Protein AF-A0A2V8CUG2-F1 (afdb_monomer)

Secondary structure (DSSP, 8-state):
---HHHHHHHHHHHHHHHHHHHHHHHTT----B--GGGG-TTS-HHHHHHHH-HHHHHHHHHTTTSSS---SS-B-GGG-BBTEEEEEEE-TTSPEEEEEESSHHHHT-SS-BT-HHHHHHHHHTHHHHSS---TTTS--HHHHHHHHHHHHHPPTT--EEEEESSHHHHHHHHHHHHHHHHHHHSTT----EEEEETT----SSHHHHHT---GGGGTT-------EEPP-B--TT-HHHHHHHHHHHHHHHHHHHHHTT-TT----HHHHHHHHHHHHHHHTSTT--HHHHHHHHHHTS-HHHHHHHTTEEEEEE-SEESTTTSEEB-HHHHHHHHHHHHHTT--EEEE-TTT-SSTTSSSSGGGGG--SS--SEEEE-GGGSSEEEEE-HHHHGGGGSTTSS--SSSS-HHHHHHHHHHHTT--HHHHHHHHHHHHHHHHHHHHHSTTTEEEEEEETTEEEEEESSTHHHHHHHHHHHHTTEE-EEETTTEEEE---TT--HHHHHHHHHHHHHHHHHHHH---------------S-----GGGEEEEE--HHHHHHHHHHHHHHHHHHHTTS---TTTTTTTPPPTT---HHHHHHHHHSTT-EEEEEEETTT--EEEEEEEEEGGG---TTGGG-TTTTSS-EEEEEEEEE-TT-TTHHHHHHHHHHHHHHHHHHTT--EEEEEEETTHHHHS-HHHHTPEEEEEE-SGGG-S--EEEEEEESS----

pLDDT: mean 88.93, std 14.09, range [24.2, 98.88]

Solvent-accessible surface area (backbone atoms only — not comparable to full-atom values): 39355 Å² total; per-residue (Å²): 130,84,51,70,67,60,51,52,52,52,51,51,54,50,51,54,49,37,50,52,47,44,52,36,46,77,70,61,74,61,71,62,36,61,64,76,68,44,65,50,77,90,51,56,69,65,61,44,29,48,72,75,29,47,59,19,35,52,56,49,58,77,47,59,88,54,92,70,91,71,73,85,62,39,68,31,70,88,73,20,34,45,52,33,46,13,32,71,32,54,48,99,88,65,52,58,28,17,30,33,42,26,30,19,79,82,48,29,40,55,55,46,40,58,40,63,68,53,55,48,48,51,62,80,36,42,86,54,54,80,48,86,55,40,36,66,81,53,70,43,76,66,56,53,49,47,53,55,52,48,58,75,69,39,53,66,62,11,66,44,75,49,52,24,64,35,39,34,54,13,38,40,51,52,52,49,45,34,24,48,50,16,30,74,73,40,95,80,55,47,35,57,38,48,38,22,28,52,45,30,75,46,44,81,46,63,65,17,31,32,46,21,45,51,62,82,82,54,67,88,59,93,57,61,96,39,54,62,42,62,56,35,55,55,40,90,96,36,60,71,59,25,53,54,35,37,51,54,25,53,49,51,50,49,51,42,36,46,24,40,82,44,94,84,48,79,80,58,69,68,58,53,50,53,53,55,50,53,51,49,58,51,71,73,45,85,90,63,63,58,65,62,50,33,51,58,58,34,70,73,52,52,72,67,35,57,58,22,15,46,34,38,19,28,42,46,44,49,60,53,25,55,64,41,36,56,40,41,55,45,41,70,51,52,28,48,50,52,51,52,30,54,38,54,72,26,45,41,33,37,47,23,33,68,42,36,72,30,40,40,39,32,62,45,41,61,64,80,32,66,50,85,59,65,51,39,29,40,25,31,9,42,53,48,52,22,5,30,27,27,25,14,72,80,58,45,60,63,65,76,42,86,77,79,70,82,54,74,32,41,25,52,52,57,30,49,51,51,31,61,55,48,63,82,66,72,51,43,67,49,15,36,54,41,13,48,55,51,48,55,51,50,49,49,50,29,69,73,42,56,85,49,28,41,74,68,44,63,41,25,25,47,29,31,33,27,37,72,47,49,77,48,41,60,56,39,36,50,41,16,40,37,64,15,32,42,57,36,78,13,54,71,28,24,39,38,44,20,56,30,43,75,51,54,70,62,59,50,53,48,50,51,49,41,45,49,52,16,49,43,49,72,75,53,81,66,86,84,93,77,84,90,78,93,76,89,78,86,88,73,96,50,62,74,59,71,89,44,49,40,82,43,68,36,46,61,72,49,32,69,74,40,44,70,56,54,48,47,29,47,44,61,42,50,68,72,53,79,66,54,78,71,44,73,72,70,78,58,75,62,87,75,60,76,56,68,69,56,54,52,54,40,41,66,39,88,76,36,51,31,40,32,36,28,33,66,85,80,70,42,63,49,29,38,38,33,25,27,47,45,84,82,59,85,58,87,62,52,94,68,44,94,60,72,86,68,84,33,36,35,24,47,63,41,67,39,43,36,78,80,39,76,46,41,60,58,53,51,31,50,50,53,52,60,48,47,57,50,40,46,74,71,64,29,52,28,38,32,33,60,43,62,46,67,45,50,78,62,38,47,77,76,59,43,69,37,47,73,77,46,74,49,74,45,61,82,72,59,81,50,48,32,29,28,34,40,37,64,70,62,74,80,88,126

Foldseek 3Di:
DDDPVNVVVVVVVLLVLLVVLQVCQQVLNDAAFDPPQLLPPVDDNLVSCCVRVVVLQVVVVVVVVDPDDDDSFAFDLSLFWWQWTFTPDADPVRHTGTFGELCCVVLLHQTIRSDSLLSVLCVVCVVQAVDFALCLVVPDPLNVVLLVVCQVLFFAQFNDKFWFFFQLLLVVVVLLLLLVVLLVPAPVSGSAAEEAAAQAQRDLPQASVLRHRPDVSCPPDPHDPHHHAYDQFDDPVCVVSSVVSLCRRVLVVVCCLQCLPPPPGDDDPVVSVVLVVLLVVVVVDPPDDLVVSLVVLLVPDDPSSLNSNSSHSAYEYECFRQQQFRTHRALSSLQSVLSVCSSSVHFYEYECQNPAQQQQLDNGSNVVSVHPHTGAKYWYHSNLSITMITGGPSSCVCVPPPPSDGDSRSHTSSSSSSNVSVVVVDDSVLLQVVLVLLLVLLVVLCVVPVQFWDDWDHGRQWIKIFGPDLVVQVQLQSQLVSSSYHWDDHRRTMITRGRRSNRDSSSSVSSSVSSSVSVCCVVPVDDDDDDDDDDDDDDDQDQQPVVQKDKDKCALVVCVVCVVLQVVQLCQFPVPQDQDPVCVVVPDDPQQRDDSVVQSQQNPDDAKTKIWIARNSVRGTFKMWIWGFLQSDDDPCSVLPPCPPVSQEIEGRHIGGRPSRPVRLVVQQVNVVVRLVSSVVSRHFKYKYWAFPCCLVRHDPQQVPWDFSDKDPCVSVSNTIITTTMGTSDDPDD

Nearest PDB structures (foldseek):
  1ohv-assembly1_A  TM=8.619E-01  e=2.703E-29  Sus scrofa
  4jey-assembly1_A  TM=8.694E-01  e=5.169E-22  Salmonella enterica subsp. enterica serovar Typhimurium str. LT2
  2pb2-assembly1_B  TM=8.653E-01  e=8.046E-22  Salmonella enterica subsp. enterica serovar Typhimurium str. LT2
  2pb2-assembly1_A  TM=8.503E-01  e=3.321E-22  Salmonella enterica subsp. enterica serovar Typhimurium str. LT2
  4jf1-assembly1_A  TM=8.587E-01  e=6.610E-22  Salmonella enterica subsp. enterica serovar Typhimurium str. LT2

Radius of gyration: 31.47 Å; Cα contacts (8 Å, |Δi|>4): 1362; chains: 1; bounding box: 71×101×75 Å

Mean predicted aligned error: 14.25 Å

Structure (mmCIF, N/CA/C/O backbone):
data_AF-A0A2V8CUG2-F1
#
_entry.id   AF-A0A2V8CUG2-F1
#
loop_
_atom_site.group_PDB
_atom_site.id
_atom_site.type_symbol
_atom_site.label_atom_id
_atom_site.label_alt_id
_atom_site.label_comp_id
_atom_site.label_asym_id
_atom_site.label_entity_id
_atom_site.label_seq_id
_atom_site.pdbx_PDB_ins_code
_atom_site.Cartn_x
_atom_site.Cartn_y
_atom_site.Cartn_z
_atom_site.occupancy
_atom_site.B_iso_or_equiv
_atom_site.auth_seq_id
_atom_site.auth_comp_id
_atom_site.auth_asym_id
_atom_site.auth_atom_id
_atom_site.pdbx_PDB_model_num
ATOM 1 N N . MET A 1 1 ? 3.047 -19.332 41.036 1.00 55.66 1 MET A N 1
ATOM 2 C CA . MET A 1 1 ? 3.045 -19.704 39.603 1.00 55.66 1 MET A CA 1
ATOM 3 C C . MET A 1 1 ? 1.712 -20.369 39.317 1.00 55.66 1 MET A C 1
ATOM 5 O O . MET A 1 1 ? 1.302 -21.178 40.138 1.00 55.66 1 MET A O 1
ATOM 9 N N . ALA A 1 2 ? 1.019 -20.010 38.234 1.00 70.06 2 ALA A N 1
ATOM 10 C CA . ALA A 1 2 ? -0.176 -20.752 37.823 1.00 70.06 2 ALA A CA 1
ATOM 11 C C . ALA A 1 2 ? 0.220 -22.203 37.496 1.00 70.06 2 ALA A C 1
ATOM 13 O O . ALA A 1 2 ? 1.285 -22.416 36.913 1.00 70.06 2 ALA A O 1
ATOM 14 N N . THR A 1 3 ? -0.590 -23.189 37.886 1.00 90.25 3 THR A N 1
ATOM 15 C CA . THR A 1 3 ? -0.362 -24.579 37.465 1.00 90.25 3 THR A CA 1
ATOM 16 C C . THR A 1 3 ? -0.646 -24.707 35.965 1.00 90.25 3 THR A C 1
ATOM 18 O O . THR A 1 3 ? -1.358 -23.877 35.390 1.00 90.25 3 THR A O 1
ATOM 21 N N . ILE A 1 4 ? -0.099 -25.740 35.314 1.00 88.19 4 ILE A N 1
ATOM 22 C CA . ILE A 1 4 ? -0.404 -26.030 33.900 1.00 88.19 4 ILE A CA 1
ATOM 23 C C . ILE A 1 4 ? -1.920 -26.181 33.708 1.00 88.19 4 ILE A C 1
ATOM 25 O O . ILE A 1 4 ? -2.465 -25.637 32.756 1.00 88.19 4 ILE A O 1
ATOM 29 N N . GLU A 1 5 ? -2.614 -26.816 34.652 1.00 90.31 5 GLU A N 1
ATOM 30 C CA . GLU A 1 5 ? -4.075 -26.964 34.633 1.00 90.31 5 GLU A CA 1
ATOM 31 C C . GLU A 1 5 ? -4.803 -25.611 34.624 1.00 90.31 5 GLU A C 1
ATOM 33 O O . GLU A 1 5 ? -5.689 -25.395 33.801 1.00 90.31 5 GLU A O 1
ATOM 38 N N . THR A 1 6 ? -4.388 -24.651 35.462 1.00 91.31 6 THR A N 1
ATOM 39 C CA . THR A 1 6 ? -4.968 -23.296 35.452 1.00 91.31 6 THR A CA 1
ATOM 40 C C . THR A 1 6 ? -4.690 -22.555 34.139 1.00 91.31 6 THR A C 1
ATOM 42 O O . THR A 1 6 ? -5.486 -21.721 33.712 1.00 91.31 6 THR A O 1
ATOM 45 N N . VAL A 1 7 ? -3.556 -22.812 33.479 1.00 90.00 7 VAL A N 1
ATOM 46 C CA . VAL A 1 7 ? -3.269 -22.238 32.152 1.00 90.00 7 VAL A CA 1
ATOM 47 C C . VAL A 1 7 ? -4.169 -22.865 31.090 1.00 90.00 7 VAL A C 1
ATOM 49 O O . VAL A 1 7 ? -4.770 -22.129 30.315 1.00 90.00 7 VAL A O 1
ATOM 52 N N . VAL A 1 8 ? -4.313 -24.192 31.090 1.00 91.06 8 VAL A N 1
ATOM 53 C CA . VAL A 1 8 ? -5.178 -24.916 30.148 1.00 91.06 8 VAL A CA 1
ATOM 54 C C . VAL A 1 8 ? -6.632 -24.458 30.274 1.00 91.06 8 VAL A C 1
ATOM 56 O O . VAL A 1 8 ? -7.252 -24.175 29.254 1.00 91.06 8 VAL A O 1
ATOM 59 N N . SER A 1 9 ? -7.147 -24.294 31.499 1.00 91.69 9 SER A N 1
ATOM 60 C CA . SER A 1 9 ? -8.505 -23.771 31.729 1.00 91.69 9 SER A CA 1
ATOM 61 C C . SER A 1 9 ? -8.698 -22.383 31.111 1.00 91.69 9 SER A C 1
ATOM 63 O O . SER A 1 9 ? -9.656 -22.161 30.380 1.00 91.69 9 SER A O 1
ATOM 65 N N . ARG A 1 10 ? -7.747 -21.461 31.322 1.00 91.12 10 ARG A N 1
ATOM 66 C CA . ARG A 1 10 ? -7.816 -20.104 30.746 1.00 91.12 10 ARG A CA 1
ATOM 67 C C . ARG A 1 10 ? -7.736 -20.099 29.220 1.00 91.12 10 ARG A C 1
ATOM 69 O O . ARG A 1 10 ? -8.386 -19.283 28.572 1.00 91.12 10 ARG A O 1
ATOM 76 N N . VAL A 1 11 ? -6.939 -20.995 28.634 1.00 91.19 11 VAL A N 1
ATOM 77 C CA . VAL A 1 11 ? -6.883 -21.163 27.173 1.00 91.19 11 VAL A CA 1
ATOM 78 C C . VAL A 1 11 ? -8.218 -21.686 26.643 1.00 91.19 11 VAL A C 1
ATOM 80 O O . VAL A 1 11 ? -8.700 -21.163 25.645 1.00 91.19 11 VAL A O 1
ATOM 83 N N . ALA A 1 12 ? -8.848 -22.652 27.318 1.00 92.06 12 ALA A N 1
ATOM 84 C CA . ALA A 1 12 ? -10.168 -23.155 26.938 1.00 92.06 12 ALA A CA 1
ATOM 85 C C . ALA A 1 12 ? -11.237 -22.047 26.973 1.00 92.06 12 ALA A C 1
ATOM 87 O O . ALA A 1 12 ? -11.937 -21.848 25.984 1.00 92.06 12 ALA A O 1
ATOM 88 N N . GLU A 1 13 ? -11.283 -21.254 28.047 1.00 93.50 13 GLU A N 1
ATOM 89 C CA . GLU A 1 13 ? -12.176 -20.087 28.155 1.00 93.50 13 GLU A CA 1
ATOM 90 C C . GLU A 1 13 ? -11.934 -19.069 27.026 1.00 93.50 13 GLU A C 1
ATOM 92 O O . GLU A 1 13 ? -12.876 -18.534 26.439 1.00 93.50 13 GLU A O 1
ATOM 97 N N . SER A 1 14 ? -10.666 -18.832 26.671 1.00 91.50 14 SER A N 1
ATOM 98 C CA . SER A 1 14 ? -10.300 -17.926 25.573 1.00 91.50 14 SER A CA 1
ATOM 99 C C . SER A 1 14 ? -10.769 -18.454 24.211 1.00 91.50 14 SER A C 1
ATOM 101 O O . SER A 1 14 ? -11.212 -17.680 23.366 1.00 91.50 14 SER A O 1
ATOM 103 N N . LEU A 1 15 ? -10.719 -19.770 23.989 1.00 93.31 15 LEU A N 1
ATOM 104 C CA . LEU A 1 15 ? -11.207 -20.398 22.757 1.00 93.31 15 LEU A CA 1
ATOM 105 C C . LEU A 1 15 ? -12.728 -20.326 22.624 1.00 93.31 15 LEU A C 1
ATOM 107 O O . LEU A 1 15 ? -13.242 -20.062 21.533 1.00 93.31 15 LEU A O 1
ATOM 111 N N . GLU A 1 16 ? -13.450 -20.530 23.724 1.00 94.94 16 GLU A N 1
ATOM 112 C CA . GLU A 1 16 ? -14.900 -20.335 23.765 1.00 94.94 16 GLU A CA 1
ATOM 113 C C . GLU A 1 16 ? -15.263 -18.874 23.485 1.00 94.94 16 GLU A C 1
ATOM 115 O O . GLU A 1 16 ? -16.193 -18.598 22.725 1.00 94.94 16 GLU A O 1
ATOM 120 N N . HIS A 1 17 ? -14.498 -17.932 24.043 1.00 94.94 17 HIS A N 1
ATOM 121 C CA . HIS A 1 17 ? -14.674 -16.508 23.789 1.00 94.94 17 HIS A CA 1
ATOM 122 C C . HIS A 1 17 ? -14.471 -16.150 22.310 1.00 94.94 17 HIS A C 1
ATOM 124 O O . HIS A 1 17 ? -15.355 -15.529 21.717 1.00 94.94 17 HIS A O 1
ATOM 130 N N . VAL A 1 18 ? -13.371 -16.603 21.699 1.00 94.88 18 VAL A N 1
ATOM 131 C CA . VAL A 1 18 ? -13.090 -16.417 20.266 1.00 94.88 18 VAL A CA 1
ATOM 132 C C . VAL A 1 18 ? -14.217 -16.990 19.406 1.00 94.88 18 VAL A C 1
ATOM 134 O O . VAL A 1 18 ? -14.735 -16.305 18.528 1.00 94.88 18 VAL A O 1
ATOM 137 N N . SER A 1 19 ? -14.657 -18.215 19.701 1.00 95.69 19 SER A N 1
ATOM 138 C CA . SER A 1 19 ? -15.736 -18.874 18.954 1.00 95.69 19 SER A CA 1
ATOM 139 C C . SER A 1 19 ? -17.058 -18.110 19.067 1.00 95.69 19 SER A C 1
ATOM 141 O O . SER A 1 19 ? -17.793 -17.980 18.090 1.00 95.69 19 SER A O 1
ATOM 143 N N . ARG A 1 20 ? -17.360 -17.562 20.251 1.00 96.62 20 ARG A N 1
ATOM 144 C CA . ARG A 1 20 ? -18.549 -16.733 20.478 1.00 96.62 20 ARG A CA 1
ATOM 145 C C . ARG A 1 20 ? -18.480 -15.415 19.708 1.00 96.62 20 ARG A C 1
ATOM 147 O O . ARG A 1 20 ? -19.495 -15.001 19.154 1.00 96.62 20 ARG A O 1
ATOM 154 N N . LEU A 1 21 ? -17.324 -14.749 19.684 1.00 96.56 21 LEU A N 1
ATOM 155 C CA . LEU A 1 21 ? -17.145 -13.518 18.913 1.00 96.56 21 LEU A CA 1
ATOM 156 C C . LEU A 1 21 ? -17.294 -13.773 17.410 1.00 96.56 21 LEU A C 1
ATOM 158 O O . LEU A 1 21 ? -18.022 -13.031 16.753 1.00 96.56 21 LEU A O 1
ATOM 162 N N . ASP A 1 22 ? -16.666 -14.825 16.877 1.00 96.94 22 ASP A N 1
ATOM 163 C CA . ASP A 1 22 ? -16.787 -15.184 15.457 1.00 96.94 22 ASP A CA 1
ATOM 164 C C . ASP A 1 22 ? -18.241 -15.507 15.088 1.00 96.94 22 ASP A C 1
ATOM 166 O O . ASP A 1 22 ? -18.760 -14.962 14.117 1.00 96.94 22 ASP A O 1
ATOM 170 N N . ALA A 1 23 ? -18.957 -16.279 15.914 1.00 97.31 23 ALA A N 1
ATOM 171 C CA . ALA A 1 23 ? -20.372 -16.575 15.681 1.00 97.31 23 ALA A CA 1
ATOM 172 C C . ALA A 1 23 ? -21.237 -15.304 15.605 1.00 97.31 23 ALA A C 1
ATOM 174 O O . ALA A 1 23 ? -22.052 -15.169 14.692 1.00 97.31 23 ALA A O 1
ATOM 175 N N . ARG A 1 24 ? -21.028 -14.344 16.517 1.00 97.44 24 ARG A N 1
ATOM 176 C CA . ARG A 1 24 ? -21.716 -13.042 16.489 1.00 97.44 24 ARG A CA 1
ATOM 177 C C . ARG A 1 24 ? -21.352 -12.229 15.248 1.00 97.44 24 ARG A C 1
ATOM 179 O O . ARG A 1 24 ? -22.225 -11.621 14.636 1.00 97.44 24 ARG A O 1
ATOM 186 N N . TYR A 1 25 ? -20.079 -12.232 14.852 1.00 97.75 25 TYR A N 1
ATOM 187 C CA . TYR A 1 25 ? -19.621 -11.550 13.642 1.00 97.75 25 TYR A CA 1
ATOM 188 C C . TYR A 1 25 ? -20.293 -12.117 12.387 1.00 97.75 25 TYR A C 1
ATOM 190 O O . TYR A 1 25 ? -20.867 -11.359 11.606 1.00 97.75 25 TYR A O 1
ATOM 198 N N . ARG A 1 26 ? -20.301 -13.445 12.233 1.00 96.12 26 ARG A N 1
ATOM 199 C CA . ARG A 1 26 ? -20.950 -14.136 11.108 1.00 96.12 26 ARG A CA 1
ATOM 200 C C . ARG A 1 26 ? -22.474 -13.984 11.114 1.00 96.12 26 ARG A C 1
ATOM 202 O O . ARG A 1 26 ? -23.087 -14.019 10.053 1.00 96.12 26 ARG A O 1
ATOM 209 N N . ALA A 1 27 ? -23.084 -13.772 12.280 1.00 96.38 27 ALA A N 1
ATOM 210 C CA . ALA A 1 27 ? -24.500 -13.425 12.411 1.00 96.38 27 ALA A CA 1
ATOM 211 C C . ALA A 1 27 ? -24.807 -11.943 12.097 1.00 96.38 27 ALA A C 1
ATOM 213 O O . ALA A 1 27 ? -25.974 -11.562 12.043 1.00 96.38 27 ALA A O 1
ATOM 214 N N . GLY A 1 28 ? -23.785 -11.106 11.870 1.00 95.19 28 GLY A N 1
ATOM 215 C CA . GLY A 1 28 ? -23.943 -9.672 11.615 1.00 95.19 28 GLY A CA 1
ATOM 216 C C . GLY A 1 28 ? -24.252 -8.840 12.864 1.00 95.19 28 GLY A C 1
ATOM 217 O O . GLY A 1 28 ? -24.755 -7.731 12.732 1.00 95.19 28 GLY A O 1
ATOM 218 N N . GLU A 1 29 ? -23.956 -9.361 14.058 1.00 95.94 29 GLU A N 1
ATOM 219 C CA . GLU A 1 29 ? -24.243 -8.740 15.365 1.00 95.94 29 GLU A CA 1
ATOM 220 C C . GLU A 1 29 ? -23.055 -7.940 15.940 1.00 95.94 29 GLU A C 1
ATOM 222 O O . GLU A 1 29 ? -23.062 -7.540 17.111 1.00 95.94 29 GLU A O 1
ATOM 227 N N . MET A 1 30 ? -21.990 -7.780 15.153 1.00 96.56 30 MET A N 1
ATOM 228 C CA . MET A 1 30 ? -20.801 -7.009 15.514 1.00 96.56 30 MET A CA 1
ATOM 229 C C . MET A 1 30 ? -20.793 -5.695 14.742 1.00 96.56 30 MET A C 1
ATOM 231 O O . MET A 1 30 ? -21.027 -5.699 13.537 1.00 96.56 30 MET A O 1
ATOM 235 N N . HIS A 1 31 ? -20.487 -4.602 15.442 1.00 97.12 31 HIS A N 1
ATOM 236 C CA . HIS A 1 31 ? -20.510 -3.240 14.912 1.00 97.12 31 HIS A CA 1
ATOM 237 C C . HIS A 1 31 ? -19.324 -2.426 15.435 1.00 97.12 31 HIS A C 1
ATOM 239 O O . HIS A 1 31 ? -18.716 -2.770 16.458 1.00 97.12 31 HIS A O 1
ATOM 245 N N . ALA A 1 32 ? -19.002 -1.341 14.735 1.00 97.75 32 ALA A N 1
ATOM 246 C CA . ALA A 1 32 ? -18.149 -0.292 15.255 1.00 97.75 32 ALA A CA 1
ATOM 247 C C . ALA A 1 32 ? -18.841 0.337 16.470 1.00 97.75 32 ALA A C 1
ATOM 249 O O . ALA A 1 32 ? -20.045 0.589 16.472 1.00 97.75 32 ALA A O 1
ATOM 250 N N . HIS A 1 33 ? -18.067 0.560 17.523 1.00 97.25 33 HIS A N 1
ATOM 251 C CA . HIS A 1 33 ? -18.555 1.072 18.796 1.00 97.25 33 HIS A CA 1
ATOM 252 C C . HIS A 1 33 ? -17.482 1.975 19.371 1.00 97.25 33 HIS A C 1
ATOM 254 O O . HIS A 1 33 ? -16.432 1.495 19.781 1.00 97.25 33 HIS A O 1
ATOM 260 N N . VAL A 1 34 ? -17.696 3.281 19.368 1.00 97.69 34 VAL A N 1
ATOM 261 C CA . VAL A 1 34 ? -16.712 4.263 19.838 1.00 97.69 34 VAL A CA 1
ATOM 262 C C . VAL A 1 34 ? -17.385 5.227 20.808 1.00 97.69 34 VAL A C 1
ATOM 264 O O . VAL A 1 34 ? -18.604 5.376 20.740 1.00 97.69 34 VAL A O 1
ATOM 267 N N . PRO A 1 35 ? -16.642 5.887 21.714 1.00 96.69 35 PRO A N 1
ATOM 268 C CA . PRO A 1 35 ? -17.255 6.880 22.587 1.00 96.69 35 PRO A CA 1
ATOM 269 C C . PRO A 1 35 ? -17.910 7.996 21.764 1.00 96.69 35 PRO A C 1
ATOM 271 O O . PRO A 1 35 ? -17.262 8.562 20.884 1.00 96.69 35 PRO A O 1
ATOM 274 N N . ASP A 1 36 ? -19.149 8.375 22.096 1.00 92.62 36 ASP A N 1
ATOM 275 C CA . ASP A 1 36 ? -19.888 9.441 21.393 1.00 92.62 36 ASP A CA 1
ATOM 276 C C . ASP A 1 36 ? -19.095 10.755 21.315 1.00 92.62 36 ASP A C 1
ATOM 278 O O . ASP A 1 36 ? -19.164 11.490 20.331 1.00 92.62 36 ASP A O 1
ATOM 282 N N . ALA A 1 37 ? -18.280 11.028 22.339 1.00 91.88 37 ALA A N 1
ATOM 283 C CA . ALA A 1 37 ? -17.425 12.206 22.411 1.00 91.88 37 ALA A CA 1
ATOM 284 C C . ALA A 1 37 ? -16.375 12.287 21.287 1.00 91.88 37 ALA A C 1
ATOM 286 O O . ALA A 1 37 ? -15.923 13.386 20.980 1.00 91.88 37 ALA A O 1
ATOM 287 N N . LEU A 1 38 ? -16.004 11.173 20.635 1.00 90.75 38 LEU A N 1
ATOM 288 C CA . LEU A 1 38 ? -15.085 11.206 19.486 1.00 90.75 38 LEU A CA 1
ATOM 289 C C . LEU A 1 38 ? -15.657 11.998 18.308 1.00 90.75 38 LEU A C 1
ATOM 291 O O . LEU A 1 38 ? -14.878 12.564 17.536 1.00 90.75 38 LEU A O 1
ATOM 295 N N . ALA A 1 39 ? -16.985 12.099 18.203 1.00 83.88 39 ALA A N 1
ATOM 296 C CA . ALA A 1 39 ? -17.650 12.900 17.184 1.00 83.88 39 ALA A CA 1
ATOM 297 C C . ALA A 1 39 ? -17.418 14.417 17.342 1.00 83.88 39 ALA A C 1
ATOM 299 O O . ALA A 1 39 ? -17.695 15.158 16.400 1.00 83.88 39 ALA A O 1
ATOM 300 N N . ASP A 1 40 ? -16.893 14.890 18.483 1.00 80.31 40 ASP A N 1
ATOM 301 C CA . ASP A 1 40 ? -16.539 16.300 18.696 1.00 80.31 40 ASP A CA 1
ATOM 302 C C . ASP A 1 40 ? -15.327 16.694 17.835 1.00 80.31 40 ASP A C 1
ATOM 304 O O . ASP A 1 40 ? -14.166 16.496 18.208 1.00 80.31 40 ASP A O 1
ATOM 308 N N . SER A 1 41 ? -15.608 17.251 16.657 1.00 69.88 41 SER A N 1
ATOM 309 C CA . SER A 1 41 ? -14.597 17.721 15.709 1.00 69.88 41 SER A CA 1
ATOM 310 C C . SER A 1 41 ? -13.960 19.061 16.080 1.00 69.88 41 SER A C 1
ATOM 312 O O . SER A 1 41 ? -12.985 19.441 15.435 1.00 69.88 41 SER A O 1
ATOM 314 N N . GLU A 1 42 ? -14.488 19.780 17.077 1.00 75.31 42 GLU A N 1
ATOM 315 C CA . GLU A 1 42 ? -13.934 21.066 17.525 1.00 75.31 42 GLU A CA 1
ATOM 316 C C . GLU A 1 42 ? -12.709 20.867 18.427 1.00 75.31 42 GLU A C 1
ATOM 318 O O . GLU A 1 42 ? -11.842 21.737 18.517 1.00 75.31 42 GLU A O 1
ATOM 323 N N . ARG A 1 43 ? -12.606 19.703 19.079 1.00 74.81 43 ARG A N 1
ATOM 324 C CA . ARG A 1 43 ? -11.443 19.327 19.889 1.00 74.81 43 ARG A CA 1
ATOM 325 C C . ARG A 1 43 ? -10.442 18.504 19.098 1.00 74.81 43 ARG A C 1
ATOM 327 O O . ARG A 1 43 ? -10.796 17.721 18.208 1.00 74.81 43 ARG A O 1
ATOM 334 N N . SER A 1 44 ? -9.171 18.626 19.475 1.00 84.50 44 SER A N 1
ATOM 335 C CA . SER A 1 44 ? -8.130 17.776 18.909 1.00 84.50 44 SER A CA 1
ATOM 336 C C . SER A 1 44 ? -8.426 16.303 19.218 1.00 84.50 44 SER A C 1
ATOM 338 O O . SER A 1 44 ? -8.959 15.965 20.278 1.00 84.50 44 SER A O 1
ATOM 340 N N . LEU A 1 45 ? -8.096 15.410 18.282 1.00 84.62 45 LEU A N 1
ATOM 341 C CA . LEU A 1 45 ? -8.310 13.976 18.482 1.00 84.62 45 LEU A CA 1
ATOM 342 C C . LEU A 1 45 ? -7.514 13.463 19.693 1.00 84.62 45 LEU A C 1
ATOM 344 O O . LEU A 1 45 ? -7.987 12.586 20.405 1.00 84.62 45 LEU A O 1
ATOM 348 N N . GLU A 1 46 ? -6.334 14.035 19.939 1.00 86.06 46 GLU A N 1
ATOM 349 C CA . GLU A 1 46 ? -5.478 13.704 21.078 1.00 86.06 46 GLU A CA 1
ATOM 350 C C . GLU A 1 46 ? -6.151 14.027 22.417 1.00 86.06 46 GLU A C 1
ATOM 352 O O . GLU A 1 46 ? -6.195 13.160 23.287 1.00 86.06 46 GLU A O 1
ATOM 357 N N . ASP A 1 47 ? -6.751 15.213 22.556 1.00 88.62 47 ASP A N 1
ATOM 358 C CA . ASP A 1 47 ? -7.448 15.614 23.786 1.00 88.62 47 ASP A CA 1
ATOM 359 C C . ASP A 1 47 ? -8.673 14.733 24.051 1.00 88.62 47 ASP A C 1
ATOM 361 O O . ASP A 1 47 ? -8.913 14.290 25.177 1.00 88.62 47 ASP A O 1
ATOM 365 N N . VAL A 1 48 ? -9.447 14.444 23.000 1.00 90.88 48 VAL A N 1
ATOM 366 C CA . VAL A 1 48 ? -10.642 13.601 23.116 1.00 90.88 48 VAL A CA 1
ATOM 367 C C . VAL A 1 48 ? -10.260 12.171 23.489 1.00 90.88 48 VAL A C 1
ATOM 369 O O . VAL A 1 48 ? -10.889 11.579 24.364 1.00 90.88 48 VAL A O 1
ATOM 372 N N . VAL A 1 49 ? -9.204 11.624 22.884 1.00 90.94 49 VAL A N 1
ATOM 373 C CA . VAL A 1 49 ? -8.647 10.313 23.243 1.00 90.94 49 VAL A CA 1
ATOM 374 C C . VAL A 1 49 ? -8.144 10.313 24.684 1.00 90.94 49 VAL A C 1
ATOM 376 O O . VAL A 1 49 ? -8.477 9.400 25.432 1.00 90.94 49 VAL A O 1
ATOM 379 N N . ALA A 1 50 ? -7.385 11.326 25.105 1.00 93.12 50 ALA A N 1
ATOM 380 C CA . ALA A 1 50 ? -6.867 11.409 26.469 1.00 93.12 50 ALA A CA 1
ATOM 381 C C . ALA A 1 50 ? -7.994 11.405 27.514 1.00 93.12 50 ALA A C 1
ATOM 383 O O . ALA A 1 50 ? -7.869 10.777 28.566 1.00 93.12 50 ALA A O 1
ATOM 384 N N . GLN A 1 51 ? -9.113 12.066 27.205 1.00 95.56 51 GLN A N 1
ATOM 385 C CA . GLN A 1 51 ? -10.264 12.158 28.096 1.00 95.56 51 GLN A CA 1
ATOM 386 C C . GLN A 1 51 ? -11.169 10.914 28.064 1.00 95.56 51 GLN A C 1
ATOM 388 O O . GLN A 1 51 ? -11.666 10.497 29.111 1.00 95.56 51 GLN A O 1
ATOM 393 N N . HIS A 1 52 ? -11.422 10.342 26.884 1.00 96.06 52 HIS A N 1
ATOM 394 C CA . HIS A 1 52 ? -12.468 9.328 26.683 1.00 96.06 52 HIS A CA 1
ATOM 395 C C . HIS A 1 52 ? -11.945 7.919 26.386 1.00 96.06 52 HIS A C 1
ATOM 397 O O . HIS A 1 52 ? -12.722 6.967 26.424 1.00 96.06 52 HIS A O 1
ATOM 403 N N . LEU A 1 53 ? -10.644 7.774 26.137 1.00 97.12 53 LEU A N 1
ATOM 404 C CA . LEU A 1 53 ? -9.929 6.504 25.995 1.00 97.12 53 LEU A CA 1
ATOM 405 C C . LEU A 1 53 ? -8.658 6.523 26.877 1.00 97.12 53 LEU A C 1
ATOM 407 O O . LEU A 1 53 ? -7.530 6.414 26.377 1.00 97.12 53 LEU A O 1
ATOM 411 N N . PRO A 1 54 ? -8.812 6.728 28.202 1.00 96.81 54 PRO A N 1
ATOM 412 C CA . PRO A 1 54 ? -7.688 6.979 29.100 1.00 96.81 54 PRO A CA 1
ATOM 413 C C . PRO A 1 54 ? -6.726 5.789 29.219 1.00 96.81 54 PRO A C 1
ATOM 415 O O . PRO A 1 54 ? -5.537 6.004 29.462 1.00 96.81 54 PRO A O 1
ATOM 418 N N . ALA A 1 55 ? -7.189 4.545 29.032 1.00 97.81 55 ALA A N 1
ATOM 419 C CA . ALA A 1 55 ? -6.306 3.382 29.067 1.00 97.81 55 ALA A CA 1
ATOM 420 C C . ALA A 1 55 ? -5.396 3.362 27.834 1.00 97.81 55 ALA A C 1
ATOM 422 O O . ALA A 1 55 ? -4.183 3.183 27.978 1.00 97.81 55 ALA A O 1
ATOM 423 N N . SER A 1 56 ? -5.950 3.617 26.641 1.00 97.00 56 SER A N 1
ATOM 424 C CA . SER A 1 56 ? -5.162 3.791 25.415 1.00 97.00 56 SER A CA 1
ATOM 425 C C . SER A 1 56 ? -4.140 4.908 25.554 1.00 97.00 56 SER A C 1
ATOM 427 O O . SER A 1 56 ? -2.961 4.689 25.274 1.00 97.00 56 SER A O 1
ATOM 429 N N . HIS A 1 57 ? -4.567 6.085 26.017 1.00 95.75 57 HIS A N 1
ATOM 430 C CA . HIS A 1 57 ? -3.676 7.229 26.188 1.00 95.75 57 HIS A CA 1
ATOM 431 C C . HIS A 1 57 ? -2.515 6.909 27.140 1.00 95.75 57 HIS A C 1
ATOM 433 O O . HIS A 1 57 ? -1.356 7.115 26.783 1.00 95.75 57 HIS A O 1
ATOM 439 N N . ALA A 1 58 ? -2.800 6.320 28.306 1.00 96.44 58 ALA A N 1
ATOM 440 C CA . ALA A 1 58 ? -1.773 5.937 29.273 1.00 96.44 58 ALA A CA 1
ATOM 441 C C . ALA A 1 58 ? -0.796 4.884 28.719 1.00 96.44 58 ALA A C 1
ATOM 443 O O . ALA A 1 58 ? 0.410 4.982 28.942 1.00 96.44 58 ALA A O 1
ATOM 444 N N . ALA A 1 59 ? -1.288 3.884 27.977 1.00 95.19 59 ALA A N 1
ATOM 445 C CA . ALA A 1 59 ? -0.438 2.861 27.369 1.00 95.19 59 ALA A CA 1
ATOM 446 C C . ALA A 1 59 ? 0.493 3.443 26.290 1.00 95.19 59 ALA A C 1
ATOM 448 O O . ALA A 1 59 ? 1.663 3.060 26.206 1.00 95.19 59 ALA A O 1
ATOM 449 N N . LEU A 1 60 ? -0.013 4.377 25.481 1.00 92.25 60 LEU A N 1
ATOM 450 C CA . LEU A 1 60 ? 0.760 5.055 24.442 1.00 92.25 60 LEU A CA 1
ATOM 451 C C . LEU A 1 60 ? 1.780 6.036 25.031 1.00 92.25 60 LEU A C 1
ATOM 453 O O . LEU A 1 60 ? 2.921 6.057 24.571 1.00 92.25 60 LEU A O 1
ATOM 457 N N . GLU A 1 61 ? 1.421 6.782 26.080 1.00 92.50 61 GLU A N 1
ATOM 458 C CA . GLU A 1 61 ? 2.361 7.634 26.820 1.00 92.50 61 GLU A CA 1
ATOM 459 C C . GLU A 1 61 ? 3.498 6.797 27.409 1.00 92.50 61 GLU A C 1
ATOM 461 O O . GLU A 1 61 ? 4.672 7.109 27.188 1.00 92.50 61 GLU A O 1
ATOM 466 N N . ALA A 1 62 ? 3.173 5.673 28.057 1.00 94.06 62 ALA A N 1
ATOM 467 C CA . ALA A 1 62 ? 4.178 4.795 28.650 1.00 94.06 62 ALA A CA 1
ATOM 468 C C . ALA A 1 62 ? 5.145 4.229 27.590 1.00 94.06 62 ALA A C 1
ATOM 470 O O . ALA A 1 62 ? 6.298 3.901 27.890 1.00 94.06 62 ALA A O 1
ATOM 471 N N . ALA A 1 63 ? 4.690 4.142 26.336 1.00 90.62 63 ALA A N 1
ATOM 472 C CA . ALA A 1 63 ? 5.461 3.724 25.172 1.00 90.62 63 ALA A CA 1
ATOM 473 C C . ALA A 1 63 ? 6.056 4.890 24.350 1.00 90.62 63 ALA A C 1
ATOM 475 O O . ALA A 1 63 ? 6.678 4.635 23.317 1.00 90.62 63 ALA A O 1
ATOM 476 N N . SER A 1 64 ? 5.946 6.145 24.802 1.00 88.00 64 SER A N 1
ATOM 477 C CA . SER A 1 64 ? 6.339 7.368 24.066 1.00 88.00 64 SER A CA 1
ATOM 478 C C . SER A 1 64 ? 7.819 7.452 23.676 1.00 88.00 64 SER A C 1
ATOM 480 O O . SER A 1 64 ? 8.204 8.247 22.822 1.00 88.00 64 SER A O 1
ATOM 482 N N . ARG A 1 65 ? 8.673 6.603 24.263 1.00 89.38 65 ARG A N 1
ATOM 483 C CA . ARG A 1 65 ? 10.084 6.453 23.862 1.00 89.38 65 ARG A CA 1
ATOM 484 C C . ARG A 1 65 ? 10.260 5.687 22.545 1.00 89.38 65 ARG A C 1
ATOM 486 O O . ARG A 1 65 ? 11.366 5.660 22.005 1.00 89.38 65 ARG A O 1
ATOM 493 N N . SER A 1 66 ? 9.209 5.037 22.044 1.00 87.00 66 SER A N 1
ATOM 494 C CA . SER A 1 66 ? 9.185 4.423 20.717 1.00 87.00 66 SER A CA 1
ATOM 495 C C . SER A 1 66 ? 9.201 5.501 19.633 1.00 87.00 66 SER A C 1
ATOM 497 O O . SER A 1 66 ? 8.475 6.485 19.701 1.00 87.00 66 SER A O 1
ATOM 499 N N . LEU A 1 67 ? 10.014 5.305 18.596 1.00 78.31 67 LEU A N 1
ATOM 500 C CA . LEU A 1 67 ? 10.203 6.292 17.524 1.00 78.31 67 LEU A CA 1
ATOM 501 C C . LEU A 1 67 ? 9.154 6.196 16.404 1.00 78.31 67 LEU A C 1
ATOM 503 O O . LEU A 1 67 ? 9.260 6.903 15.400 1.00 78.31 67 LEU A O 1
ATOM 507 N N . PHE A 1 68 ? 8.183 5.289 16.523 1.00 73.06 68 PHE A N 1
ATOM 508 C CA . PHE A 1 68 ? 7.175 5.061 15.495 1.00 73.06 68 PHE A CA 1
ATOM 509 C C . PHE A 1 68 ? 5.830 5.657 15.907 1.00 73.06 68 PHE A C 1
ATOM 511 O O . PHE A 1 68 ? 5.348 5.403 17.006 1.00 73.06 68 PHE A O 1
ATOM 518 N N . PHE A 1 69 ? 5.213 6.413 15.000 1.00 69.25 69 PHE A N 1
ATOM 519 C CA . PHE A 1 69 ? 3.879 6.973 15.198 1.00 69.25 69 PHE A CA 1
ATOM 520 C C . PHE A 1 69 ? 2.806 5.888 15.025 1.00 69.25 69 PHE A C 1
ATOM 522 O O . PHE A 1 69 ? 2.798 5.181 14.013 1.00 69.25 69 PHE A O 1
ATOM 529 N N . SER A 1 70 ? 1.896 5.770 15.988 1.00 78.88 70 SER A N 1
ATOM 530 C CA . SER A 1 70 ? 0.760 4.844 15.966 1.00 78.88 70 SER A CA 1
ATOM 531 C C . SER A 1 70 ? -0.565 5.591 15.798 1.00 78.88 70 SER A C 1
ATOM 533 O O . SER A 1 70 ? -0.631 6.809 15.937 1.00 78.88 70 SER A O 1
ATOM 535 N N . LEU A 1 71 ? -1.646 4.853 15.524 1.00 89.12 71 LEU A N 1
ATOM 536 C CA . LEU A 1 71 ? -2.990 5.378 15.778 1.00 89.12 71 LEU A CA 1
ATOM 537 C C . LEU A 1 71 ? -3.099 5.782 17.262 1.00 89.12 71 LEU A C 1
ATOM 539 O O . LEU A 1 71 ? -2.427 5.168 18.097 1.00 89.12 71 LEU A O 1
ATOM 543 N N . PRO A 1 72 ? -3.940 6.769 17.612 1.00 89.75 72 PRO A N 1
ATOM 544 C CA . PRO A 1 72 ? -4.050 7.264 18.983 1.00 89.75 72 PRO A CA 1
ATOM 545 C C . PRO A 1 72 ? -4.861 6.318 19.892 1.00 89.75 72 PRO A C 1
ATOM 547 O O . PRO A 1 72 ? -5.396 6.735 20.906 1.00 89.75 72 PRO A O 1
ATOM 550 N N . VAL A 1 73 ? -4.990 5.040 19.532 1.00 94.94 73 VAL A N 1
ATOM 551 C CA . VAL A 1 73 ? -5.758 4.029 20.269 1.00 94.94 73 VAL A CA 1
ATOM 552 C C . VAL A 1 73 ? -4.919 2.764 20.381 1.00 94.94 73 VAL A C 1
ATOM 554 O O . VAL A 1 73 ? -4.281 2.348 19.409 1.00 94.94 73 VAL A O 1
ATOM 557 N N . ALA A 1 74 ? -4.918 2.153 21.564 1.00 95.75 74 ALA A N 1
ATOM 558 C CA . ALA A 1 74 ? -4.289 0.865 21.804 1.00 95.75 74 ALA A CA 1
ATOM 559 C C . ALA A 1 74 ? -5.325 -0.251 21.626 1.00 95.75 74 ALA A C 1
ATOM 561 O O . ALA A 1 74 ? -6.388 -0.240 22.248 1.00 95.75 74 ALA A O 1
ATOM 562 N N . PHE A 1 75 ? -5.009 -1.219 20.770 1.00 96.81 75 PHE A N 1
ATOM 563 C CA . PHE A 1 75 ? -5.907 -2.324 20.448 1.00 96.81 75 PHE A CA 1
ATOM 564 C C . PHE A 1 75 ? -5.607 -3.560 21.298 1.00 96.81 75 PHE A C 1
ATOM 566 O O . PHE A 1 75 ? -4.442 -3.868 21.554 1.00 96.81 75 PHE A O 1
ATOM 573 N N . ASP A 1 76 ? -6.660 -4.278 21.682 1.00 96.44 76 ASP A N 1
ATOM 574 C CA . ASP A 1 76 ? -6.613 -5.612 22.270 1.00 96.44 76 ASP A CA 1
ATOM 575 C C . ASP A 1 76 ? -6.997 -6.657 21.209 1.00 96.44 76 ASP A C 1
ATOM 577 O O . ASP A 1 76 ? -8.183 -6.844 20.893 1.00 96.44 76 ASP A O 1
ATOM 581 N N . PRO A 1 77 ? -6.018 -7.377 20.635 1.00 94.00 77 PRO A N 1
ATOM 582 C CA . PRO A 1 77 ? -6.314 -8.442 19.696 1.00 94.00 77 PRO A CA 1
ATOM 583 C C . PRO A 1 77 ? -7.203 -9.533 20.293 1.00 94.00 77 PRO A C 1
ATOM 585 O O . PRO A 1 77 ? -7.923 -10.150 19.526 1.00 94.00 77 PRO A O 1
ATOM 588 N N . ALA A 1 78 ? -7.217 -9.768 21.613 1.00 93.25 78 ALA A N 1
ATOM 589 C CA . ALA A 1 78 ? -8.015 -10.838 22.224 1.00 93.25 78 ALA A CA 1
ATOM 590 C C . ALA A 1 78 ? -9.537 -10.607 22.128 1.00 93.25 78 ALA A C 1
ATOM 592 O O . ALA A 1 78 ? -10.303 -11.565 22.165 1.00 93.25 78 ALA A O 1
ATOM 593 N N . GLU A 1 79 ? -9.965 -9.354 21.960 1.00 96.31 79 GLU A N 1
ATOM 594 C CA . GLU A 1 79 ? -11.377 -8.937 21.880 1.00 96.31 79 GLU A CA 1
ATOM 595 C C . GLU A 1 79 ? -11.809 -8.541 20.453 1.00 96.31 79 GLU A C 1
ATOM 597 O O . GLU A 1 79 ? -12.969 -8.171 20.208 1.00 96.31 79 GLU A O 1
ATOM 602 N N . SER A 1 80 ? -10.861 -8.586 19.513 1.00 97.50 80 SER A N 1
ATOM 603 C CA . SER A 1 80 ? -11.055 -8.250 18.102 1.00 97.50 80 SER A CA 1
ATOM 604 C C . SER A 1 80 ? -11.664 -9.425 17.331 1.00 97.50 80 SER A C 1
ATOM 606 O O . SER A 1 80 ? -11.458 -10.584 17.682 1.00 97.50 80 SER A O 1
ATOM 608 N N . VAL A 1 81 ? -12.419 -9.156 16.267 1.00 97.75 81 VAL A N 1
ATOM 609 C CA . VAL A 1 81 ? -13.016 -10.210 15.429 1.00 97.75 81 VAL A CA 1
ATOM 610 C C . VAL A 1 81 ? -13.314 -9.692 14.030 1.00 97.75 81 VAL A C 1
ATOM 612 O O . VAL A 1 81 ? -13.779 -8.563 13.864 1.00 97.75 81 VAL A O 1
ATOM 615 N N . GLY A 1 82 ? -13.062 -10.503 13.000 1.00 97.00 82 GLY A N 1
ATOM 616 C CA . GLY A 1 82 ? -13.331 -10.073 11.627 1.00 97.00 82 GLY A CA 1
ATOM 617 C C . GLY A 1 82 ? -12.507 -8.818 11.283 1.00 97.00 82 GLY A C 1
ATOM 618 O O . GLY A 1 82 ? -11.300 -8.800 11.527 1.00 97.00 82 GLY A O 1
ATOM 619 N N . PRO A 1 83 ? -13.107 -7.760 10.719 1.00 97.94 83 PRO A N 1
ATOM 620 C CA . PRO A 1 83 ? -12.453 -6.470 10.521 1.00 97.94 83 PRO A CA 1
ATOM 621 C C . PRO A 1 83 ? -12.572 -5.522 11.733 1.00 97.94 83 PRO A C 1
ATOM 623 O O . PRO A 1 83 ? -12.099 -4.394 11.644 1.00 97.94 83 PRO A O 1
ATOM 626 N N . TYR A 1 84 ? -13.208 -5.923 12.839 1.00 98.56 84 TYR A N 1
ATOM 627 C CA . TYR A 1 84 ? -13.412 -5.071 14.014 1.00 98.56 84 TYR A CA 1
ATOM 628 C C . TYR A 1 84 ? -12.252 -5.219 15.004 1.00 98.56 84 TYR A C 1
ATOM 630 O O . TYR A 1 84 ? -12.092 -6.258 15.649 1.00 98.56 84 TYR A O 1
ATOM 638 N N . LEU A 1 85 ? -11.457 -4.161 15.139 1.00 98.44 85 LEU A N 1
ATOM 639 C CA . LEU A 1 85 ? -10.353 -4.042 16.083 1.00 98.44 85 LEU A CA 1
ATOM 640 C C . LEU A 1 85 ? -10.870 -3.483 17.410 1.00 98.44 85 LEU A C 1
ATOM 642 O O . LEU A 1 85 ? -11.314 -2.336 17.472 1.00 98.44 85 LEU A O 1
ATOM 646 N N . ALA A 1 86 ? -10.819 -4.286 18.466 1.00 98.25 86 ALA A N 1
ATOM 647 C CA . ALA A 1 86 ? -11.201 -3.860 19.805 1.00 98.25 86 ALA A CA 1
ATOM 648 C C . ALA A 1 86 ? -10.092 -3.026 20.451 1.00 98.25 86 ALA A C 1
ATOM 650 O O . ALA A 1 86 ? -8.919 -3.381 20.367 1.00 98.25 86 ALA A O 1
ATOM 651 N N . ALA A 1 87 ? -10.457 -1.921 21.091 1.00 98.12 87 ALA A N 1
ATOM 652 C CA . ALA A 1 87 ? -9.575 -1.143 21.946 1.00 98.12 87 ALA A CA 1
ATOM 653 C C . ALA A 1 87 ? -9.433 -1.810 23.323 1.00 98.12 87 ALA A C 1
ATOM 655 O O . ALA A 1 87 ? -10.295 -2.583 23.743 1.00 98.12 87 ALA A O 1
ATOM 656 N N . ILE A 1 88 ? -8.364 -1.476 24.048 1.00 98.06 88 ILE A N 1
ATOM 657 C CA . ILE A 1 88 ? -8.228 -1.859 25.464 1.00 98.06 88 ILE A CA 1
ATOM 658 C C . ILE A 1 88 ? -9.235 -1.117 26.362 1.00 98.06 88 ILE A C 1
ATOM 660 O O . ILE A 1 88 ? -9.538 -1.572 27.466 1.00 98.06 88 ILE A O 1
ATOM 664 N N . ASP A 1 89 ? -9.747 0.023 25.894 1.00 98.25 89 ASP A N 1
ATOM 665 C CA . ASP A 1 89 ? -10.780 0.808 26.563 1.00 98.25 89 ASP A CA 1
ATOM 666 C C . ASP A 1 89 ? -12.168 0.182 26.397 1.00 98.25 89 ASP A C 1
ATOM 668 O O . ASP A 1 89 ? -12.510 -0.401 25.362 1.00 98.25 89 ASP A O 1
ATOM 672 N N . ARG A 1 90 ? -12.991 0.353 27.431 1.00 97.62 90 ARG A N 1
ATOM 673 C CA . ARG A 1 90 ? -14.348 -0.187 27.521 1.00 97.62 90 ARG A CA 1
ATOM 674 C C . ARG A 1 90 ? -15.340 0.913 27.872 1.00 97.62 90 ARG A C 1
ATOM 676 O O . ARG A 1 90 ? -14.976 1.911 28.497 1.00 97.62 90 ARG A O 1
ATOM 683 N N . ASP A 1 91 ? -16.584 0.717 27.470 1.00 96.44 91 ASP A N 1
ATOM 684 C CA . ASP A 1 91 ? -17.705 1.557 27.874 1.00 96.44 91 ASP A CA 1
ATOM 685 C C . ASP A 1 91 ? -18.128 1.283 29.338 1.00 96.44 91 ASP A C 1
ATOM 687 O O . ASP A 1 91 ? -17.578 0.382 29.988 1.00 96.44 91 ASP A O 1
ATOM 691 N N . PRO A 1 92 ? -19.079 2.055 29.902 1.00 95.88 92 PRO A N 1
ATOM 692 C CA . PRO A 1 92 ? -19.551 1.853 31.275 1.00 95.88 92 PRO A CA 1
ATOM 693 C C . PRO A 1 92 ? -20.166 0.472 31.555 1.00 95.88 92 PRO A C 1
ATOM 695 O O . PRO A 1 92 ? -20.166 0.043 32.709 1.00 95.88 92 PRO A O 1
ATOM 698 N N . ASP A 1 93 ? -20.647 -0.229 30.523 1.00 96.50 93 ASP A N 1
ATOM 699 C CA . ASP A 1 93 ? -21.204 -1.584 30.615 1.00 96.50 93 ASP A CA 1
ATOM 700 C C . ASP A 1 93 ? -20.121 -2.674 30.461 1.00 96.50 93 ASP A C 1
ATOM 702 O O . ASP A 1 93 ? -20.402 -3.876 30.512 1.00 96.50 93 ASP A O 1
ATOM 706 N N . GLY A 1 94 ? -18.859 -2.270 30.289 1.00 95.88 94 GLY A N 1
ATOM 707 C CA . GLY A 1 94 ? -17.709 -3.154 30.153 1.00 95.88 94 GLY A CA 1
ATOM 708 C C . GLY A 1 94 ? -17.526 -3.743 28.752 1.00 95.88 94 GLY A C 1
ATOM 709 O O . GLY A 1 94 ? -16.671 -4.622 28.578 1.00 95.88 94 GLY A O 1
ATOM 710 N N . GLN A 1 95 ? -18.275 -3.290 27.743 1.00 95.56 95 GLN A N 1
ATOM 711 C CA . GLN A 1 95 ? -18.038 -3.687 26.354 1.00 95.56 95 GLN A CA 1
ATOM 712 C C . GLN A 1 95 ? -16.833 -2.925 25.795 1.00 95.56 95 GLN A C 1
ATOM 714 O O . GLN A 1 95 ? -16.727 -1.716 25.994 1.00 95.56 95 GLN A O 1
ATOM 719 N N . PRO A 1 96 ? -15.904 -3.591 25.090 1.00 97.00 96 PRO A N 1
ATOM 720 C CA . PRO A 1 96 ? -14.775 -2.891 24.501 1.00 97.00 96 PRO A CA 1
ATOM 721 C C . PRO A 1 96 ? -15.239 -2.060 23.308 1.00 97.00 96 PRO A C 1
ATOM 723 O O . PRO A 1 96 ? -16.064 -2.511 22.500 1.00 97.00 96 PRO A O 1
ATOM 726 N N . TYR A 1 97 ? -14.673 -0.861 23.187 1.00 98.38 97 TYR A N 1
ATOM 727 C CA . TYR A 1 97 ? -14.839 -0.050 21.988 1.00 98.38 97 TYR A CA 1
ATOM 728 C C . TYR A 1 97 ? -14.196 -0.762 20.794 1.00 98.38 97 TYR A C 1
ATOM 730 O O . TYR A 1 97 ? -13.186 -1.448 20.941 1.00 98.38 97 TYR A O 1
ATOM 738 N N . ARG A 1 98 ? -14.782 -0.641 19.604 1.00 98.19 98 ARG A N 1
ATOM 739 C CA . ARG A 1 98 ? -14.368 -1.329 18.380 1.00 98.19 98 ARG A CA 1
ATOM 740 C C . ARG A 1 98 ? -14.303 -0.378 17.197 1.00 98.19 98 ARG A C 1
ATOM 742 O O . ARG A 1 98 ? -15.239 0.372 16.935 1.00 98.19 98 ARG A O 1
ATOM 749 N N . PHE A 1 99 ? -13.218 -0.493 16.443 1.00 98.56 99 PHE A N 1
ATOM 750 C CA . PHE A 1 99 ? -12.982 0.228 15.203 1.00 98.56 99 PHE A CA 1
ATOM 751 C C . PHE A 1 99 ? -12.993 -0.750 14.030 1.00 98.56 99 PHE A C 1
ATOM 753 O O . PHE A 1 99 ? -12.332 -1.783 14.059 1.00 98.56 99 PHE A O 1
ATOM 760 N N . LEU A 1 100 ? -13.723 -0.419 12.980 1.00 98.50 100 LEU A N 1
ATOM 761 C CA . LEU A 1 100 ? -13.791 -1.159 11.735 1.00 98.50 100 LEU A CA 1
ATOM 762 C C . LEU A 1 100 ? -12.580 -0.830 10.848 1.00 98.50 100 LEU A C 1
ATOM 764 O O . LEU A 1 100 ? -12.376 0.315 10.448 1.00 98.50 100 LEU A O 1
ATOM 768 N N . ASP A 1 101 ? -11.764 -1.832 10.531 1.00 98.38 101 ASP A N 1
ATOM 769 C CA . ASP A 1 101 ? -10.537 -1.691 9.742 1.00 98.38 101 ASP A CA 1
ATOM 770 C C . ASP A 1 101 ? -10.765 -1.980 8.255 1.00 98.38 101 ASP A C 1
ATOM 772 O O . ASP A 1 101 ? -10.910 -3.132 7.844 1.00 98.38 101 ASP A O 1
ATOM 776 N N . MET A 1 102 ? -10.712 -0.925 7.435 1.00 98.06 102 MET A N 1
ATOM 777 C CA . MET A 1 102 ? -10.661 -1.007 5.968 1.00 98.06 102 MET A CA 1
ATOM 778 C C . MET A 1 102 ? -9.255 -0.683 5.438 1.00 98.06 102 MET A C 1
ATOM 780 O O . MET A 1 102 ? -9.078 -0.206 4.317 1.00 98.06 102 MET A O 1
ATOM 784 N N . GLY A 1 103 ? -8.225 -0.929 6.249 1.00 96.00 103 GLY A N 1
ATOM 785 C CA . GLY A 1 103 ? -6.817 -0.945 5.865 1.00 96.00 103 GLY A CA 1
ATOM 786 C C . GLY A 1 103 ? -6.196 -2.346 5.845 1.00 96.00 103 GLY A C 1
ATOM 787 O O . GLY A 1 103 ? -5.066 -2.487 5.359 1.00 96.00 103 GLY A O 1
ATOM 788 N N . ALA A 1 104 ? -6.899 -3.364 6.358 1.00 96.31 104 ALA A N 1
ATOM 789 C CA . ALA A 1 104 ? -6.444 -4.752 6.491 1.00 96.31 104 ALA A CA 1
ATOM 790 C C . ALA A 1 104 ? -5.050 -4.857 7.144 1.00 96.31 104 ALA A C 1
ATOM 792 O O . ALA A 1 104 ? -4.148 -5.531 6.629 1.00 96.31 104 ALA A O 1
ATOM 793 N N . LEU A 1 105 ? -4.845 -4.102 8.231 1.00 94.88 105 LEU A N 1
ATOM 794 C CA . LEU A 1 105 ? -3.557 -3.927 8.914 1.00 94.88 105 LEU A CA 1
ATOM 795 C C . LEU A 1 105 ? -2.405 -3.600 7.946 1.00 94.88 105 LEU A C 1
ATOM 797 O O . LEU A 1 105 ? -1.361 -4.256 7.926 1.00 94.88 105 LEU A O 1
ATOM 801 N N . ILE A 1 106 ? -2.608 -2.591 7.095 1.00 94.56 106 ILE A N 1
ATOM 802 C CA . ILE A 1 106 ? -1.673 -2.191 6.025 1.00 94.56 106 ILE A CA 1
ATOM 803 C C . ILE A 1 106 ? -1.501 -3.320 4.991 1.00 94.56 106 ILE A C 1
ATOM 805 O O . ILE A 1 106 ? -0.399 -3.625 4.526 1.00 94.56 106 ILE A O 1
ATOM 809 N N . ALA A 1 107 ? -2.626 -3.931 4.607 1.00 96.31 107 ALA A N 1
ATOM 810 C CA . ALA A 1 107 ? -2.734 -5.055 3.676 1.00 96.31 107 ALA A CA 1
ATOM 811 C C . ALA A 1 107 ? -1.947 -6.320 4.080 1.00 96.31 107 ALA A C 1
ATOM 813 O O . ALA A 1 107 ? -1.608 -7.129 3.205 1.00 96.31 107 ALA A O 1
ATOM 814 N N . THR A 1 108 ? -1.621 -6.480 5.367 1.00 95.94 108 THR A N 1
ATOM 815 C CA . THR A 1 108 ? -0.921 -7.661 5.906 1.00 95.94 108 THR A CA 1
ATOM 816 C C . THR A 1 108 ? -1.860 -8.806 6.229 1.00 95.94 108 THR A C 1
ATOM 818 O O . THR A 1 108 ? -1.441 -9.960 6.206 1.00 95.94 108 THR A O 1
ATOM 821 N N . GLN A 1 109 ? -3.130 -8.495 6.453 1.00 94.38 109 GLN A N 1
ATOM 822 C CA . GLN A 1 109 ? -4.066 -9.425 7.040 1.00 94.38 109 GLN A CA 1
ATOM 823 C C . GLN A 1 109 ? -5.152 -9.779 6.024 1.00 94.38 109 GLN A C 1
ATOM 825 O O . GLN A 1 109 ? -5.998 -8.961 5.674 1.00 94.38 109 GLN A O 1
ATOM 830 N N . ALA A 1 110 ? -5.069 -10.994 5.481 1.00 96.44 110 ALA A N 1
ATOM 831 C CA . ALA A 1 110 ? -5.954 -11.450 4.412 1.00 96.44 110 ALA A CA 1
ATOM 832 C C . ALA A 1 110 ? -7.362 -11.813 4.907 1.00 96.44 110 ALA A C 1
ATOM 834 O O . ALA A 1 110 ? -8.321 -11.598 4.179 1.00 96.44 110 ALA A O 1
ATOM 835 N N . PHE A 1 111 ? -7.487 -12.324 6.133 1.00 96.44 111 PHE A N 1
ATOM 836 C CA . PHE A 1 111 ? -8.745 -12.783 6.741 1.00 96.44 111 PHE A CA 1
ATOM 837 C C . PHE A 1 111 ? -8.960 -12.123 8.101 1.00 96.44 111 PHE A C 1
ATOM 839 O O . PHE A 1 111 ? -8.054 -11.473 8.618 1.00 96.44 111 PHE A O 1
ATOM 846 N N . GLY A 1 112 ? -10.159 -12.249 8.668 1.00 92.88 112 GLY A N 1
ATOM 847 C CA . GLY A 1 112 ? -10.550 -11.649 9.950 1.00 92.88 112 GLY A CA 1
ATOM 848 C C . GLY A 1 112 ? -9.624 -11.912 11.152 1.00 92.88 112 GLY A C 1
ATOM 849 O O . GLY A 1 112 ? -8.890 -12.898 11.191 1.00 92.88 112 GLY A O 1
ATOM 850 N N . GLU A 1 113 ? -9.664 -11.013 12.140 1.00 95.31 113 GLU A N 1
ATOM 851 C CA . GLU A 1 113 ? -9.049 -11.210 13.456 1.00 95.31 113 GLU A CA 1
ATOM 852 C C . GLU A 1 113 ? -9.669 -12.417 14.157 1.00 95.31 113 GLU A C 1
ATOM 854 O O . GLU A 1 113 ? -10.859 -12.687 13.989 1.00 95.31 113 GLU A O 1
ATOM 859 N N . ASN A 1 114 ? -8.852 -13.108 14.959 1.00 93.75 114 ASN A N 1
ATOM 860 C CA . ASN A 1 114 ? -9.256 -14.258 15.772 1.00 93.75 114 ASN A CA 1
ATOM 861 C C . ASN A 1 114 ? -10.052 -15.330 15.019 1.00 93.75 114 ASN A C 1
ATOM 863 O O . ASN A 1 114 ? -10.968 -15.935 15.566 1.00 93.75 114 ASN A O 1
ATOM 867 N N . ASP A 1 115 ? -9.675 -15.610 13.774 1.00 92.81 115 ASP A N 1
ATOM 868 C CA . ASP A 1 115 ? -10.252 -16.731 13.046 1.00 92.81 115 ASP A CA 1
ATOM 869 C C . ASP A 1 115 ? -10.079 -18.054 13.835 1.00 92.81 115 ASP A C 1
ATOM 871 O O . ASP A 1 115 ? -8.941 -18.428 14.154 1.00 92.81 115 ASP A O 1
ATOM 875 N N . PRO A 1 116 ? -11.163 -18.794 14.143 1.00 92.12 116 PRO A N 1
ATOM 876 C CA . PRO A 1 116 ? -11.068 -19.996 14.971 1.00 92.12 116 PRO A CA 1
ATOM 877 C C . PRO A 1 116 ? -10.142 -21.079 14.396 1.00 92.12 116 PRO A C 1
ATOM 879 O O . PRO A 1 116 ? -9.449 -21.765 15.152 1.00 92.12 116 PRO A O 1
ATOM 882 N N . ALA A 1 117 ? -10.080 -21.224 13.066 1.00 90.88 117 ALA A N 1
ATOM 883 C CA . ALA A 1 117 ? -9.196 -22.195 12.423 1.00 90.88 117 ALA A CA 1
ATOM 884 C C . ALA A 1 117 ? -7.721 -21.780 12.544 1.00 90.88 117 ALA A C 1
ATOM 886 O O . ALA A 1 117 ? -6.863 -22.625 12.804 1.00 90.88 117 ALA A O 1
ATOM 887 N N . MET A 1 118 ? -7.428 -20.481 12.439 1.00 93.00 118 MET A N 1
ATOM 888 C CA . MET A 1 118 ? -6.098 -19.925 12.686 1.00 93.00 118 MET A CA 1
ATOM 889 C C . MET A 1 118 ? -5.640 -20.140 14.133 1.00 93.00 118 MET A C 1
ATOM 891 O O . MET A 1 118 ? -4.527 -20.618 14.367 1.00 93.00 118 MET A O 1
ATOM 895 N N . VAL A 1 119 ? -6.488 -19.808 15.112 1.00 93.50 119 VAL A N 1
ATOM 896 C CA . VAL A 1 119 ? -6.157 -19.981 16.536 1.00 93.50 119 VAL A CA 1
ATOM 897 C C . VAL A 1 119 ? -5.873 -21.452 16.836 1.00 93.50 119 VAL A C 1
ATOM 899 O O . VAL A 1 119 ? -4.856 -21.775 17.456 1.00 93.50 119 VAL A O 1
ATOM 902 N N . ARG A 1 120 ? -6.713 -22.357 16.321 1.00 91.81 120 ARG A N 1
ATOM 903 C CA . ARG A 1 120 ? -6.488 -23.800 16.422 1.00 91.81 120 ARG A CA 1
ATOM 904 C C . ARG A 1 120 ? -5.157 -24.222 15.797 1.00 91.81 120 ARG A C 1
ATOM 906 O O . ARG A 1 120 ? -4.407 -24.947 16.441 1.00 91.81 120 ARG A O 1
ATOM 913 N N . ALA A 1 121 ? -4.827 -23.749 14.594 1.00 93.50 121 ALA A N 1
ATOM 914 C CA . ALA A 1 121 ? -3.577 -24.106 13.922 1.00 93.50 121 ALA A CA 1
ATOM 915 C C . ALA A 1 121 ? -2.332 -23.705 14.734 1.00 93.50 121 ALA A C 1
ATOM 917 O O . ALA A 1 121 ? -1.356 -24.458 14.785 1.00 93.50 121 ALA A O 1
ATOM 918 N N . VAL A 1 122 ? -2.369 -22.546 15.402 1.00 93.50 122 VAL A N 1
ATOM 919 C CA . VAL A 1 122 ? -1.295 -22.098 16.302 1.00 93.50 122 VAL A CA 1
ATOM 920 C C . VAL A 1 122 ? -1.194 -22.994 17.538 1.00 93.50 122 VAL A C 1
ATOM 922 O O . VAL A 1 122 ? -0.085 -23.384 17.904 1.00 93.50 122 VAL A O 1
ATOM 925 N N . LEU A 1 123 ? -2.323 -23.361 18.154 1.00 92.62 123 LEU A N 1
ATOM 926 C CA . LEU A 1 123 ? -2.344 -24.244 19.325 1.00 92.62 123 LEU A CA 1
ATOM 927 C C . LEU A 1 123 ? -1.857 -25.663 19.007 1.00 92.62 123 LEU A C 1
ATOM 929 O O . LEU A 1 123 ? -1.021 -26.205 19.730 1.00 92.62 123 LEU A O 1
ATOM 933 N N . ASP A 1 124 ? -2.301 -26.228 17.887 1.00 92.19 124 ASP A N 1
ATOM 934 C CA . ASP A 1 124 ? -1.859 -27.543 17.410 1.00 92.19 124 ASP A CA 1
ATOM 935 C C . ASP A 1 124 ? -0.351 -27.542 17.066 1.00 92.19 124 ASP A C 1
ATOM 937 O O . ASP A 1 124 ? 0.299 -28.589 17.057 1.00 92.19 124 ASP A O 1
ATOM 941 N N . SER A 1 125 ? 0.233 -26.358 16.835 1.00 93.69 125 SER A N 1
ATOM 942 C CA . SER A 1 125 ? 1.640 -26.160 16.467 1.00 93.69 125 SER A CA 1
ATOM 943 C C . SER A 1 125 ? 2.522 -25.612 17.597 1.00 93.69 125 SER A C 1
ATOM 945 O O . SER A 1 125 ? 3.657 -25.214 17.323 1.00 93.69 125 SER A O 1
ATOM 947 N N . LEU A 1 126 ? 2.057 -25.597 18.855 1.00 91.19 126 LEU A N 1
ATOM 948 C CA . LEU A 1 126 ? 2.791 -25.011 19.991 1.00 91.19 126 LEU A CA 1
ATOM 949 C C . LEU A 1 126 ? 4.285 -25.395 20.060 1.00 91.19 126 LEU A C 1
ATOM 951 O O . LEU A 1 126 ? 5.098 -24.483 20.225 1.00 91.19 126 LEU A O 1
ATOM 955 N N . PRO A 1 127 ? 4.700 -26.666 19.856 1.00 89.38 127 PRO A N 1
ATOM 956 C CA . PRO A 1 127 ? 6.121 -27.033 19.883 1.00 89.38 127 PRO A CA 1
ATOM 957 C C . PRO A 1 127 ? 6.993 -26.308 18.842 1.00 89.38 127 PRO A C 1
ATOM 959 O O . PRO A 1 127 ? 8.185 -26.104 19.069 1.00 89.38 127 PRO A O 1
ATOM 962 N N . PHE A 1 128 ? 6.418 -25.905 17.702 1.00 87.62 128 PHE A N 1
ATOM 963 C CA . PHE A 1 128 ? 7.116 -25.141 16.660 1.00 87.62 128 PHE A CA 1
ATOM 964 C C . PHE A 1 128 ? 7.123 -23.630 16.928 1.00 87.62 128 PHE A C 1
ATOM 966 O O . PHE A 1 128 ? 7.941 -22.913 16.353 1.00 87.62 128 PHE A O 1
ATOM 973 N N . VAL A 1 129 ? 6.210 -23.151 17.778 1.00 87.12 129 VAL A N 1
ATOM 974 C CA . VAL A 1 129 ? 5.998 -21.732 18.106 1.0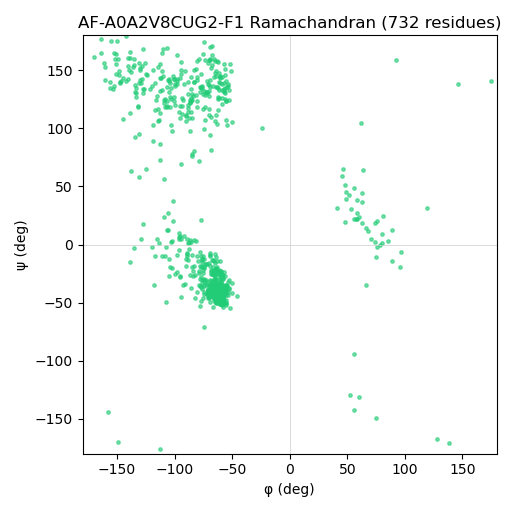0 87.12 129 VAL A CA 1
ATOM 975 C C . VAL A 1 129 ? 6.827 -21.301 19.318 1.00 87.12 129 VAL A C 1
ATOM 977 O O . VAL A 1 129 ? 7.307 -20.170 19.362 1.00 87.12 129 VAL A O 1
ATOM 980 N N . THR A 1 130 ? 7.039 -22.189 20.294 1.00 89.06 130 THR A N 1
ATOM 981 C CA . THR A 1 130 ? 7.769 -21.865 21.534 1.00 89.06 130 THR A CA 1
ATOM 982 C C . THR A 1 130 ? 9.253 -21.579 21.319 1.00 89.06 130 THR A C 1
ATOM 984 O O . THR A 1 130 ? 9.867 -20.878 22.121 1.00 89.06 130 THR A O 1
ATOM 987 N N . SER A 1 131 ? 9.851 -22.124 20.259 1.00 88.50 131 SER A N 1
ATOM 988 C CA . SER A 1 131 ? 11.262 -21.921 19.926 1.00 88.50 131 SER A CA 1
ATOM 989 C C . SER A 1 131 ? 11.400 -21.276 18.555 1.00 88.50 131 SER A C 1
ATOM 991 O O . SER A 1 131 ? 10.760 -21.688 17.590 1.00 88.50 131 SER A O 1
ATOM 993 N N . ARG A 1 132 ? 12.291 -20.288 18.449 1.00 90.56 132 ARG A N 1
ATOM 994 C CA . ARG A 1 132 ? 12.640 -19.678 17.166 1.00 90.56 132 ARG A CA 1
ATOM 995 C C . ARG A 1 132 ? 13.819 -20.425 16.550 1.00 90.56 132 ARG A C 1
ATOM 997 O O . ARG A 1 132 ? 14.935 -20.334 17.055 1.00 90.56 132 ARG A O 1
ATOM 1004 N N . TYR A 1 133 ? 13.565 -21.151 15.468 1.00 91.44 133 TYR A N 1
ATOM 1005 C CA . TYR A 1 133 ? 14.582 -21.931 14.766 1.00 91.44 133 TYR A CA 1
ATOM 1006 C C . TYR A 1 133 ? 15.338 -21.078 13.746 1.00 91.44 133 TYR A C 1
ATOM 1008 O O . TYR A 1 133 ? 14.774 -20.192 13.105 1.00 91.44 133 TYR A O 1
ATOM 1016 N N . ALA A 1 134 ? 16.632 -21.357 13.604 1.00 93.81 134 ALA A N 1
ATOM 1017 C CA . ALA A 1 134 ? 17.460 -20.839 12.526 1.00 93.81 134 ALA A CA 1
ATOM 1018 C C . ALA A 1 134 ? 17.297 -21.748 11.301 1.00 93.81 134 ALA A C 1
ATOM 1020 O O . ALA A 1 134 ? 18.150 -22.603 11.050 1.00 93.81 134 ALA A O 1
ATOM 1021 N N . HIS A 1 135 ? 16.165 -21.632 10.592 1.00 93.69 135 HIS A N 1
ATOM 1022 C CA . HIS A 1 135 ? 15.804 -22.596 9.544 1.00 93.69 135 HIS A CA 1
ATOM 1023 C C . HIS A 1 135 ? 16.829 -22.639 8.414 1.00 93.69 135 HIS A C 1
ATOM 1025 O O . HIS A 1 135 ? 16.972 -23.696 7.816 1.00 93.69 135 HIS A O 1
ATOM 1031 N N . SER A 1 136 ? 17.611 -21.576 8.192 1.00 89.81 136 SER A N 1
ATOM 1032 C CA . SER A 1 136 ? 18.691 -21.560 7.193 1.00 89.81 136 SER A CA 1
ATOM 1033 C C . SER A 1 136 ? 19.683 -22.720 7.326 1.00 89.81 136 SER A C 1
ATOM 1035 O O . SER A 1 136 ? 20.195 -23.183 6.313 1.00 89.81 136 SER A O 1
ATOM 1037 N N . GLU A 1 137 ? 19.901 -23.229 8.541 1.00 90.50 137 GLU A N 1
ATOM 1038 C CA . GLU A 1 137 ? 20.772 -24.384 8.814 1.00 90.50 137 GLU A CA 1
ATOM 1039 C C . GLU A 1 137 ? 19.990 -25.564 9.425 1.00 90.50 137 GLU A C 1
ATOM 1041 O O . GLU A 1 137 ? 20.261 -26.728 9.132 1.00 90.50 137 GLU A O 1
ATOM 1046 N N . TYR A 1 138 ? 18.982 -25.279 10.258 1.00 92.81 138 TYR A N 1
ATOM 1047 C CA . TYR A 1 138 ? 18.233 -26.274 11.032 1.00 92.81 138 TYR A CA 1
ATOM 1048 C C . TYR A 1 138 ? 16.787 -26.369 10.547 1.00 92.81 138 TYR A C 1
ATOM 1050 O O . TYR A 1 138 ? 15.858 -25.902 11.209 1.00 92.81 138 TYR A O 1
ATOM 1058 N N . GLN A 1 139 ? 16.596 -26.967 9.371 1.00 92.50 139 GLN A N 1
ATOM 1059 C CA . GLN A 1 139 ? 15.265 -27.166 8.796 1.00 92.50 139 GLN A CA 1
ATOM 1060 C C . GLN A 1 139 ? 14.394 -28.042 9.710 1.00 92.50 139 GLN A C 1
ATOM 1062 O O . GLN A 1 139 ? 14.839 -29.053 10.255 1.00 92.50 139 GLN A O 1
ATOM 1067 N N . THR A 1 140 ? 13.124 -27.670 9.839 1.00 94.31 140 THR A N 1
ATOM 1068 C CA . THR A 1 140 ? 12.116 -28.389 10.624 1.00 94.31 140 THR A CA 1
ATOM 1069 C C . THR A 1 140 ? 11.077 -29.021 9.699 1.00 94.31 140 THR A C 1
ATOM 1071 O O . THR A 1 140 ? 10.938 -28.632 8.541 1.00 94.31 140 THR A O 1
ATOM 1074 N N . ALA A 1 141 ? 10.277 -29.964 10.207 1.00 95.25 141 ALA A N 1
ATOM 1075 C CA . ALA A 1 141 ? 9.136 -30.487 9.447 1.00 95.25 141 ALA A CA 1
ATOM 1076 C C . ALA A 1 141 ? 8.179 -29.364 8.991 1.00 95.25 141 ALA A C 1
ATOM 1078 O O . ALA A 1 141 ? 7.643 -29.417 7.886 1.00 95.25 141 ALA A O 1
ATOM 1079 N N . LEU A 1 142 ? 8.018 -28.320 9.814 1.00 95.38 142 LEU A N 1
ATOM 1080 C CA . LEU A 1 142 ? 7.232 -27.133 9.490 1.00 95.38 142 LEU A CA 1
ATOM 1081 C C . LEU A 1 142 ? 7.839 -26.337 8.325 1.00 95.38 142 LEU A C 1
ATOM 1083 O O . LEU A 1 142 ? 7.121 -26.023 7.376 1.00 95.38 142 LEU A O 1
ATOM 1087 N N . SER A 1 143 ? 9.142 -26.034 8.366 1.00 95.81 143 SER A N 1
ATOM 1088 C CA . SER A 1 143 ? 9.790 -25.265 7.294 1.00 95.81 143 SER A CA 1
ATOM 1089 C C . SER A 1 143 ? 9.802 -26.036 5.976 1.00 95.81 143 SER A C 1
ATOM 1091 O O . SER A 1 143 ? 9.530 -25.459 4.927 1.00 95.81 143 SER A O 1
ATOM 1093 N N . LEU A 1 144 ? 10.021 -27.354 6.012 1.00 96.75 144 LEU A N 1
ATOM 1094 C CA . LEU A 1 144 ? 9.949 -28.202 4.820 1.00 96.75 144 LEU A CA 1
ATOM 1095 C C . LEU A 1 144 ? 8.526 -28.276 4.247 1.00 96.75 144 LEU A C 1
ATOM 1097 O O . LEU A 1 144 ? 8.364 -28.204 3.029 1.00 96.75 144 LEU A O 1
ATOM 1101 N N . ARG A 1 145 ? 7.494 -28.350 5.101 1.00 96.75 145 ARG A N 1
ATOM 1102 C CA . ARG A 1 145 ? 6.089 -28.283 4.664 1.00 96.75 145 ARG A CA 1
ATOM 1103 C C . ARG A 1 145 ? 5.767 -26.939 4.016 1.00 96.75 145 ARG A C 1
ATOM 1105 O O . ARG A 1 145 ? 5.152 -26.924 2.955 1.00 96.75 145 ARG A O 1
ATOM 1112 N N . LEU A 1 146 ? 6.210 -25.827 4.608 1.00 97.31 146 LEU A N 1
ATOM 1113 C CA . LEU A 1 146 ? 6.050 -24.507 3.997 1.00 97.31 146 LEU A CA 1
ATOM 1114 C C . LEU A 1 146 ? 6.688 -24.467 2.605 1.00 97.31 146 LEU A C 1
ATOM 1116 O O . LEU A 1 146 ? 6.034 -24.064 1.653 1.00 97.31 146 LEU A O 1
ATOM 1120 N N . LYS A 1 147 ? 7.941 -24.913 2.469 1.00 97.12 147 LYS A N 1
ATOM 1121 C CA . LYS A 1 147 ? 8.650 -24.931 1.178 1.00 97.12 147 LYS A CA 1
ATOM 1122 C C . LYS A 1 147 ? 7.921 -25.789 0.133 1.00 97.12 147 LYS A C 1
ATOM 1124 O O . LYS A 1 147 ? 7.814 -25.389 -1.021 1.00 97.12 147 LYS A O 1
ATOM 1129 N N . ALA A 1 148 ? 7.350 -26.925 0.537 1.00 97.62 148 ALA A N 1
ATOM 1130 C CA . ALA A 1 148 ? 6.520 -27.741 -0.348 1.00 97.62 148 ALA A CA 1
ATOM 1131 C C . ALA A 1 148 ? 5.262 -26.993 -0.831 1.00 97.62 148 ALA A C 1
ATOM 1133 O O . ALA A 1 148 ? 4.953 -27.035 -2.020 1.00 97.62 148 ALA A O 1
ATOM 1134 N N . GLU A 1 149 ? 4.578 -26.262 0.052 1.00 97.81 149 GLU A N 1
ATOM 1135 C CA . GLU A 1 149 ? 3.431 -25.434 -0.341 1.00 97.81 149 GLU A CA 1
ATOM 1136 C C . GLU A 1 149 ? 3.831 -24.240 -1.216 1.00 97.81 149 GLU A C 1
ATOM 1138 O O . GLU A 1 149 ? 3.118 -23.909 -2.162 1.00 97.81 149 GLU A O 1
ATOM 1143 N N . LEU A 1 150 ? 4.993 -23.623 -0.975 1.00 98.00 150 LEU A N 1
ATOM 1144 C CA . LEU A 1 150 ? 5.515 -22.559 -1.837 1.00 98.00 150 LEU A CA 1
ATOM 1145 C C . LEU A 1 150 ? 5.747 -23.051 -3.271 1.00 98.00 150 LEU A C 1
ATOM 1147 O O . LEU A 1 150 ? 5.457 -22.307 -4.203 1.00 98.00 150 LEU A O 1
ATOM 1151 N N . ASN A 1 151 ? 6.175 -24.305 -3.470 1.00 97.19 151 ASN A N 1
ATOM 1152 C CA . ASN A 1 151 ? 6.267 -24.897 -4.811 1.00 97.19 151 ASN A CA 1
ATOM 1153 C C . ASN A 1 151 ? 4.902 -24.968 -5.510 1.00 97.19 151 ASN A C 1
ATOM 1155 O O . ASN A 1 151 ? 4.824 -24.802 -6.725 1.00 97.19 151 ASN A O 1
ATOM 1159 N N . ARG A 1 152 ? 3.823 -25.217 -4.756 1.00 95.94 152 ARG A N 1
ATOM 1160 C CA . ARG A 1 152 ? 2.461 -25.337 -5.298 1.00 95.94 152 ARG A CA 1
ATOM 1161 C C . ARG A 1 152 ? 1.909 -23.996 -5.776 1.00 95.94 152 ARG A C 1
ATOM 1163 O O . ARG A 1 152 ? 1.154 -23.965 -6.742 1.00 95.94 152 ARG A O 1
ATOM 1170 N N . ILE A 1 153 ? 2.260 -22.908 -5.090 1.00 96.75 153 ILE A N 1
ATOM 1171 C CA . ILE A 1 153 ? 1.758 -21.559 -5.393 1.00 96.75 153 ILE A CA 1
ATOM 1172 C C . ILE A 1 153 ? 2.763 -20.682 -6.147 1.00 96.75 153 ILE A C 1
ATOM 1174 O O . ILE A 1 153 ? 2.471 -19.509 -6.382 1.00 96.75 153 ILE A O 1
ATOM 1178 N N . ALA A 1 154 ? 3.936 -21.213 -6.501 1.00 97.94 154 ALA A N 1
ATOM 1179 C CA . ALA A 1 154 ? 4.987 -20.450 -7.158 1.00 97.94 154 ALA A CA 1
ATOM 1180 C C . ALA A 1 154 ? 4.462 -19.767 -8.438 1.00 97.94 154 ALA A C 1
ATOM 1182 O O . ALA A 1 154 ? 3.761 -20.406 -9.230 1.00 97.94 154 ALA A O 1
ATOM 1183 N N . PRO A 1 155 ? 4.792 -18.483 -8.669 1.00 97.50 155 PRO A N 1
ATOM 1184 C CA . PRO A 1 155 ? 4.448 -17.803 -9.910 1.00 97.50 155 PRO A CA 1
ATOM 1185 C C . PRO A 1 155 ? 5.000 -18.545 -11.127 1.00 97.50 155 PRO A C 1
ATOM 1187 O O . PRO A 1 155 ? 6.108 -19.094 -11.095 1.00 97.50 155 PRO A O 1
ATOM 1190 N N . ALA A 1 156 ? 4.264 -18.507 -12.238 1.00 95.31 156 ALA A N 1
ATOM 1191 C CA . ALA A 1 156 ? 4.756 -19.051 -13.497 1.00 95.31 156 ALA A CA 1
ATOM 1192 C C . ALA A 1 156 ? 6.129 -18.440 -13.850 1.00 95.31 156 ALA A C 1
ATOM 1194 O O . ALA A 1 156 ? 6.353 -17.245 -13.676 1.00 95.31 156 ALA A O 1
ATOM 1195 N N . GLY A 1 157 ? 7.063 -19.268 -14.328 1.00 92.88 157 GLY A N 1
ATOM 1196 C CA . GLY A 1 157 ? 8.422 -18.854 -14.712 1.00 92.88 157 GLY A CA 1
ATOM 1197 C C . GLY A 1 157 ? 9.400 -18.559 -13.566 1.00 92.88 157 GLY A C 1
ATOM 1198 O O . GLY A 1 157 ? 10.600 -18.491 -13.831 1.00 92.88 157 GLY A O 1
ATOM 1199 N N . ALA A 1 158 ? 8.938 -18.477 -12.314 1.00 95.94 158 ALA A N 1
ATOM 1200 C CA . ALA A 1 158 ? 9.774 -18.241 -11.135 1.00 95.94 158 ALA A CA 1
ATOM 1201 C C . ALA A 1 158 ? 9.589 -19.342 -10.062 1.00 95.94 158 ALA A C 1
ATOM 1203 O O . ALA A 1 158 ? 9.075 -19.072 -8.977 1.00 95.94 158 ALA A O 1
ATOM 1204 N N . PRO A 1 159 ? 9.972 -20.605 -10.345 1.00 96.06 159 PRO A N 1
ATOM 1205 C CA . PRO A 1 159 ? 9.650 -21.743 -9.480 1.00 96.06 159 PRO A CA 1
ATOM 1206 C C . PRO A 1 159 ? 10.540 -21.862 -8.233 1.00 96.06 159 PRO A C 1
ATOM 1208 O O . PRO A 1 159 ? 10.196 -22.585 -7.300 1.00 96.06 159 PRO A O 1
ATOM 1211 N N . ARG A 1 160 ? 11.711 -21.216 -8.208 1.00 96.00 160 ARG A N 1
ATOM 1212 C CA . ARG A 1 160 ? 12.661 -21.318 -7.091 1.00 96.00 160 ARG A CA 1
ATOM 1213 C C . ARG A 1 160 ? 12.332 -20.266 -6.054 1.00 96.00 160 ARG A C 1
ATOM 1215 O O . ARG A 1 160 ? 12.033 -19.140 -6.426 1.00 96.00 160 ARG A O 1
ATOM 1222 N N . HIS A 1 161 ? 12.425 -20.603 -4.770 1.00 95.81 161 HIS A N 1
ATOM 1223 C CA . HIS A 1 161 ? 12.063 -19.672 -3.707 1.00 95.81 161 HIS A CA 1
ATOM 1224 C C . HIS A 1 161 ? 13.134 -19.546 -2.614 1.00 95.81 161 HIS A C 1
ATOM 1226 O O . HIS A 1 161 ? 13.833 -20.505 -2.289 1.00 95.81 161 HIS A O 1
ATOM 1232 N N . PHE A 1 162 ? 13.204 -18.372 -1.991 1.00 95.06 162 PHE A N 1
ATOM 1233 C CA . PHE A 1 162 ? 14.013 -18.084 -0.807 1.00 95.06 162 PHE A CA 1
ATOM 1234 C C . PHE A 1 162 ? 13.173 -17.320 0.223 1.00 95.06 162 PHE A C 1
ATOM 1236 O O . PHE A 1 162 ? 12.503 -16.347 -0.126 1.00 95.06 162 PHE A O 1
ATOM 1243 N N . VAL A 1 163 ? 13.185 -17.768 1.482 1.00 96.56 163 VAL A N 1
ATOM 1244 C CA . VAL A 1 163 ? 12.347 -17.203 2.554 1.00 96.56 163 VAL A CA 1
ATOM 1245 C C . VAL A 1 163 ? 13.187 -16.313 3.473 1.00 96.56 163 VAL A C 1
ATOM 1247 O O . VAL A 1 163 ? 14.331 -16.614 3.807 1.00 96.56 163 VAL A O 1
ATOM 1250 N N . VAL A 1 164 ? 12.618 -15.182 3.872 1.00 96.25 164 VAL A N 1
ATOM 1251 C CA . VAL A 1 164 ? 13.213 -14.152 4.732 1.00 96.25 164 VAL A CA 1
ATOM 1252 C C . VAL A 1 164 ? 12.147 -13.596 5.682 1.00 96.25 164 VAL A C 1
ATOM 1254 O O . VAL A 1 164 ? 10.997 -14.020 5.639 1.00 96.25 164 VAL A O 1
ATOM 1257 N N . ASN A 1 165 ? 12.484 -12.656 6.566 1.00 94.75 165 ASN A N 1
ATOM 1258 C CA . ASN A 1 165 ? 11.548 -12.240 7.622 1.00 94.75 165 ASN A CA 1
ATOM 1259 C C . ASN A 1 165 ? 10.594 -11.127 7.174 1.00 94.75 165 ASN A C 1
ATOM 1261 O O . ASN A 1 165 ? 9.506 -10.985 7.722 1.00 94.75 165 ASN A O 1
ATOM 1265 N N . THR A 1 166 ? 10.992 -10.302 6.202 1.00 95.88 166 THR A N 1
ATOM 1266 C CA . THR A 1 166 ? 10.240 -9.092 5.839 1.00 95.88 166 THR A CA 1
ATOM 1267 C C . THR A 1 166 ? 10.168 -8.871 4.331 1.00 95.88 166 THR A C 1
ATOM 1269 O O . THR A 1 166 ? 10.988 -9.373 3.565 1.00 95.88 166 THR A O 1
ATOM 1272 N N . GLY A 1 167 ? 9.204 -8.058 3.887 1.00 96.94 167 GLY A N 1
ATOM 1273 C CA . GLY A 1 167 ? 9.098 -7.673 2.474 1.00 96.94 167 GLY A CA 1
ATOM 1274 C C . GLY A 1 167 ? 10.300 -6.874 1.970 1.00 96.94 167 GLY A C 1
ATOM 1275 O O . GLY A 1 167 ? 10.749 -7.102 0.853 1.00 96.94 167 GLY A O 1
ATOM 1276 N N . ALA A 1 168 ? 10.878 -6.005 2.807 1.00 96.00 168 ALA A N 1
ATOM 1277 C CA . ALA A 1 168 ? 12.091 -5.278 2.441 1.00 96.00 168 ALA A CA 1
ATOM 1278 C C . ALA A 1 168 ? 13.276 -6.239 2.240 1.00 96.00 168 ALA A C 1
ATOM 1280 O O . ALA A 1 168 ? 13.991 -6.112 1.255 1.00 96.00 168 ALA A O 1
ATOM 1281 N N . GLU A 1 169 ? 13.439 -7.257 3.096 1.00 96.94 169 GLU A N 1
ATOM 1282 C CA . GLU A 1 169 ? 14.443 -8.312 2.884 1.00 96.94 169 GLU A CA 1
ATOM 1283 C C . GLU A 1 169 ? 14.199 -9.106 1.591 1.00 96.94 169 GLU A C 1
ATOM 1285 O O . GLU A 1 169 ? 15.161 -9.476 0.914 1.00 96.94 169 GLU A O 1
ATOM 1290 N N . ALA A 1 170 ? 12.939 -9.374 1.227 1.00 97.94 170 ALA A N 1
ATOM 1291 C CA . ALA A 1 170 ? 12.621 -10.085 -0.013 1.00 97.94 170 ALA A CA 1
ATOM 1292 C C . ALA A 1 170 ? 13.048 -9.256 -1.235 1.00 97.94 170 ALA A C 1
ATOM 1294 O O . ALA A 1 170 ? 13.709 -9.777 -2.134 1.00 97.94 170 ALA A O 1
ATOM 1295 N N . VAL A 1 171 ? 12.765 -7.949 -1.214 1.00 98.31 171 VAL A N 1
ATOM 1296 C CA . VAL A 1 171 ? 13.216 -6.989 -2.232 1.00 98.31 171 VAL A CA 1
ATOM 1297 C C . VAL A 1 171 ? 14.741 -6.880 -2.274 1.00 98.31 171 VAL A C 1
ATOM 1299 O O . VAL A 1 171 ? 15.315 -6.931 -3.357 1.00 98.31 171 VAL A O 1
ATOM 1302 N N . GLU A 1 172 ? 15.431 -6.795 -1.134 1.00 96.94 172 GLU A N 1
ATOM 1303 C CA . GLU A 1 172 ? 16.904 -6.771 -1.095 1.00 96.94 172 GLU A CA 1
ATOM 1304 C C . GLU A 1 172 ? 17.512 -8.024 -1.740 1.00 96.94 172 GLU A C 1
ATOM 1306 O O . GLU A 1 172 ? 18.489 -7.940 -2.485 1.00 96.94 172 GLU A O 1
ATOM 1311 N N . ASN A 1 173 ? 16.931 -9.203 -1.501 1.00 95.62 173 ASN A N 1
ATOM 1312 C CA . ASN A 1 173 ? 17.423 -10.431 -2.122 1.00 95.62 173 ASN A CA 1
ATOM 1313 C C . ASN A 1 173 ? 17.039 -10.527 -3.612 1.00 95.62 173 ASN A C 1
ATOM 1315 O O . ASN A 1 173 ? 17.845 -11.030 -4.394 1.00 95.62 173 ASN A O 1
ATOM 1319 N N . ALA A 1 174 ? 15.907 -9.959 -4.048 1.00 96.69 174 ALA A N 1
ATOM 1320 C CA . ALA A 1 174 ? 15.625 -9.776 -5.475 1.00 96.69 174 ALA A CA 1
ATOM 1321 C C . ALA A 1 174 ? 16.701 -8.904 -6.140 1.00 96.69 174 ALA A C 1
ATOM 1323 O O . ALA A 1 174 ? 17.307 -9.319 -7.127 1.00 96.69 174 ALA A O 1
ATOM 1324 N N . ILE A 1 175 ? 17.000 -7.743 -5.548 1.00 96.44 175 ILE A N 1
ATOM 1325 C CA . ILE A 1 175 ? 18.041 -6.808 -5.998 1.00 96.44 175 ILE A CA 1
ATOM 1326 C C . ILE A 1 175 ? 19.392 -7.523 -6.103 1.00 96.44 175 ILE A C 1
ATOM 1328 O O . ILE A 1 175 ? 20.036 -7.487 -7.149 1.00 96.44 175 ILE A O 1
ATOM 1332 N N . LYS A 1 176 ? 19.810 -8.239 -5.055 1.00 94.69 176 LYS A N 1
ATOM 1333 C CA . LYS A 1 176 ? 21.068 -8.996 -5.067 1.00 94.69 176 LYS A CA 1
ATOM 1334 C C . LYS A 1 176 ? 21.111 -10.040 -6.181 1.00 94.69 176 LYS A C 1
ATOM 1336 O O . LYS A 1 176 ? 22.152 -10.168 -6.818 1.00 94.69 176 LYS A O 1
ATOM 1341 N N . SER A 1 177 ? 20.015 -10.761 -6.432 1.00 93.94 177 SER A N 1
ATOM 1342 C CA . SER A 1 177 ? 19.973 -11.800 -7.473 1.00 93.94 177 SER A CA 1
ATOM 1343 C C . SER A 1 177 ? 20.221 -11.231 -8.871 1.00 93.94 177 SER A C 1
ATOM 1345 O O . SER A 1 177 ? 21.027 -11.772 -9.626 1.00 93.94 177 SER A O 1
ATOM 1347 N N . VAL A 1 178 ? 19.618 -10.082 -9.189 1.00 94.69 178 VAL A N 1
ATOM 1348 C CA . VAL A 1 178 ? 19.750 -9.462 -10.513 1.00 94.69 178 VAL A CA 1
ATOM 1349 C C . VAL A 1 178 ? 21.073 -8.714 -10.685 1.00 94.69 178 VAL A C 1
ATOM 1351 O O . VAL A 1 178 ? 21.658 -8.762 -11.766 1.00 94.69 178 VAL A O 1
ATOM 1354 N N . LEU A 1 179 ? 21.597 -8.082 -9.627 1.00 94.19 179 LEU A N 1
ATOM 1355 C CA . LEU A 1 179 ? 22.927 -7.464 -9.653 1.00 94.19 179 LEU A CA 1
ATOM 1356 C C . LEU A 1 179 ? 24.020 -8.525 -9.809 1.00 94.19 179 LEU A C 1
ATOM 1358 O O . LEU A 1 179 ? 24.922 -8.365 -10.627 1.00 94.19 179 LEU A O 1
ATOM 1362 N N . LEU A 1 180 ? 23.932 -9.630 -9.063 1.00 91.19 180 LEU A N 1
ATOM 1363 C CA . LEU A 1 180 ? 24.907 -10.714 -9.147 1.00 91.19 180 LEU A CA 1
ATOM 1364 C C . LEU A 1 180 ? 24.889 -11.381 -10.525 1.00 91.19 180 LEU A C 1
ATOM 1366 O O . LEU A 1 180 ? 25.953 -11.633 -11.086 1.00 91.19 180 LEU A O 1
ATOM 1370 N N . ASN A 1 181 ? 23.703 -11.566 -11.111 1.00 90.25 181 ASN A N 1
ATOM 1371 C CA . ASN A 1 181 ? 23.585 -12.001 -12.498 1.00 90.25 181 ASN A CA 1
ATOM 1372 C C . ASN A 1 181 ? 24.382 -11.085 -13.443 1.00 90.25 181 ASN A C 1
ATOM 1374 O O . ASN A 1 181 ? 25.082 -11.575 -14.325 1.00 90.25 181 ASN A O 1
ATOM 1378 N N . ARG A 1 182 ? 24.361 -9.757 -13.253 1.00 91.12 182 ARG A N 1
ATOM 1379 C CA . ARG A 1 182 ? 25.184 -8.835 -14.061 1.00 91.12 182 ARG A CA 1
ATOM 1380 C C . ARG A 1 182 ? 26.667 -8.923 -13.783 1.00 91.12 182 ARG A C 1
ATOM 1382 O O . ARG A 1 182 ? 27.431 -8.953 -14.743 1.00 91.12 182 ARG A O 1
ATOM 1389 N N . VAL A 1 183 ? 27.075 -9.041 -12.525 1.00 90.12 183 VAL A N 1
ATOM 1390 C CA . VAL A 1 183 ? 28.489 -9.248 -12.183 1.00 90.12 183 VAL A CA 1
ATOM 1391 C C . VAL A 1 183 ? 29.042 -10.489 -12.892 1.00 90.12 183 VAL A C 1
ATOM 1393 O O . VAL A 1 183 ? 30.158 -10.448 -13.397 1.00 90.12 183 VAL A O 1
ATOM 1396 N N . MET A 1 184 ? 28.250 -11.562 -12.991 1.00 86.12 184 MET A N 1
ATOM 1397 C CA . MET A 1 184 ? 28.681 -12.829 -13.595 1.00 86.12 184 MET A CA 1
ATOM 1398 C C . MET A 1 184 ? 28.553 -12.890 -15.120 1.00 86.12 184 MET A C 1
ATOM 1400 O O . MET A 1 184 ? 29.282 -13.635 -15.770 1.00 86.12 184 MET A O 1
ATOM 1404 N N . THR A 1 185 ? 27.625 -12.132 -15.709 1.00 83.44 185 THR A N 1
ATOM 1405 C CA . THR A 1 185 ? 27.345 -12.181 -17.159 1.00 83.44 185 THR A CA 1
ATOM 1406 C C . THR A 1 185 ? 27.891 -10.982 -17.938 1.00 83.44 185 THR A C 1
ATOM 1408 O O . THR A 1 185 ? 27.920 -11.005 -19.176 1.00 83.44 185 THR A O 1
ATOM 1411 N N . SER A 1 186 ? 28.319 -9.917 -17.257 1.00 80.56 186 SER A N 1
ATOM 1412 C CA . SER A 1 186 ? 28.968 -8.758 -17.875 1.00 80.56 186 SER A CA 1
ATOM 1413 C C . SER A 1 186 ? 30.489 -8.929 -17.916 1.00 80.56 186 SER A C 1
ATOM 1415 O O . SER A 1 186 ? 31.084 -9.569 -17.056 1.00 80.56 186 SER A O 1
ATOM 1417 N N . GLN A 1 187 ? 31.135 -8.347 -18.930 1.00 74.12 187 GLN A N 1
ATOM 1418 C CA . GLN A 1 187 ? 32.601 -8.368 -19.050 1.00 74.12 187 GLN A CA 1
ATOM 1419 C C . GLN A 1 187 ? 33.287 -7.420 -18.055 1.00 74.12 187 GLN A C 1
ATOM 1421 O O . GLN A 1 187 ? 34.464 -7.598 -17.758 1.00 74.12 187 GLN A O 1
ATOM 1426 N N . ASP A 1 188 ? 32.549 -6.434 -17.539 1.00 76.25 188 ASP A N 1
ATOM 1427 C CA . ASP A 1 188 ? 33.085 -5.366 -16.694 1.00 76.25 188 ASP A CA 1
ATOM 1428 C C . ASP A 1 188 ? 33.077 -5.735 -15.197 1.00 76.25 188 ASP A C 1
ATOM 1430 O O . ASP A 1 188 ? 33.635 -5.003 -14.382 1.00 76.25 188 ASP A O 1
ATOM 1434 N N . GLY A 1 189 ? 32.431 -6.848 -14.816 1.00 77.38 189 GLY A N 1
ATOM 1435 C CA . GLY A 1 189 ? 32.271 -7.266 -13.417 1.00 77.38 189 GLY A CA 1
ATOM 1436 C C . GLY A 1 189 ? 31.395 -6.324 -12.576 1.00 77.38 189 GLY A C 1
ATOM 1437 O O . GLY A 1 189 ? 31.406 -6.406 -11.349 1.00 77.38 189 GLY A O 1
ATOM 1438 N N . ASP A 1 190 ? 30.648 -5.424 -13.222 1.00 85.44 190 ASP A N 1
ATOM 1439 C CA . ASP A 1 190 ? 29.768 -4.433 -12.596 1.00 85.44 190 ASP A CA 1
ATOM 1440 C C . ASP A 1 190 ? 28.342 -5.001 -12.447 1.00 85.44 190 ASP A C 1
ATOM 1442 O O . ASP A 1 190 ? 27.806 -5.650 -13.348 1.00 85.44 190 ASP A O 1
ATOM 1446 N N . GLY A 1 191 ? 27.712 -4.741 -11.299 1.00 86.00 191 GLY A N 1
ATOM 1447 C CA . GLY A 1 191 ? 26.319 -5.104 -11.034 1.00 86.00 191 GLY A CA 1
ATOM 1448 C C . GLY A 1 191 ? 25.309 -4.218 -11.768 1.00 86.00 191 GLY A C 1
ATOM 1449 O O . GLY A 1 191 ? 24.153 -4.607 -11.903 1.00 86.00 191 GLY A O 1
ATOM 1450 N N . GLY A 1 192 ? 25.727 -3.052 -12.268 1.00 94.06 192 GLY A N 1
ATOM 1451 C CA . GLY A 1 192 ? 24.877 -2.134 -13.020 1.00 94.06 192 GLY A CA 1
ATOM 1452 C C . GLY A 1 192 ? 23.893 -1.350 -12.143 1.00 94.06 192 GLY A C 1
ATOM 1453 O O . GLY A 1 192 ? 24.170 -1.013 -10.991 1.00 94.06 192 GLY A O 1
ATOM 1454 N N . PHE A 1 193 ? 22.734 -1.004 -12.705 1.00 96.81 193 PHE A N 1
ATOM 1455 C CA . PHE A 1 193 ? 21.682 -0.256 -12.013 1.00 96.81 193 PHE A CA 1
ATOM 1456 C C . PHE A 1 193 ? 20.290 -0.837 -12.254 1.00 96.81 193 PHE A C 1
ATOM 1458 O O . PHE A 1 193 ? 20.026 -1.456 -13.285 1.00 96.81 193 PHE A O 1
ATOM 1465 N N . ILE A 1 194 ? 19.379 -0.593 -11.314 1.00 98.31 194 ILE A N 1
ATOM 1466 C CA . ILE A 1 194 ? 17.978 -1.013 -11.409 1.00 98.31 194 ILE A CA 1
ATOM 1467 C C . ILE A 1 194 ? 17.128 0.158 -11.891 1.00 98.31 194 ILE A C 1
ATOM 1469 O O . ILE A 1 194 ? 17.319 1.291 -11.457 1.00 98.31 194 ILE A O 1
ATOM 1473 N N . VAL A 1 195 ? 16.188 -0.106 -12.795 1.00 98.62 195 VAL A N 1
ATOM 1474 C CA . VAL A 1 195 ? 15.178 0.877 -13.199 1.00 98.62 195 VAL A CA 1
ATOM 1475 C C . VAL A 1 195 ? 13.923 0.650 -12.368 1.00 98.62 195 VAL A C 1
ATOM 1477 O O . VAL A 1 195 ? 13.326 -0.422 -12.438 1.00 98.62 195 VAL A O 1
ATOM 1480 N N . SER A 1 196 ? 13.531 1.661 -11.596 1.00 98.31 196 SER A N 1
ATOM 1481 C CA . SER A 1 196 ? 12.269 1.694 -10.847 1.00 98.31 196 SER A CA 1
ATOM 1482 C C . SER A 1 196 ? 11.341 2.774 -11.416 1.00 98.31 196 SER A C 1
ATOM 1484 O O . SER A 1 196 ? 11.660 3.429 -12.412 1.00 98.31 196 SER A O 1
ATOM 1486 N N . PHE A 1 197 ? 10.183 2.981 -10.793 1.00 98.38 197 PHE A N 1
ATOM 1487 C CA . PHE A 1 197 ? 9.144 3.882 -11.271 1.00 98.38 197 PHE A CA 1
ATOM 1488 C C . PHE A 1 197 ? 8.829 5.019 -10.297 1.00 98.38 197 PHE A C 1
ATOM 1490 O O . PHE A 1 197 ? 8.913 4.894 -9.074 1.00 98.38 197 PHE A O 1
ATOM 1497 N N . GLU A 1 198 ? 8.401 6.155 -10.841 1.00 96.06 198 GLU A N 1
ATOM 1498 C CA . GLU A 1 198 ? 7.900 7.274 -10.052 1.00 96.06 198 GLU A CA 1
ATOM 1499 C C . GLU A 1 198 ? 6.723 6.841 -9.164 1.00 96.06 198 GLU A C 1
ATOM 1501 O O . GLU A 1 198 ? 5.763 6.207 -9.598 1.00 96.06 198 GLU A O 1
ATOM 1506 N N . GLY A 1 199 ? 6.816 7.214 -7.889 1.00 93.94 199 GLY A N 1
ATOM 1507 C CA . GLY A 1 199 ? 5.932 6.894 -6.763 1.00 93.94 199 GLY A CA 1
ATOM 1508 C C . GLY A 1 199 ? 5.832 5.411 -6.381 1.00 93.94 199 GLY A C 1
ATOM 1509 O O . GLY A 1 199 ? 4.897 5.048 -5.675 1.00 93.94 199 GLY A O 1
ATOM 1510 N N . ALA A 1 200 ? 6.795 4.587 -6.798 1.00 96.69 200 ALA A N 1
ATOM 1511 C CA . ALA A 1 200 ? 6.946 3.230 -6.288 1.00 96.69 200 ALA A CA 1
ATOM 1512 C C . ALA A 1 200 ? 7.365 3.200 -4.805 1.00 96.69 200 ALA A C 1
ATOM 1514 O O . ALA A 1 200 ? 8.012 4.141 -4.312 1.00 96.69 200 ALA A O 1
ATOM 1515 N N . PHE A 1 201 ? 7.026 2.112 -4.111 1.00 96.81 201 PHE A N 1
ATOM 1516 C CA . PHE A 1 201 ? 7.451 1.825 -2.742 1.00 96.81 201 PHE A CA 1
ATOM 1517 C C . PHE A 1 201 ? 7.813 0.349 -2.575 1.00 96.81 201 PHE A C 1
ATOM 1519 O O . PHE A 1 201 ? 6.939 -0.510 -2.567 1.00 96.81 201 PHE A O 1
ATOM 1526 N N . HIS A 1 202 ? 9.095 0.078 -2.336 1.00 97.19 202 HIS A N 1
ATOM 1527 C CA . HIS A 1 202 ? 9.625 -1.285 -2.215 1.00 97.19 202 HIS A CA 1
ATOM 1528 C C . HIS A 1 202 ? 10.257 -1.573 -0.848 1.00 97.19 202 HIS A C 1
ATOM 1530 O O . HIS A 1 202 ? 10.701 -2.683 -0.573 1.00 97.19 202 HIS A O 1
ATOM 1536 N N . GLY A 1 203 ? 10.301 -0.579 0.044 1.00 94.19 203 GLY A N 1
ATOM 1537 C CA . GLY A 1 203 ? 10.791 -0.747 1.409 1.00 94.19 203 GLY A CA 1
ATOM 1538 C C . GLY A 1 203 ? 11.660 0.410 1.886 1.00 94.19 203 GLY A C 1
ATOM 1539 O O . GLY A 1 203 ? 11.726 1.472 1.271 1.00 94.19 203 GLY A O 1
ATOM 1540 N N . ARG A 1 204 ? 12.291 0.209 3.047 1.00 91.81 204 ARG A N 1
ATOM 1541 C CA . ARG A 1 204 ? 13.100 1.232 3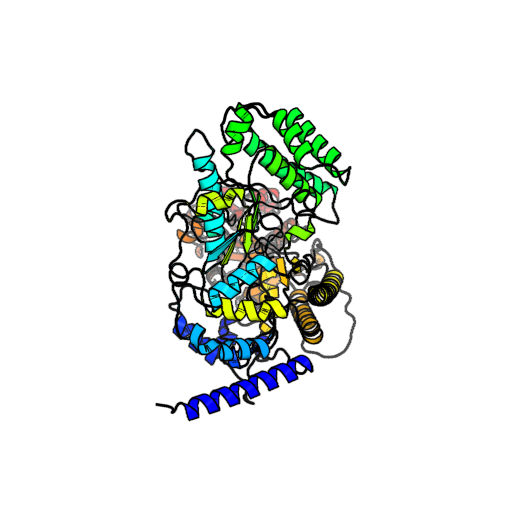.735 1.00 91.81 204 ARG A CA 1
ATOM 1542 C C . ARG A 1 204 ? 14.507 0.758 4.132 1.00 91.81 204 ARG A C 1
ATOM 1544 O O . ARG A 1 204 ? 15.223 1.510 4.781 1.00 91.81 204 ARG A O 1
ATOM 1551 N N . THR A 1 205 ? 14.911 -0.456 3.755 1.00 93.75 205 THR A N 1
ATOM 1552 C CA . THR A 1 205 ? 16.323 -0.889 3.793 1.00 93.75 205 THR A CA 1
ATOM 1553 C C . THR A 1 205 ? 17.096 -0.220 2.651 1.00 93.75 205 THR A C 1
ATOM 1555 O O . THR A 1 205 ? 16.473 0.250 1.708 1.00 93.75 205 THR A O 1
ATOM 1558 N N . LEU A 1 206 ? 18.426 -0.104 2.716 1.00 91.75 206 LEU A N 1
ATOM 1559 C CA . LEU A 1 206 ? 19.179 0.796 1.820 1.00 91.75 206 LEU A CA 1
ATOM 1560 C C . LEU A 1 206 ? 19.007 0.517 0.313 1.00 91.75 206 LEU A C 1
ATOM 1562 O O . LEU A 1 206 ? 18.910 1.475 -0.457 1.00 91.75 206 LEU A O 1
ATOM 1566 N N . GLY A 1 207 ? 18.944 -0.748 -0.111 1.00 92.62 207 GLY A N 1
ATOM 1567 C CA . GLY A 1 207 ? 18.707 -1.131 -1.505 1.00 92.62 207 GLY A CA 1
ATOM 1568 C C . GLY A 1 207 ? 17.244 -0.949 -1.908 1.00 92.62 207 GLY A C 1
ATOM 1569 O O . GLY A 1 207 ? 16.955 -0.311 -2.919 1.00 92.62 207 GLY A O 1
ATOM 1570 N N . ALA A 1 208 ? 16.304 -1.406 -1.078 1.00 95.12 208 ALA A N 1
ATOM 1571 C CA . ALA A 1 208 ? 14.868 -1.192 -1.300 1.00 95.12 208 ALA A CA 1
ATOM 1572 C C . ALA A 1 208 ? 14.482 0.305 -1.304 1.00 95.12 208 ALA A C 1
ATOM 1574 O O . ALA A 1 208 ? 13.578 0.743 -2.021 1.00 95.12 208 ALA A O 1
ATOM 1575 N N . LEU A 1 209 ? 15.194 1.115 -0.522 1.00 93.50 209 LEU A N 1
ATOM 1576 C CA . LEU A 1 209 ? 15.056 2.563 -0.464 1.00 93.50 209 LEU A CA 1
ATOM 1577 C C . LEU A 1 209 ? 15.575 3.222 -1.749 1.00 93.50 209 LEU A C 1
ATOM 1579 O O . LEU A 1 209 ? 14.977 4.197 -2.199 1.00 93.50 209 LEU A O 1
ATOM 1583 N N . ALA A 1 210 ? 16.626 2.670 -2.369 1.00 93.94 210 ALA A N 1
ATOM 1584 C CA . ALA A 1 210 ? 17.179 3.163 -3.632 1.00 93.94 210 ALA A CA 1
ATOM 1585 C C . ALA A 1 210 ? 16.199 3.039 -4.802 1.00 93.94 210 ALA A C 1
ATOM 1587 O O . ALA A 1 210 ? 16.231 3.862 -5.710 1.00 93.94 210 ALA A O 1
ATOM 1588 N N . VAL A 1 211 ? 15.314 2.039 -4.768 1.00 95.56 211 VAL A N 1
ATOM 1589 C CA . VAL A 1 211 ? 14.241 1.850 -5.759 1.00 95.56 211 VAL A CA 1
ATOM 1590 C C . VAL A 1 211 ? 12.893 2.434 -5.307 1.00 95.56 211 VAL A C 1
ATOM 1592 O O . VAL A 1 211 ? 11.941 2.449 -6.082 1.00 95.56 211 VAL A O 1
ATOM 1595 N N . THR A 1 212 ? 12.787 2.948 -4.078 1.00 95.00 212 THR A N 1
ATOM 1596 C CA . THR A 1 212 ? 11.584 3.628 -3.574 1.00 95.00 212 THR A CA 1
ATOM 1597 C C . THR A 1 212 ? 11.610 5.111 -3.948 1.00 95.00 212 THR A C 1
ATOM 1599 O O . THR A 1 212 ? 12.487 5.867 -3.534 1.00 95.00 212 THR A O 1
ATOM 1602 N N . HIS A 1 213 ? 10.590 5.594 -4.661 1.00 91.69 213 HIS A N 1
ATOM 1603 C CA . HIS A 1 213 ? 10.619 6.957 -5.201 1.00 91.69 213 HIS A CA 1
ATOM 1604 C C . HIS A 1 213 ? 10.443 8.059 -4.142 1.00 91.69 213 HIS A C 1
ATOM 1606 O O . HIS A 1 213 ? 10.943 9.175 -4.322 1.00 91.69 213 HIS A O 1
ATOM 1612 N N . ARG A 1 214 ? 9.711 7.797 -3.050 1.00 77.88 214 ARG A N 1
ATOM 1613 C CA . ARG A 1 214 ? 9.236 8.829 -2.106 1.00 77.88 214 ARG A CA 1
ATOM 1614 C C . ARG A 1 214 ? 10.394 9.690 -1.570 1.00 77.88 214 ARG A C 1
ATOM 1616 O O . ARG A 1 214 ? 11.111 9.277 -0.666 1.00 77.88 214 ARG A O 1
ATOM 1623 N N . LYS A 1 215 ? 10.546 10.919 -2.090 1.00 67.69 215 LYS A N 1
ATOM 1624 C CA . LYS A 1 215 ? 11.690 11.818 -1.807 1.00 67.69 215 LYS A CA 1
ATOM 1625 C C . LYS A 1 215 ? 11.929 12.044 -0.309 1.00 67.69 215 LYS A C 1
ATOM 1627 O O . LYS A 1 215 ? 13.064 11.945 0.135 1.00 67.69 215 LYS A O 1
ATOM 1632 N N . LYS A 1 216 ? 10.862 12.257 0.476 1.00 68.19 216 LYS A N 1
ATOM 1633 C CA . LYS A 1 216 ? 10.950 12.416 1.943 1.00 68.19 216 LYS A CA 1
ATOM 1634 C C . LYS A 1 216 ? 11.550 11.189 2.649 1.00 68.19 216 LYS A C 1
ATOM 1636 O O . LYS A 1 216 ? 12.212 11.354 3.661 1.00 68.19 216 LYS A O 1
ATOM 1641 N N . ALA A 1 217 ? 11.338 9.979 2.123 1.00 64.69 217 ALA A N 1
ATOM 1642 C CA . ALA A 1 217 ? 11.887 8.755 2.709 1.00 64.69 217 ALA A CA 1
ATOM 1643 C C . ALA A 1 217 ? 13.393 8.590 2.431 1.00 64.69 217 ALA A C 1
ATOM 1645 O O . ALA A 1 217 ? 14.080 7.938 3.206 1.00 64.69 217 ALA A O 1
ATOM 1646 N N . ARG A 1 218 ? 13.908 9.200 1.354 1.00 68.94 218 ARG A N 1
ATOM 1647 C CA . ARG A 1 218 ? 15.317 9.128 0.927 1.00 68.94 218 ARG A CA 1
ATOM 1648 C C . ARG A 1 218 ? 16.197 10.255 1.495 1.00 68.94 218 ARG A C 1
ATOM 1650 O O . ARG A 1 218 ? 17.334 10.408 1.064 1.00 68.94 218 ARG A O 1
ATOM 1657 N N . LEU A 1 219 ? 15.680 11.085 2.408 1.00 69.25 219 LEU A N 1
ATOM 1658 C CA . LEU A 1 219 ? 16.311 12.346 2.813 1.00 69.25 219 LEU A CA 1
ATOM 1659 C C . LEU A 1 219 ? 17.681 12.131 3.488 1.00 69.25 219 LEU A C 1
ATOM 1661 O O . LEU A 1 219 ? 17.750 11.773 4.658 1.00 69.25 219 LEU A O 1
ATOM 1665 N N . GLY A 1 220 ? 18.764 12.398 2.750 1.00 68.94 220 GLY A N 1
ATOM 1666 C CA . GLY A 1 220 ? 20.137 12.465 3.268 1.00 68.94 220 GLY A CA 1
ATOM 1667 C C . GLY A 1 220 ? 20.832 11.122 3.517 1.00 68.94 220 GLY A C 1
ATOM 1668 O O . GLY A 1 220 ? 21.995 11.121 3.913 1.00 68.94 220 GLY A O 1
ATOM 1669 N N . PHE A 1 221 ? 20.168 9.989 3.273 1.00 81.56 221 PHE A N 1
ATOM 1670 C CA . PHE A 1 221 ? 20.802 8.676 3.401 1.00 81.56 221 PHE A CA 1
ATOM 1671 C C . PHE A 1 221 ? 21.712 8.395 2.199 1.00 81.56 221 PHE A C 1
ATOM 1673 O O . PHE A 1 221 ? 21.290 8.622 1.061 1.00 81.56 221 PHE A O 1
ATOM 1680 N N . PRO A 1 222 ? 22.926 7.855 2.408 1.00 83.00 222 PRO A N 1
ATOM 1681 C CA . PRO A 1 222 ? 23.723 7.340 1.305 1.00 83.00 222 PRO A CA 1
ATOM 1682 C C . PRO A 1 222 ? 22.974 6.152 0.683 1.00 83.00 222 PRO A C 1
ATOM 1684 O O . PRO A 1 222 ? 22.798 5.111 1.311 1.00 83.00 222 PRO A O 1
ATOM 1687 N N . THR A 1 223 ? 22.480 6.327 -0.540 1.00 85.38 223 THR A N 1
ATOM 1688 C CA . THR A 1 223 ? 21.742 5.311 -1.304 1.00 85.38 223 THR A CA 1
ATOM 1689 C C . THR A 1 223 ? 22.194 5.336 -2.765 1.00 85.38 223 THR A C 1
ATOM 1691 O O . THR A 1 223 ? 22.884 6.267 -3.186 1.00 85.38 223 THR A O 1
ATOM 1694 N N . PHE A 1 224 ? 21.854 4.306 -3.539 1.00 89.88 224 PHE A N 1
ATOM 1695 C CA . PHE A 1 224 ? 22.288 4.190 -4.930 1.00 89.88 224 PHE A CA 1
ATOM 1696 C C . PHE A 1 224 ? 21.571 5.211 -5.827 1.00 89.88 224 PHE A C 1
ATOM 1698 O O . PHE A 1 224 ? 20.359 5.405 -5.723 1.00 89.88 224 PHE A O 1
ATOM 1705 N N . ASP A 1 225 ? 22.309 5.835 -6.749 1.00 89.81 225 ASP A N 1
ATOM 1706 C CA . ASP A 1 225 ? 21.740 6.718 -7.775 1.00 89.81 225 ASP A CA 1
ATOM 1707 C C . ASP A 1 225 ? 21.136 5.892 -8.921 1.00 89.81 225 ASP A C 1
ATOM 1709 O O . ASP A 1 225 ? 21.695 5.783 -10.015 1.00 89.81 225 ASP A O 1
ATOM 1713 N N . TRP A 1 226 ? 20.010 5.238 -8.648 1.00 94.75 226 TRP A N 1
ATOM 1714 C CA . TRP A 1 226 ? 19.283 4.425 -9.617 1.00 94.75 226 TRP A CA 1
ATOM 1715 C C . TRP A 1 226 ? 18.085 5.182 -10.220 1.00 94.75 226 TRP A C 1
ATOM 1717 O O . TRP A 1 226 ? 17.371 5.909 -9.513 1.00 94.75 226 TRP A O 1
ATOM 1727 N N . PRO A 1 227 ? 17.854 5.059 -11.542 1.00 96.31 227 PRO A N 1
ATOM 1728 C CA . PRO A 1 227 ? 16.834 5.837 -12.233 1.00 96.31 227 PRO A CA 1
ATOM 1729 C C . PRO A 1 227 ? 15.412 5.425 -11.833 1.00 96.31 227 PRO A C 1
ATOM 1731 O O . PRO A 1 227 ? 15.094 4.243 -11.701 1.00 96.31 227 PRO A O 1
ATOM 1734 N N . HIS A 1 228 ? 14.543 6.430 -11.722 1.00 97.00 228 HIS A N 1
ATOM 1735 C CA . HIS A 1 228 ? 13.097 6.256 -11.617 1.00 97.00 228 HIS A CA 1
ATOM 1736 C C . HIS A 1 228 ? 12.446 6.858 -12.859 1.00 97.00 228 HIS A C 1
ATOM 1738 O O . HIS A 1 228 ? 12.571 8.061 -13.081 1.00 97.00 228 HIS A O 1
ATOM 1744 N N . ILE A 1 229 ? 11.780 6.037 -13.668 1.00 98.06 229 ILE A N 1
ATOM 1745 C CA . ILE A 1 229 ? 11.052 6.494 -14.859 1.00 98.06 229 ILE A CA 1
ATOM 1746 C C . ILE A 1 229 ? 9.566 6.730 -14.529 1.00 98.06 229 ILE A C 1
ATOM 1748 O O . ILE A 1 229 ? 9.052 6.145 -13.575 1.00 98.06 229 ILE A O 1
ATOM 1752 N N . PRO A 1 230 ? 8.826 7.556 -15.288 1.00 98.19 230 PRO A N 1
ATOM 1753 C CA . PRO A 1 230 ? 7.409 7.796 -15.025 1.00 98.19 230 PRO A CA 1
ATOM 1754 C C . PRO A 1 230 ? 6.579 6.508 -15.019 1.00 98.19 230 PRO A C 1
ATOM 1756 O O . PRO A 1 230 ? 6.667 5.713 -15.955 1.00 98.19 230 PRO A O 1
ATOM 1759 N N . PHE A 1 231 ? 5.733 6.318 -14.003 1.00 98.12 231 PHE A N 1
ATOM 1760 C CA . PHE A 1 231 ? 4.734 5.243 -14.000 1.00 98.12 231 PHE A CA 1
ATOM 1761 C C . PHE A 1 231 ? 3.514 5.659 -14.840 1.00 98.12 231 PHE A C 1
ATOM 1763 O O . PHE A 1 231 ? 2.915 6.706 -14.558 1.00 98.12 231 PHE A O 1
ATOM 1770 N N . PRO A 1 232 ? 3.118 4.894 -15.871 1.00 97.38 232 PRO A N 1
ATOM 1771 C CA . PRO A 1 232 ? 2.055 5.305 -16.778 1.00 97.38 232 PRO A CA 1
ATOM 1772 C C . PRO A 1 232 ? 0.679 4.928 -16.225 1.00 97.38 232 PRO A C 1
ATOM 1774 O O . PRO A 1 232 ? 0.062 3.964 -16.667 1.00 97.38 232 PRO A O 1
ATOM 1777 N N . VAL A 1 233 ? 0.202 5.718 -15.258 1.00 95.50 233 VAL A N 1
ATOM 1778 C CA . VAL A 1 233 ? -1.126 5.534 -14.653 1.00 95.50 233 VAL A CA 1
ATOM 1779 C C . VAL A 1 233 ? -2.204 5.539 -15.735 1.00 95.50 233 VAL A C 1
ATOM 1781 O O . VAL A 1 233 ? -2.330 6.522 -16.481 1.00 95.50 233 VAL A O 1
ATOM 1784 N N . GLU A 1 234 ? -2.978 4.460 -15.780 1.00 93.62 234 GLU A N 1
ATOM 1785 C CA . GLU A 1 234 ? -4.123 4.297 -16.661 1.00 93.62 234 GLU A CA 1
ATOM 1786 C C . GLU A 1 234 ? -5.287 5.185 -16.215 1.00 93.62 234 GLU A C 1
ATOM 1788 O O . GLU A 1 234 ? -5.689 5.201 -15.053 1.00 93.62 234 GLU A O 1
ATOM 1793 N N . GLU A 1 235 ? -5.847 5.922 -17.170 1.00 88.81 235 GLU A N 1
ATOM 1794 C CA . GLU A 1 235 ? -7.092 6.663 -17.009 1.00 88.81 235 GLU A CA 1
ATOM 1795 C C . GLU A 1 235 ? -8.120 6.131 -18.006 1.00 88.81 235 GLU A C 1
ATOM 1797 O O . GLU A 1 235 ? -8.072 6.466 -19.193 1.00 88.81 235 GLU A O 1
ATOM 1802 N N . ALA A 1 236 ? -9.069 5.321 -17.527 1.00 77.25 236 ALA A N 1
ATOM 1803 C CA . ALA A 1 236 ? -10.088 4.691 -18.372 1.00 77.25 236 ALA A CA 1
ATOM 1804 C C . ALA A 1 236 ? -10.900 5.714 -19.195 1.00 77.25 236 ALA A C 1
ATOM 1806 O O . ALA A 1 236 ? -11.215 5.476 -20.359 1.00 77.25 236 ALA A O 1
ATOM 1807 N N . GLY A 1 237 ? -11.175 6.894 -18.625 1.00 83.94 237 GLY A N 1
ATOM 1808 C CA . GLY A 1 237 ? -11.873 7.989 -19.311 1.00 83.94 237 GLY A CA 1
ATOM 1809 C C . GLY A 1 237 ? -11.031 8.760 -20.339 1.00 83.94 237 GLY A C 1
ATOM 1810 O O . GLY A 1 237 ? -11.585 9.558 -21.092 1.00 83.94 237 GLY A O 1
ATOM 1811 N N . SER A 1 238 ? -9.713 8.528 -20.402 1.00 92.00 238 SER A N 1
ATOM 1812 C CA . SER A 1 238 ? -8.777 9.304 -21.228 1.00 92.00 238 SER A CA 1
ATOM 1813 C C . SER A 1 238 ? -7.731 8.434 -21.956 1.00 92.00 238 SER A C 1
ATOM 1815 O O . SER A 1 238 ? -6.527 8.643 -21.768 1.00 92.00 238 SER A O 1
ATOM 1817 N N . PRO A 1 239 ? -8.116 7.523 -22.879 1.00 92.69 239 PRO A N 1
ATOM 1818 C CA . PRO A 1 239 ? -7.174 6.598 -23.530 1.00 92.69 239 PRO A CA 1
ATOM 1819 C C . PRO A 1 239 ? -5.985 7.279 -24.230 1.00 92.69 239 PRO A C 1
ATOM 1821 O O . PRO A 1 239 ? -4.863 6.777 -24.204 1.00 92.69 239 PRO A O 1
ATOM 1824 N N . LYS A 1 240 ? -6.193 8.467 -24.821 1.00 94.75 240 LYS A N 1
ATOM 1825 C CA . LYS A 1 240 ? -5.116 9.255 -25.453 1.00 94.75 240 LYS A CA 1
ATOM 1826 C C . LYS A 1 240 ? -4.082 9.764 -24.441 1.00 94.75 240 LYS A C 1
ATOM 1828 O O . LYS A 1 240 ? -2.904 9.865 -24.778 1.00 94.75 240 LYS A O 1
ATOM 1833 N N . VAL A 1 241 ? -4.511 10.118 -23.227 1.00 95.00 241 VAL A N 1
ATOM 1834 C CA . VAL A 1 241 ? -3.612 10.553 -22.144 1.00 95.00 241 VAL A CA 1
ATOM 1835 C C . VAL A 1 241 ? -2.822 9.355 -21.634 1.00 95.00 241 VAL A C 1
ATOM 1837 O O . VAL A 1 241 ? -1.598 9.450 -21.547 1.00 95.00 241 VAL A O 1
ATOM 1840 N N . THR A 1 242 ? -3.496 8.224 -21.403 1.00 95.50 242 THR A N 1
ATOM 1841 C CA . THR A 1 242 ? -2.861 6.945 -21.056 1.00 95.50 242 THR A CA 1
ATOM 1842 C C . THR A 1 242 ? -1.772 6.589 -22.069 1.00 95.50 242 THR A C 1
ATOM 1844 O O . THR A 1 242 ? -0.605 6.495 -21.700 1.00 95.50 242 THR A O 1
ATOM 1847 N N . ALA A 1 243 ? -2.093 6.547 -23.367 1.00 95.75 243 ALA A N 1
ATOM 1848 C CA . ALA A 1 243 ? -1.128 6.221 -24.419 1.00 95.75 243 ALA A CA 1
ATOM 1849 C C . ALA A 1 243 ? 0.101 7.153 -24.438 1.00 95.75 243 ALA A C 1
ATOM 1851 O O . ALA A 1 243 ? 1.222 6.692 -24.634 1.00 95.75 243 ALA A O 1
ATOM 1852 N N . ARG A 1 244 ? -0.078 8.461 -24.191 1.00 97.12 244 ARG A N 1
ATOM 1853 C CA . ARG A 1 244 ? 1.041 9.421 -24.097 1.00 97.12 244 ARG A CA 1
ATOM 1854 C C . ARG A 1 244 ? 1.938 9.169 -22.884 1.00 97.12 244 ARG A C 1
ATOM 1856 O O . ARG A 1 244 ? 3.142 9.412 -22.961 1.00 97.12 244 ARG A O 1
ATOM 1863 N N . ARG A 1 245 ? 1.367 8.734 -21.757 1.00 97.88 245 ARG A N 1
ATOM 1864 C CA . ARG A 1 245 ? 2.131 8.385 -20.549 1.00 97.88 245 ARG A CA 1
ATOM 1865 C C . ARG A 1 245 ? 2.921 7.099 -20.750 1.00 97.88 245 ARG A C 1
ATOM 1867 O O . ARG A 1 245 ? 4.100 7.071 -20.413 1.00 97.88 245 ARG A O 1
ATOM 1874 N N . GLU A 1 246 ? 2.291 6.083 -21.334 1.00 98.00 246 GLU A N 1
ATOM 1875 C CA . GLU A 1 246 ? 2.944 4.818 -21.690 1.00 98.00 246 GLU A CA 1
ATOM 1876 C C . GLU A 1 246 ? 4.136 5.054 -22.610 1.00 98.00 246 GLU A C 1
ATOM 1878 O O . GLU A 1 246 ? 5.237 4.605 -22.312 1.00 98.00 246 GLU A O 1
ATOM 1883 N N . GLU A 1 247 ? 3.934 5.833 -23.674 1.00 97.62 247 GLU A N 1
ATOM 1884 C CA . GLU A 1 247 ? 4.979 6.197 -24.629 1.00 97.62 247 GLU A CA 1
ATOM 1885 C C . GLU A 1 247 ? 6.151 6.910 -23.945 1.00 97.62 247 GLU A C 1
ATOM 1887 O O . GLU A 1 247 ? 7.312 6.583 -24.171 1.00 97.62 247 GLU A O 1
ATOM 1892 N N . ARG A 1 248 ? 5.869 7.862 -23.045 1.00 98.19 248 ARG A N 1
ATOM 1893 C CA . ARG A 1 248 ? 6.917 8.548 -22.277 1.00 98.19 248 ARG A CA 1
ATOM 1894 C C . ARG A 1 248 ? 7.708 7.576 -21.399 1.00 98.19 248 ARG A C 1
ATOM 1896 O O . ARG A 1 248 ? 8.928 7.701 -21.322 1.00 98.19 248 ARG A O 1
ATOM 1903 N N . SER A 1 249 ? 7.022 6.655 -20.728 1.00 98.56 249 SER A N 1
ATOM 1904 C CA . SER A 1 249 ? 7.636 5.672 -19.834 1.00 98.56 249 SER A CA 1
ATOM 1905 C C . SER A 1 249 ? 8.512 4.681 -20.610 1.00 98.56 249 SER A C 1
ATOM 1907 O O . SER A 1 249 ? 9.712 4.579 -20.344 1.00 98.56 249 SER A O 1
ATOM 1909 N N . LEU A 1 250 ? 7.954 4.037 -21.642 1.00 98.62 250 LEU A N 1
ATOM 1910 C CA . LEU A 1 250 ? 8.666 3.084 -22.500 1.00 98.62 250 LEU A CA 1
ATOM 1911 C C . LEU A 1 250 ? 9.849 3.737 -23.211 1.00 98.62 250 LEU A C 1
ATOM 1913 O O . LEU A 1 250 ? 10.918 3.135 -23.279 1.00 98.62 250 LEU A O 1
ATOM 1917 N N . LYS A 1 251 ? 9.709 4.986 -23.669 1.00 98.31 251 LYS A N 1
ATOM 1918 C CA . LYS A 1 251 ? 10.816 5.716 -24.290 1.00 98.31 251 LYS A CA 1
ATOM 1919 C C . LYS A 1 251 ? 11.983 5.938 -23.336 1.00 98.31 251 LYS A C 1
ATOM 1921 O O . LYS A 1 251 ? 13.131 5.779 -23.747 1.00 98.31 251 LYS A O 1
ATOM 1926 N N . GLN A 1 252 ? 11.712 6.302 -22.082 1.00 98.31 252 GLN A N 1
ATOM 1927 C CA . GLN A 1 252 ? 12.770 6.481 -21.087 1.00 98.31 252 GLN A CA 1
ATOM 1928 C C . GLN A 1 252 ? 13.440 5.156 -20.721 1.00 98.31 252 GLN A C 1
ATOM 1930 O O . GLN A 1 252 ? 14.666 5.114 -20.616 1.00 98.31 252 GLN A O 1
ATOM 1935 N N . LEU A 1 253 ? 12.669 4.073 -20.585 1.00 98.56 253 LEU A N 1
ATOM 1936 C CA . LEU A 1 253 ? 13.238 2.740 -20.394 1.00 98.56 253 LEU A CA 1
ATOM 1937 C C . LEU A 1 253 ? 14.125 2.347 -21.580 1.00 98.56 253 LEU A C 1
ATOM 1939 O O . LEU A 1 253 ? 15.281 1.986 -21.382 1.00 98.56 253 LEU A O 1
ATOM 1943 N N . TRP A 1 254 ? 13.618 2.471 -22.808 1.00 98.44 254 TRP A N 1
ATOM 1944 C CA . TRP A 1 254 ? 14.374 2.176 -24.023 1.00 98.44 254 TRP A CA 1
ATOM 1945 C C . TRP A 1 254 ? 15.665 2.995 -24.093 1.00 98.44 254 TRP A C 1
ATOM 1947 O O . TRP A 1 254 ? 16.726 2.437 -24.351 1.00 98.44 254 TRP A O 1
ATOM 1957 N N . ASP A 1 255 ? 15.621 4.291 -23.762 1.00 97.88 255 ASP A N 1
ATOM 1958 C CA . ASP A 1 255 ? 16.820 5.133 -23.705 1.00 97.88 255 ASP A CA 1
ATOM 1959 C C . ASP A 1 255 ? 17.861 4.602 -22.717 1.00 97.88 255 ASP A C 1
ATOM 1961 O O . ASP A 1 255 ? 19.057 4.653 -23.012 1.00 97.88 255 ASP A O 1
ATOM 1965 N N . LEU A 1 256 ? 17.438 4.099 -21.556 1.00 97.88 256 LEU A N 1
ATOM 1966 C CA . LEU A 1 256 ? 18.330 3.480 -20.575 1.00 97.88 256 LEU A CA 1
ATOM 1967 C C . LEU A 1 256 ? 18.897 2.152 -21.087 1.00 97.88 256 LEU A C 1
ATOM 1969 O O . LEU A 1 256 ? 20.093 1.925 -20.921 1.00 97.88 256 LEU A O 1
ATOM 1973 N N . LEU A 1 257 ? 18.087 1.329 -21.755 1.00 97.25 257 LEU A N 1
ATOM 1974 C CA . LEU A 1 257 ? 18.508 0.053 -22.338 1.00 97.25 257 LEU A CA 1
ATOM 1975 C C . LEU A 1 257 ? 19.544 0.248 -23.451 1.00 97.25 257 LEU A C 1
ATOM 1977 O O . LEU A 1 257 ? 20.588 -0.399 -23.436 1.00 97.25 257 LEU A O 1
ATOM 1981 N N . VAL A 1 258 ? 19.314 1.178 -24.382 1.00 96.81 258 VAL A N 1
ATOM 1982 C CA . VAL A 1 258 ? 20.240 1.387 -25.507 1.00 96.81 258 VAL A CA 1
ATOM 1983 C C . VAL A 1 258 ? 21.500 2.149 -25.117 1.00 96.81 258 VAL A C 1
ATOM 1985 O O . VAL A 1 258 ? 22.539 1.968 -25.756 1.00 96.81 258 VAL A O 1
ATOM 1988 N N . SER A 1 259 ? 21.433 3.003 -24.086 1.00 95.88 259 SER A N 1
ATOM 1989 C CA . SER A 1 259 ? 22.567 3.841 -23.674 1.00 95.88 259 SER A CA 1
ATOM 1990 C C . SER A 1 259 ? 23.358 3.316 -22.489 1.00 95.88 259 SER A C 1
ATOM 1992 O O . SER A 1 259 ? 24.518 3.694 -22.335 1.00 95.88 259 SER A O 1
ATOM 1994 N N . GLY A 1 260 ? 22.751 2.514 -21.613 1.00 93.25 260 GLY A N 1
ATOM 1995 C CA . GLY A 1 260 ? 23.348 2.130 -20.338 1.00 93.25 260 GLY A CA 1
ATOM 1996 C C . GLY A 1 260 ? 23.803 3.338 -19.507 1.00 93.25 260 GLY A C 1
ATOM 1997 O O . GLY A 1 260 ? 24.819 3.238 -18.829 1.00 93.25 260 GLY A O 1
ATOM 1998 N N . ARG A 1 261 ? 23.134 4.501 -19.618 1.00 92.69 261 ARG A N 1
ATOM 1999 C CA . ARG A 1 261 ? 23.538 5.805 -19.032 1.00 92.69 261 ARG A CA 1
ATOM 2000 C C . ARG A 1 261 ? 24.900 6.351 -19.501 1.00 92.69 261 ARG A C 1
ATOM 2002 O O . ARG A 1 261 ? 25.500 7.173 -18.812 1.00 92.69 261 ARG A O 1
ATOM 2009 N N . LEU A 1 262 ? 25.395 5.943 -20.669 1.00 89.25 262 LEU A N 1
ATOM 2010 C CA . LEU A 1 262 ? 26.613 6.520 -21.248 1.00 89.25 262 LEU A CA 1
ATOM 2011 C C . LEU A 1 262 ? 26.294 7.803 -22.047 1.00 89.25 262 LEU A C 1
ATOM 2013 O O . LEU A 1 262 ? 25.415 7.759 -22.913 1.00 89.25 262 LEU A O 1
ATOM 2017 N N . PRO A 1 263 ? 26.999 8.933 -21.810 1.00 80.06 263 PRO A N 1
ATOM 2018 C CA . PRO A 1 263 ? 26.676 10.237 -22.409 1.00 80.06 263 PRO A CA 1
ATOM 2019 C C . PRO A 1 263 ? 26.668 10.281 -23.944 1.00 80.06 263 PRO A C 1
ATOM 2021 O O . PRO A 1 263 ? 25.919 11.060 -24.526 1.00 80.06 263 PRO A O 1
ATOM 2024 N N . HIS A 1 264 ? 27.476 9.445 -24.602 1.00 85.06 264 HIS A N 1
ATOM 2025 C CA . HIS A 1 264 ? 27.679 9.462 -26.059 1.00 85.06 264 HIS A CA 1
ATOM 2026 C C . HIS A 1 264 ? 27.005 8.298 -26.796 1.00 85.06 264 HIS A C 1
ATOM 2028 O O . HIS A 1 264 ? 27.305 8.045 -27.959 1.00 85.06 264 HIS A O 1
ATOM 2034 N N . ALA A 1 265 ? 26.117 7.554 -26.133 1.00 87.62 265 ALA A N 1
ATOM 2035 C CA . ALA A 1 265 ? 25.392 6.481 -26.798 1.00 87.62 265 ALA A CA 1
ATOM 2036 C C . ALA A 1 265 ? 24.318 7.042 -27.744 1.00 87.62 265 ALA A C 1
ATOM 2038 O O . ALA A 1 265 ? 23.479 7.850 -27.337 1.00 87.62 265 ALA A O 1
ATOM 2039 N N . GLU A 1 266 ? 24.331 6.581 -28.994 1.00 87.06 266 GLU A N 1
ATOM 2040 C CA . GLU A 1 266 ? 23.363 6.977 -30.016 1.00 87.06 266 GLU A CA 1
ATOM 2041 C C . GLU A 1 266 ? 21.937 6.532 -29.652 1.00 87.06 266 GLU A C 1
ATOM 2043 O O . GLU A 1 266 ? 21.706 5.399 -29.226 1.00 87.06 266 GLU A O 1
ATOM 2048 N N . LYS A 1 267 ? 20.973 7.442 -29.832 1.00 89.69 267 LYS A N 1
ATOM 2049 C CA . LYS A 1 267 ? 19.545 7.234 -29.557 1.00 89.69 267 LYS A CA 1
ATOM 2050 C C . LYS A 1 267 ? 18.732 7.692 -30.764 1.00 89.69 267 LYS A C 1
ATOM 2052 O O . LYS A 1 267 ? 18.409 8.873 -30.889 1.00 89.69 267 LYS A O 1
ATOM 2057 N N . SER A 1 268 ? 18.390 6.766 -31.655 1.00 92.94 268 SER A N 1
ATOM 2058 C CA . SER A 1 268 ? 17.565 7.067 -32.830 1.00 92.94 268 SER A CA 1
ATOM 2059 C C . SER A 1 268 ? 16.072 6.976 -32.507 1.00 92.94 268 SER A C 1
ATOM 2061 O O . SER A 1 268 ? 15.577 5.935 -32.072 1.00 92.94 268 SER A O 1
ATOM 2063 N N . LYS A 1 269 ? 15.333 8.064 -32.764 1.00 91.75 269 LYS A N 1
ATOM 2064 C CA . LYS A 1 269 ? 13.863 8.079 -32.651 1.00 91.75 269 LYS A CA 1
ATOM 2065 C C . LYS A 1 269 ? 13.210 7.081 -33.608 1.00 91.75 269 LYS A C 1
ATOM 2067 O O . LYS A 1 269 ? 12.201 6.484 -33.248 1.00 91.75 269 LYS A O 1
ATOM 2072 N N . ASP A 1 270 ? 13.787 6.890 -34.791 1.00 94.38 270 ASP A N 1
ATOM 2073 C CA . ASP A 1 270 ? 13.244 5.974 -35.794 1.00 94.38 270 ASP A CA 1
ATOM 2074 C C . ASP A 1 270 ? 13.483 4.514 -35.409 1.00 94.38 270 ASP A C 1
ATOM 2076 O O . ASP A 1 270 ? 12.636 3.665 -35.668 1.00 94.38 270 ASP A O 1
ATOM 2080 N N . THR A 1 271 ? 14.592 4.207 -34.726 1.00 94.56 271 THR A N 1
ATOM 2081 C CA . THR A 1 271 ? 14.803 2.870 -34.148 1.00 94.56 271 THR A CA 1
ATOM 2082 C C . THR A 1 271 ? 13.793 2.578 -33.045 1.00 94.56 271 THR A C 1
ATOM 2084 O O . THR A 1 271 ? 13.142 1.542 -33.102 1.00 94.56 271 THR A O 1
ATOM 2087 N N . TYR A 1 272 ? 13.586 3.512 -32.110 1.00 96.56 272 TYR A N 1
ATOM 2088 C CA . TYR A 1 272 ? 12.566 3.349 -31.071 1.00 96.56 272 TYR A CA 1
ATOM 2089 C C . TYR A 1 272 ? 11.172 3.091 -31.664 1.00 96.56 272 TYR A C 1
ATOM 2091 O O . TYR A 1 272 ? 10.501 2.150 -31.252 1.00 96.56 272 TYR A O 1
ATOM 2099 N N . ARG A 1 273 ? 10.748 3.890 -32.656 1.00 96.50 273 ARG A N 1
ATOM 2100 C CA . ARG A 1 273 ? 9.444 3.710 -33.318 1.00 96.50 273 ARG A CA 1
ATOM 2101 C C . ARG A 1 273 ? 9.316 2.327 -33.949 1.00 96.50 273 ARG A C 1
ATOM 2103 O O . ARG A 1 273 ? 8.362 1.630 -33.640 1.00 96.50 273 ARG A O 1
ATOM 2110 N N . ARG A 1 274 ? 10.308 1.903 -34.741 1.00 97.00 274 ARG A N 1
ATOM 2111 C CA . ARG A 1 274 ? 10.307 0.574 -35.376 1.00 97.00 274 ARG A CA 1
ATOM 2112 C C . ARG A 1 274 ? 10.205 -0.562 -34.360 1.00 97.00 274 ARG A C 1
ATOM 2114 O O . ARG A 1 274 ? 9.464 -1.507 -34.597 1.00 97.00 274 ARG A O 1
ATOM 2121 N N . GLU A 1 275 ? 10.926 -0.480 -33.241 1.00 96.88 275 GLU A N 1
ATOM 2122 C CA . GLU A 1 275 ? 10.822 -1.487 -32.178 1.00 96.88 275 GLU A CA 1
ATOM 2123 C C . GLU A 1 275 ? 9.426 -1.493 -31.545 1.00 96.88 275 GLU A C 1
ATOM 2125 O O . GLU A 1 275 ? 8.838 -2.559 -31.391 1.00 96.88 275 GLU A O 1
ATOM 2130 N N . MET A 1 276 ? 8.864 -0.325 -31.215 1.00 97.81 276 MET A N 1
ATOM 2131 C CA . MET A 1 276 ? 7.518 -0.231 -30.633 1.00 97.81 276 MET A CA 1
ATOM 2132 C C . MET A 1 276 ? 6.416 -0.709 -31.585 1.00 97.81 276 MET A C 1
ATOM 2134 O O . MET A 1 276 ? 5.459 -1.332 -31.116 1.00 97.81 276 MET A O 1
ATOM 2138 N N . ASP A 1 277 ? 6.561 -0.449 -32.886 1.00 97.56 277 ASP A N 1
ATOM 2139 C CA . ASP A 1 277 ? 5.659 -0.930 -33.935 1.00 97.56 277 ASP A CA 1
ATOM 2140 C C . ASP A 1 277 ? 5.734 -2.461 -34.049 1.00 97.56 277 ASP A C 1
ATOM 2142 O O . ASP A 1 277 ? 4.701 -3.124 -34.086 1.00 97.56 277 ASP A O 1
ATOM 2146 N N . ALA A 1 278 ? 6.939 -3.044 -33.996 1.00 97.50 278 ALA A N 1
ATOM 2147 C CA . ALA A 1 278 ? 7.121 -4.498 -33.995 1.00 97.50 278 ALA A CA 1
ATOM 2148 C C . ALA A 1 278 ? 6.510 -5.169 -32.751 1.00 97.50 278 ALA A C 1
ATOM 2150 O O . ALA A 1 278 ? 5.945 -6.259 -32.852 1.00 97.50 278 ALA A O 1
ATOM 2151 N N . LEU A 1 279 ? 6.590 -4.525 -31.576 1.00 97.44 279 LEU A N 1
ATOM 2152 C CA . LEU A 1 279 ? 5.897 -5.009 -30.376 1.00 97.44 279 LEU A CA 1
ATOM 2153 C C . LEU A 1 279 ? 4.375 -5.006 -30.568 1.00 97.44 279 LEU A C 1
ATOM 2155 O O . LEU A 1 279 ? 3.715 -5.959 -30.163 1.00 97.44 279 LEU A O 1
ATOM 2159 N N . ASP A 1 280 ? 3.816 -3.949 -31.162 1.00 96.56 280 ASP A N 1
ATOM 2160 C CA . ASP A 1 280 ? 2.374 -3.859 -31.417 1.00 96.56 280 ASP A CA 1
ATOM 2161 C C . ASP A 1 280 ? 1.908 -4.888 -32.448 1.00 96.56 280 ASP A C 1
ATOM 2163 O O . ASP A 1 280 ? 0.876 -5.525 -32.245 1.00 96.56 280 ASP A O 1
ATOM 2167 N N . GLU A 1 281 ? 2.679 -5.091 -33.517 1.00 97.00 281 GLU A N 1
ATOM 2168 C CA . GLU A 1 281 ? 2.388 -6.091 -34.543 1.00 97.00 281 GLU A CA 1
ATOM 2169 C C . GLU A 1 281 ? 2.376 -7.513 -33.966 1.00 97.00 281 GLU A C 1
ATOM 2171 O O . GLU A 1 281 ? 1.463 -8.286 -34.266 1.00 97.00 281 GLU A O 1
ATOM 2176 N N . TYR A 1 282 ? 3.338 -7.836 -33.093 1.00 96.69 282 TYR A N 1
ATOM 2177 C CA . TYR A 1 282 ? 3.372 -9.107 -32.369 1.00 96.69 282 TYR A CA 1
ATOM 2178 C C . TYR A 1 282 ? 2.169 -9.252 -31.425 1.00 96.69 282 TYR A C 1
ATOM 2180 O O . TYR A 1 282 ? 1.463 -10.258 -31.451 1.00 96.69 282 TYR A O 1
ATOM 2188 N N . LEU A 1 283 ? 1.885 -8.231 -30.608 1.00 95.50 283 LEU A N 1
ATOM 2189 C CA . LEU A 1 283 ? 0.783 -8.271 -29.638 1.00 95.50 283 LEU A CA 1
ATOM 2190 C C . LEU A 1 283 ? -0.606 -8.329 -30.295 1.00 95.50 283 LEU A C 1
ATOM 2192 O O . LEU A 1 283 ? -1.558 -8.774 -29.654 1.00 95.50 283 LEU A O 1
ATOM 2196 N N . ALA A 1 284 ? -0.735 -7.903 -31.552 1.00 95.31 284 ALA A N 1
ATOM 2197 C CA . ALA A 1 284 ? -1.963 -8.030 -32.331 1.00 95.31 284 ALA A CA 1
ATOM 2198 C C . ALA A 1 284 ? -2.220 -9.463 -32.849 1.00 95.31 284 ALA A C 1
ATOM 2200 O O . ALA A 1 284 ? -3.324 -9.746 -33.316 1.00 95.31 284 ALA A O 1
ATOM 2201 N N . GLN A 1 285 ? -1.233 -10.364 -32.769 1.00 92.12 285 GLN A N 1
ATOM 2202 C CA . GLN A 1 285 ? -1.281 -11.716 -33.334 1.00 92.12 285 GLN A CA 1
ATOM 2203 C C . GLN A 1 285 ? -1.146 -12.781 -32.227 1.00 92.12 285 GLN A C 1
ATOM 2205 O O . GLN A 1 285 ? -0.039 -13.217 -31.908 1.00 92.12 285 GLN A O 1
ATOM 2210 N N . PRO A 1 286 ? -2.257 -13.229 -31.611 1.00 78.62 286 PRO A N 1
ATOM 2211 C CA . PRO A 1 286 ? -2.203 -14.211 -30.531 1.00 78.62 286 PRO A CA 1
ATOM 2212 C C . PRO A 1 286 ? -1.672 -15.573 -31.009 1.00 78.62 286 PRO A C 1
ATOM 2214 O O . PRO A 1 286 ? -1.924 -15.995 -32.136 1.00 78.62 286 PRO A O 1
ATOM 2217 N N . GLY A 1 287 ? -0.967 -16.286 -30.124 1.00 82.88 287 GLY A N 1
ATOM 2218 C CA . GLY A 1 287 ? -0.469 -17.647 -30.374 1.00 82.88 287 GLY A CA 1
ATOM 2219 C C . GLY A 1 287 ? 0.881 -17.740 -31.093 1.00 82.88 287 GLY A C 1
ATOM 2220 O O . GLY A 1 287 ? 1.338 -18.848 -31.367 1.00 82.88 287 GLY A O 1
ATOM 2221 N N . GLN A 1 288 ? 1.534 -16.612 -31.385 1.00 89.88 288 GLN A N 1
ATOM 2222 C CA . GLN A 1 288 ? 2.908 -16.606 -31.889 1.00 89.88 288 GLN A CA 1
ATOM 2223 C C . GLN A 1 288 ? 3.919 -17.063 -30.822 1.00 89.88 288 GLN A C 1
ATOM 2225 O O . GLN A 1 288 ? 3.710 -16.885 -29.622 1.00 89.88 288 GLN A O 1
ATOM 2230 N N . ASP A 1 289 ? 5.041 -17.635 -31.270 1.00 94.81 289 ASP A N 1
ATOM 2231 C CA . ASP A 1 289 ? 6.148 -18.021 -30.391 1.00 94.81 289 ASP A CA 1
ATOM 2232 C C . ASP A 1 289 ? 6.919 -16.776 -29.922 1.00 94.81 289 ASP A C 1
ATOM 2234 O O . ASP A 1 289 ? 7.680 -16.153 -30.672 1.00 94.81 289 ASP A O 1
ATOM 2238 N N . VAL A 1 290 ? 6.730 -16.437 -28.645 1.00 95.56 290 VAL A N 1
ATOM 2239 C CA . VAL A 1 290 ? 7.366 -15.290 -27.988 1.00 95.56 290 VAL A CA 1
ATOM 2240 C C . VAL A 1 290 ? 8.888 -15.355 -28.028 1.00 95.56 290 VAL A C 1
ATOM 2242 O O . VAL A 1 290 ? 9.537 -14.323 -28.194 1.00 95.56 290 VAL A O 1
ATOM 2245 N N . MET A 1 291 ? 9.482 -16.543 -27.905 1.00 95.62 291 MET A N 1
ATOM 2246 C CA . MET A 1 291 ? 10.935 -16.692 -27.878 1.00 95.62 291 MET A CA 1
ATOM 2247 C C . MET A 1 291 ? 11.522 -16.559 -29.278 1.00 95.62 291 MET A C 1
ATOM 2249 O O . MET A 1 291 ? 12.558 -15.912 -29.436 1.00 95.62 291 MET A O 1
ATOM 2253 N N . ALA A 1 292 ? 10.841 -17.084 -30.300 1.00 97.12 292 ALA A N 1
ATOM 2254 C CA . ALA A 1 292 ? 11.225 -16.857 -31.691 1.00 97.12 292 ALA A CA 1
ATOM 2255 C C . ALA A 1 292 ? 11.192 -15.359 -32.045 1.00 97.12 292 ALA A C 1
ATOM 2257 O O . ALA A 1 292 ? 12.159 -14.837 -32.606 1.00 97.12 292 ALA A O 1
ATOM 2258 N N . PHE A 1 293 ? 10.130 -14.647 -31.647 1.00 97.56 293 PHE A N 1
ATOM 2259 C CA . PHE A 1 293 ? 10.029 -13.196 -31.822 1.00 97.56 293 PHE A CA 1
ATOM 2260 C C . PHE A 1 293 ? 11.149 -12.447 -31.086 1.00 97.56 293 PHE A C 1
ATOM 2262 O O . PHE A 1 293 ? 11.853 -11.635 -31.689 1.00 97.56 293 PHE A O 1
ATOM 2269 N N . VAL A 1 294 ? 11.364 -12.747 -29.801 1.00 97.25 294 VAL A N 1
ATOM 2270 C CA . VAL A 1 294 ? 12.417 -12.124 -28.983 1.00 97.25 294 VAL A CA 1
ATOM 2271 C C . VAL A 1 294 ? 13.801 -12.345 -29.596 1.00 97.25 294 VAL A C 1
ATOM 2273 O O . VAL A 1 294 ? 14.578 -11.395 -29.674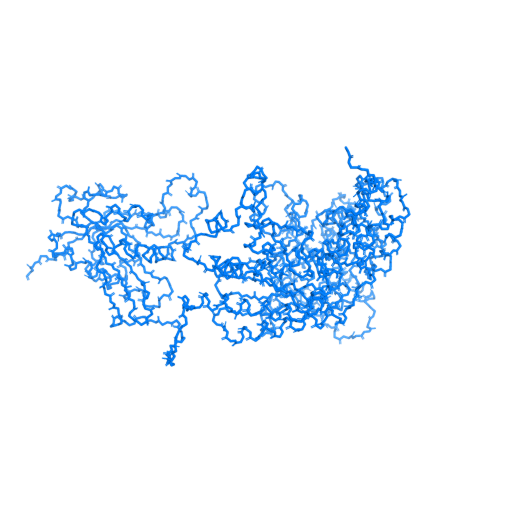 1.00 97.25 294 VAL A O 1
ATOM 2276 N N . HIS A 1 295 ? 14.115 -13.554 -30.072 1.00 97.31 295 HIS A N 1
ATOM 2277 C CA . HIS A 1 295 ? 15.390 -13.841 -30.735 1.00 97.31 295 HIS A CA 1
ATOM 2278 C C . HIS A 1 295 ? 15.557 -13.059 -32.042 1.00 97.31 295 HIS A C 1
ATOM 2280 O O . HIS A 1 295 ? 16.630 -12.500 -32.274 1.00 97.31 295 HIS A O 1
ATOM 2286 N N . ALA A 1 296 ? 14.505 -12.966 -32.861 1.00 97.50 296 ALA A N 1
ATOM 2287 C CA . ALA A 1 296 ? 14.532 -12.189 -34.098 1.00 97.50 296 ALA A CA 1
ATOM 2288 C C . ALA A 1 296 ? 14.779 -10.695 -33.828 1.00 97.50 296 ALA A C 1
ATOM 2290 O O . ALA A 1 296 ? 15.620 -10.081 -34.481 1.00 97.50 296 ALA A O 1
ATOM 2291 N N . GLN A 1 297 ? 14.109 -10.117 -32.826 1.00 97.50 297 GLN A N 1
ATOM 2292 C CA . GLN A 1 297 ? 14.327 -8.719 -32.444 1.00 97.50 297 GLN A CA 1
ATOM 2293 C C . GLN A 1 297 ? 15.715 -8.495 -31.834 1.00 97.50 297 GLN A C 1
ATOM 2295 O O . GLN A 1 297 ? 16.391 -7.526 -32.173 1.00 97.50 297 GLN A O 1
ATOM 2300 N N . ARG A 1 298 ? 16.187 -9.412 -30.981 1.00 95.88 298 ARG A N 1
ATOM 2301 C CA . ARG A 1 298 ? 17.520 -9.334 -30.368 1.00 95.88 298 ARG A CA 1
ATOM 2302 C C . ARG A 1 298 ? 18.640 -9.401 -31.412 1.00 95.88 298 ARG A C 1
ATOM 2304 O O . ARG A 1 298 ? 19.642 -8.712 -31.251 1.00 95.88 298 ARG A O 1
ATOM 2311 N N . ALA A 1 299 ? 18.467 -10.166 -32.493 1.00 96.38 299 ALA A N 1
ATOM 2312 C CA . ALA A 1 299 ? 19.435 -10.248 -33.591 1.00 96.38 299 ALA A CA 1
ATOM 2313 C C . ALA A 1 299 ? 19.628 -8.915 -34.345 1.00 96.38 299 ALA A C 1
ATOM 2315 O O . ALA A 1 299 ? 20.667 -8.714 -34.970 1.00 96.38 299 ALA A O 1
ATOM 2316 N N . ASN A 1 300 ? 18.665 -7.990 -34.250 1.00 94.81 300 ASN A N 1
ATOM 2317 C CA . ASN A 1 300 ? 18.772 -6.648 -34.828 1.00 94.81 300 ASN A CA 1
ATOM 2318 C C . ASN A 1 300 ? 19.587 -5.675 -33.954 1.00 94.81 300 ASN A C 1
ATOM 2320 O O . ASN A 1 300 ? 19.893 -4.565 -34.396 1.00 94.81 300 ASN A O 1
ATOM 2324 N N . LEU A 1 301 ? 19.931 -6.052 -32.716 1.00 95.06 301 LEU A N 1
ATOM 2325 C CA . LEU A 1 301 ? 20.692 -5.202 -31.804 1.00 95.06 301 LEU A CA 1
ATOM 2326 C C . LEU A 1 301 ? 22.191 -5.280 -32.113 1.00 95.06 301 LEU A C 1
ATOM 2328 O O . LEU A 1 301 ? 22.789 -6.355 -32.142 1.00 95.06 301 LEU A O 1
ATOM 2332 N N . GLY A 1 302 ? 22.831 -4.120 -32.276 1.00 94.00 302 GLY A N 1
ATOM 2333 C CA . GLY A 1 302 ? 24.285 -4.050 -32.415 1.00 94.00 302 GLY A CA 1
ATOM 2334 C C . GLY A 1 302 ? 25.011 -4.534 -31.143 1.00 94.00 302 GLY A C 1
ATOM 2335 O O . GLY A 1 302 ? 24.504 -4.311 -30.038 1.00 94.00 302 GLY A O 1
ATOM 2336 N N . PRO A 1 303 ? 26.223 -5.116 -31.244 1.00 92.50 303 PRO A N 1
ATOM 2337 C CA . PRO A 1 303 ? 26.965 -5.633 -30.086 1.00 92.50 303 PRO A CA 1
ATOM 2338 C C . PRO A 1 303 ? 27.177 -4.608 -28.959 1.00 92.50 303 PRO A C 1
ATOM 2340 O O . PRO A 1 303 ? 27.111 -4.950 -27.779 1.00 92.50 303 PRO A O 1
ATOM 2343 N N . ASP A 1 304 ? 27.375 -3.332 -29.306 1.00 92.00 304 ASP A N 1
ATOM 2344 C CA . ASP A 1 304 ? 27.496 -2.247 -28.327 1.00 92.00 304 ASP A CA 1
ATOM 2345 C C . ASP A 1 304 ? 26.197 -1.985 -27.562 1.00 92.00 304 ASP A C 1
ATOM 2347 O O . ASP A 1 304 ? 26.240 -1.689 -26.370 1.00 92.00 304 ASP A O 1
ATOM 2351 N N . VAL A 1 305 ? 25.041 -2.097 -28.222 1.00 94.06 305 VAL A N 1
ATOM 2352 C CA . VAL A 1 305 ? 23.730 -1.944 -27.575 1.00 94.06 305 VAL A CA 1
ATOM 2353 C C . VAL A 1 305 ? 23.507 -3.083 -26.588 1.00 94.06 305 VAL A C 1
ATOM 2355 O O . VAL A 1 305 ? 23.137 -2.817 -25.450 1.00 94.06 305 VAL A O 1
ATOM 2358 N N . VAL A 1 306 ? 23.825 -4.322 -26.977 1.00 92.81 306 VAL A N 1
ATOM 2359 C CA . VAL A 1 306 ? 23.744 -5.495 -26.089 1.00 92.81 306 VAL A CA 1
ATOM 2360 C C . VAL A 1 306 ? 24.670 -5.340 -24.877 1.00 92.81 306 VAL A C 1
ATOM 2362 O O . VAL A 1 306 ? 24.268 -5.613 -23.748 1.00 92.81 306 VAL A O 1
ATOM 2365 N N . ARG A 1 307 ? 25.903 -4.848 -25.066 1.00 91.25 307 ARG A N 1
ATOM 2366 C CA . ARG A 1 307 ? 26.810 -4.565 -23.939 1.00 91.25 307 ARG A CA 1
ATOM 2367 C C . ARG A 1 307 ? 26.240 -3.485 -23.014 1.00 91.25 307 ARG A C 1
ATOM 2369 O O . ARG A 1 307 ? 26.276 -3.641 -21.797 1.00 91.25 307 ARG A O 1
ATOM 2376 N N . ARG A 1 308 ? 25.701 -2.394 -23.570 1.00 92.56 308 ARG A N 1
ATOM 2377 C CA . ARG A 1 308 ? 25.135 -1.283 -22.785 1.00 92.56 308 ARG A CA 1
ATOM 2378 C C . ARG A 1 308 ? 23.858 -1.676 -22.043 1.00 92.56 308 ARG A C 1
ATOM 2380 O O . ARG A 1 308 ? 23.700 -1.253 -20.899 1.00 92.56 308 ARG A O 1
ATOM 2387 N N . SER A 1 309 ? 22.998 -2.507 -22.632 1.00 93.62 309 SER A N 1
ATOM 2388 C CA . SER A 1 309 ? 21.765 -2.965 -21.983 1.00 93.62 309 SER A CA 1
ATOM 2389 C C . SER A 1 309 ? 22.041 -3.817 -20.748 1.00 93.62 309 SER A C 1
ATOM 2391 O O . SER A 1 309 ? 21.301 -3.723 -19.774 1.00 93.62 309 SER A O 1
ATOM 2393 N N . ARG A 1 310 ? 23.159 -4.556 -20.718 1.00 92.00 310 ARG A N 1
ATOM 2394 C CA . ARG A 1 310 ? 23.605 -5.316 -19.536 1.00 92.00 310 ARG A CA 1
ATOM 2395 C C . ARG A 1 310 ? 23.979 -4.447 -18.334 1.00 92.00 310 ARG A C 1
ATOM 2397 O O . ARG A 1 310 ? 24.000 -4.963 -17.222 1.00 92.00 310 ARG A O 1
ATOM 2404 N N . ARG A 1 311 ? 24.194 -3.136 -18.513 1.00 94.44 311 ARG A N 1
ATOM 2405 C CA . ARG A 1 311 ? 24.311 -2.195 -17.381 1.00 94.44 311 ARG A CA 1
ATOM 2406 C C . ARG A 1 311 ? 22.980 -1.997 -16.653 1.00 94.44 311 ARG A C 1
ATOM 2408 O O . ARG A 1 311 ? 22.979 -1.530 -15.518 1.00 94.44 311 ARG A O 1
ATOM 2415 N N . VAL A 1 312 ? 21.858 -2.343 -17.286 1.00 97.12 312 VAL A N 1
ATOM 2416 C CA . VAL A 1 312 ? 20.553 -2.435 -16.632 1.00 97.12 312 VAL A CA 1
ATOM 2417 C C . VAL A 1 312 ? 20.428 -3.821 -16.003 1.00 97.12 312 VAL A C 1
ATOM 2419 O O . VAL A 1 312 ? 20.308 -4.842 -16.690 1.00 97.12 312 VAL A O 1
ATOM 2422 N N . ALA A 1 313 ? 20.475 -3.859 -14.676 1.00 97.25 313 ALA A N 1
ATOM 2423 C CA . ALA A 1 313 ? 20.400 -5.090 -13.904 1.00 97.25 313 ALA A CA 1
ATOM 2424 C C . ALA A 1 313 ? 19.001 -5.692 -13.922 1.00 97.25 313 ALA A C 1
ATOM 2426 O O . ALA A 1 313 ? 18.857 -6.897 -14.094 1.00 97.25 313 ALA A O 1
ATOM 2427 N N . ALA A 1 314 ? 17.984 -4.845 -13.781 1.00 98.44 314 ALA A N 1
ATOM 2428 C CA . ALA A 1 314 ? 16.586 -5.229 -13.853 1.00 98.44 314 ALA A CA 1
ATOM 2429 C C . ALA A 1 314 ? 15.681 -4.010 -14.043 1.00 98.44 314 ALA A C 1
ATOM 2431 O O . ALA A 1 314 ? 16.078 -2.871 -13.771 1.00 98.44 314 ALA A O 1
ATOM 2432 N N . VAL A 1 315 ? 14.438 -4.280 -14.433 1.00 98.88 315 VAL A N 1
ATOM 2433 C CA . VAL A 1 315 ? 13.312 -3.369 -14.216 1.00 98.88 315 VAL A CA 1
ATOM 2434 C C . VAL A 1 315 ? 12.484 -3.907 -13.053 1.00 98.88 315 VAL A C 1
ATOM 2436 O O . VAL A 1 315 ? 12.076 -5.065 -13.086 1.00 98.88 315 VAL A O 1
ATOM 2439 N N . LEU A 1 316 ? 12.251 -3.082 -12.033 1.00 98.81 316 LEU A N 1
ATOM 2440 C CA . LEU A 1 316 ? 11.522 -3.448 -10.818 1.00 98.81 316 LEU A CA 1
ATOM 2441 C C . LEU A 1 316 ? 10.240 -2.615 -10.721 1.00 98.81 316 LEU A C 1
ATOM 2443 O O . LEU A 1 316 ? 10.287 -1.387 -10.795 1.00 98.81 316 LEU A O 1
ATOM 2447 N N . VAL A 1 317 ? 9.089 -3.283 -10.607 1.00 98.69 317 VAL A N 1
ATOM 2448 C CA . VAL A 1 317 ? 7.773 -2.635 -10.666 1.00 98.69 317 VAL A CA 1
ATOM 2449 C C . VAL A 1 317 ? 6.749 -3.325 -9.762 1.00 98.69 317 VAL A C 1
ATOM 2451 O O . VAL A 1 317 ? 6.703 -4.546 -9.681 1.00 98.69 317 VAL A O 1
ATOM 2454 N N . GLU A 1 318 ? 5.895 -2.555 -9.089 1.00 98.75 318 GLU A N 1
ATOM 2455 C CA . GLU A 1 318 ? 4.680 -3.094 -8.456 1.00 98.75 318 GLU A CA 1
ATOM 2456 C C . GLU A 1 318 ? 3.617 -3.342 -9.549 1.00 98.75 318 GLU A C 1
ATOM 2458 O O . GLU A 1 318 ? 3.403 -2.442 -10.368 1.00 98.75 318 GLU A O 1
ATOM 2463 N N . PRO A 1 319 ? 2.892 -4.481 -9.571 1.00 98.12 319 PRO A N 1
ATOM 2464 C CA . PRO A 1 319 ? 1.771 -4.677 -10.500 1.00 98.12 319 PRO A CA 1
ATOM 2465 C C . PRO A 1 319 ? 0.729 -3.556 -10.377 1.00 98.12 319 PRO A C 1
ATOM 2467 O O . PRO A 1 319 ? 0.261 -2.999 -11.367 1.00 98.12 319 PRO A O 1
ATOM 2470 N N . ILE A 1 320 ? 0.415 -3.196 -9.131 1.00 98.44 320 ILE A N 1
ATOM 2471 C CA . ILE A 1 320 ? -0.408 -2.053 -8.746 1.00 98.44 320 ILE A CA 1
ATOM 2472 C C . ILE A 1 320 ? 0.365 -1.319 -7.655 1.00 98.44 320 ILE A C 1
ATOM 2474 O O . ILE A 1 320 ? 0.608 -1.891 -6.594 1.00 98.44 320 ILE A O 1
ATOM 2478 N N . GLN A 1 321 ? 0.740 -0.062 -7.888 1.00 98.00 321 GLN A N 1
ATOM 2479 C CA . GLN A 1 321 ? 1.498 0.698 -6.893 1.00 98.00 321 GLN A CA 1
ATOM 2480 C C . GLN A 1 321 ? 0.616 1.036 -5.697 1.00 98.00 321 GLN A C 1
ATOM 2482 O O . GLN A 1 321 ? -0.291 1.860 -5.823 1.00 98.00 321 GLN A O 1
ATOM 2487 N N . GLY A 1 322 ? 0.892 0.438 -4.541 1.00 96.06 322 GLY A N 1
ATOM 2488 C CA . GLY A 1 322 ? 0.059 0.552 -3.346 1.00 96.06 322 GLY A CA 1
ATOM 2489 C C . GLY A 1 322 ? 0.195 1.909 -2.664 1.00 96.06 322 GLY A C 1
ATOM 2490 O O . GLY A 1 322 ? -0.692 2.762 -2.741 1.00 96.06 322 GLY A O 1
ATOM 2491 N N . GLU A 1 323 ? 1.352 2.138 -2.036 1.00 94.75 323 GLU A N 1
ATOM 2492 C CA . GLU A 1 323 ? 1.661 3.380 -1.307 1.00 94.75 323 GLU A CA 1
ATOM 2493 C C . GLU A 1 323 ? 1.630 4.625 -2.200 1.00 94.75 323 GLU A C 1
ATOM 2495 O O . GLU A 1 323 ? 1.328 5.723 -1.729 1.00 94.75 323 GLU A O 1
ATOM 2500 N N . GLY A 1 324 ? 1.918 4.454 -3.493 1.00 92.81 324 GLY A N 1
ATOM 2501 C CA . GLY A 1 324 ? 1.905 5.517 -4.496 1.00 92.81 324 GLY A CA 1
ATOM 2502 C C . GLY A 1 324 ? 0.516 6.057 -4.843 1.00 92.81 324 GLY A C 1
ATOM 2503 O O . GLY A 1 324 ? 0.434 7.039 -5.579 1.00 92.81 324 GLY A O 1
ATOM 2504 N N . GLY A 1 325 ? -0.557 5.442 -4.333 1.00 95.00 325 GLY A N 1
ATOM 2505 C CA . GLY A 1 325 ? -1.936 5.853 -4.603 1.00 95.00 325 GLY A CA 1
ATOM 2506 C C . GLY A 1 325 ? -2.778 4.784 -5.290 1.00 95.00 325 GLY A C 1
ATOM 2507 O O . GLY A 1 325 ? -3.600 5.156 -6.113 1.00 95.00 325 GLY A O 1
ATOM 2508 N N . VAL A 1 326 ? -2.548 3.487 -5.063 1.00 97.12 326 VAL A N 1
ATOM 2509 C CA . VAL A 1 326 ? -3.260 2.382 -5.752 1.00 97.12 326 VAL A CA 1
ATOM 2510 C C . VAL A 1 326 ? -3.348 2.635 -7.262 1.00 97.12 326 VAL A C 1
ATOM 2512 O O . VAL A 1 326 ? -4.419 2.838 -7.837 1.00 97.12 326 VAL A O 1
ATOM 2515 N N . ARG A 1 327 ? -2.182 2.772 -7.897 1.00 96.50 327 ARG A N 1
ATOM 2516 C CA . ARG A 1 327 ? -2.064 3.189 -9.301 1.00 96.50 327 ARG A CA 1
ATOM 2517 C C . ARG A 1 327 ? -1.824 1.977 -10.186 1.00 96.50 327 ARG A C 1
ATOM 2519 O O . ARG A 1 327 ? -0.887 1.220 -9.947 1.00 96.50 327 ARG A O 1
ATOM 2526 N N . LEU A 1 328 ? -2.656 1.827 -11.211 1.00 95.81 328 LEU A N 1
ATOM 2527 C CA . LEU A 1 328 ? -2.571 0.754 -12.195 1.00 95.81 328 LEU A CA 1
ATOM 2528 C C . LEU A 1 328 ? -2.010 1.312 -13.503 1.00 95.81 328 LEU A C 1
ATOM 2530 O O . LEU A 1 328 ? -2.323 2.444 -13.876 1.00 95.81 328 LEU A O 1
ATOM 2534 N N . ALA A 1 329 ? -1.187 0.524 -14.185 1.00 96.88 329 ALA A N 1
ATOM 2535 C CA . ALA A 1 329 ? -0.887 0.732 -15.596 1.00 96.88 329 ALA A CA 1
ATOM 2536 C C . ALA A 1 329 ? -1.767 -0.198 -16.439 1.00 96.88 329 ALA A C 1
ATOM 2538 O O . ALA A 1 329 ? -2.293 -1.188 -15.929 1.00 96.88 329 ALA A O 1
ATOM 2539 N N . SER A 1 330 ? -1.891 0.090 -17.732 1.00 96.88 330 SER A N 1
ATOM 2540 C CA . SER A 1 330 ? -2.664 -0.770 -18.626 1.00 96.88 330 SER A CA 1
ATOM 2541 C C . SER A 1 330 ? -1.956 -2.110 -18.879 1.00 96.88 330 SER A C 1
ATOM 2543 O O . SER A 1 330 ? -0.721 -2.211 -18.855 1.00 96.88 330 SER A O 1
ATOM 2545 N N . ALA A 1 331 ? -2.732 -3.135 -19.243 1.00 96.94 331 ALA A N 1
ATOM 2546 C CA . ALA A 1 331 ? -2.182 -4.403 -19.728 1.00 96.94 331 ALA A CA 1
ATOM 2547 C C . ALA A 1 331 ? -1.301 -4.212 -20.975 1.00 96.94 331 ALA A C 1
ATOM 2549 O O . ALA A 1 331 ? -0.271 -4.870 -21.113 1.00 96.94 331 ALA A O 1
ATOM 2550 N N . ARG A 1 332 ? -1.646 -3.264 -21.862 1.00 96.44 332 ARG A N 1
ATOM 2551 C CA . ARG A 1 332 ? -0.843 -2.951 -23.056 1.00 96.44 332 ARG A CA 1
ATOM 2552 C C . ARG A 1 332 ? 0.572 -2.523 -22.677 1.00 96.44 332 ARG A C 1
ATOM 2554 O O . ARG A 1 332 ? 1.537 -3.018 -23.259 1.00 96.44 332 ARG A O 1
ATOM 2561 N N . PHE A 1 333 ? 0.699 -1.632 -21.697 1.00 98.38 333 PHE A N 1
ATOM 2562 C CA . PHE A 1 333 ? 1.997 -1.193 -21.199 1.00 98.38 333 PHE A CA 1
ATOM 2563 C C . PHE A 1 333 ? 2.792 -2.346 -20.586 1.00 98.38 333 PHE A C 1
ATOM 2565 O O . PHE A 1 333 ? 3.945 -2.539 -20.961 1.00 98.38 333 PHE A O 1
ATOM 2572 N N . MET A 1 334 ? 2.183 -3.134 -19.695 1.00 98.56 334 MET A N 1
ATOM 2573 C CA . MET A 1 334 ? 2.874 -4.233 -19.008 1.00 98.56 334 MET A CA 1
ATOM 2574 C C . MET A 1 334 ? 3.343 -5.330 -19.980 1.00 98.56 334 MET A C 1
ATOM 2576 O O . MET A 1 334 ? 4.461 -5.834 -19.858 1.00 98.56 334 MET A O 1
ATOM 2580 N N . ARG A 1 335 ? 2.547 -5.646 -21.010 1.00 98.44 335 ARG A N 1
ATOM 2581 C CA . ARG A 1 335 ? 2.933 -6.582 -22.080 1.00 98.44 335 ARG A CA 1
ATOM 2582 C C . ARG A 1 335 ? 4.108 -6.056 -22.912 1.00 98.44 335 ARG A C 1
ATOM 2584 O O . ARG A 1 335 ? 5.061 -6.797 -23.153 1.00 98.44 335 ARG A O 1
ATOM 2591 N N . ARG A 1 336 ? 4.084 -4.773 -23.300 1.00 98.44 336 ARG A N 1
ATOM 2592 C CA . ARG A 1 336 ? 5.203 -4.112 -24.001 1.00 98.44 336 ARG A CA 1
ATOM 2593 C C . ARG A 1 336 ? 6.462 -4.056 -23.144 1.00 98.44 336 ARG A C 1
ATOM 2595 O O . ARG A 1 336 ? 7.541 -4.361 -23.643 1.00 98.44 336 ARG A O 1
ATOM 2602 N N . LEU A 1 337 ? 6.318 -3.726 -21.860 1.00 98.75 337 LEU A N 1
ATOM 2603 C CA . LEU A 1 337 ? 7.403 -3.749 -20.887 1.00 98.75 337 LEU A CA 1
ATOM 2604 C C . LEU A 1 337 ? 8.057 -5.134 -20.856 1.00 98.75 337 LEU A C 1
ATOM 2606 O O . LEU A 1 337 ? 9.269 -5.221 -21.025 1.00 98.75 337 LEU A O 1
ATOM 2610 N N . ARG A 1 338 ? 7.270 -6.213 -20.732 1.00 98.25 338 ARG A N 1
ATOM 2611 C CA . ARG A 1 338 ? 7.804 -7.582 -20.697 1.00 98.25 338 ARG A CA 1
ATOM 2612 C C . ARG A 1 338 ? 8.550 -7.968 -21.973 1.00 98.25 338 ARG A C 1
ATOM 2614 O O . ARG A 1 338 ? 9.634 -8.546 -21.889 1.00 98.25 338 ARG A O 1
ATOM 2621 N N . LEU A 1 339 ? 7.992 -7.667 -23.147 1.00 98.44 339 LEU A N 1
ATOM 2622 C CA . LEU A 1 339 ? 8.669 -7.956 -24.416 1.00 98.44 339 LEU A CA 1
ATOM 2623 C C . LEU A 1 339 ? 9.976 -7.173 -24.526 1.00 98.44 339 LEU A C 1
ATOM 2625 O O . LEU A 1 339 ? 11.007 -7.753 -24.857 1.00 98.44 339 LEU A O 1
ATOM 2629 N N . LEU A 1 340 ? 9.956 -5.884 -24.184 1.00 98.25 340 LEU A N 1
ATOM 2630 C CA . LEU A 1 340 ? 11.136 -5.034 -24.249 1.00 98.25 340 LEU A CA 1
ATOM 2631 C C . LEU A 1 340 ? 12.239 -5.533 -23.306 1.00 98.25 340 LEU A C 1
ATOM 2633 O O . LEU A 1 340 ? 13.382 -5.687 -23.731 1.00 98.25 340 LEU A O 1
ATOM 2637 N N . THR A 1 341 ? 11.910 -5.864 -22.055 1.00 98.19 341 THR A N 1
ATOM 2638 C CA . THR A 1 341 ? 12.901 -6.410 -21.116 1.00 98.19 341 THR A CA 1
ATOM 2639 C C . THR A 1 341 ? 13.484 -7.727 -21.632 1.00 98.19 341 THR A C 1
ATOM 2641 O O . THR A 1 341 ? 14.692 -7.933 -21.552 1.00 98.19 341 THR A O 1
ATOM 2644 N N . ARG A 1 342 ? 12.673 -8.590 -22.260 1.00 97.38 342 ARG A N 1
ATOM 2645 C CA . ARG A 1 342 ? 13.160 -9.849 -22.844 1.00 97.38 342 ARG A CA 1
ATOM 2646 C C . ARG A 1 342 ? 14.015 -9.672 -24.086 1.00 97.38 342 ARG A C 1
ATOM 2648 O O . ARG A 1 342 ? 15.030 -10.353 -24.190 1.00 97.38 342 ARG A O 1
ATOM 2655 N N . ILE A 1 343 ? 13.690 -8.751 -24.987 1.00 98.12 343 ILE A N 1
ATOM 2656 C CA . ILE A 1 343 ? 14.528 -8.449 -26.161 1.00 98.12 343 ILE A CA 1
ATOM 2657 C C . ILE A 1 343 ? 15.937 -8.035 -25.720 1.00 98.12 343 ILE A C 1
ATOM 2659 O O . ILE A 1 343 ? 16.921 -8.582 -26.218 1.00 98.12 343 ILE A O 1
ATOM 2663 N N . TYR A 1 344 ? 16.024 -7.159 -24.717 1.00 97.44 344 TYR A N 1
ATOM 2664 C CA . TYR A 1 344 ? 17.280 -6.594 -24.214 1.00 97.44 344 TYR A CA 1
ATOM 2665 C C . TYR A 1 344 ? 17.991 -7.431 -23.142 1.00 97.44 344 TYR A C 1
ATOM 2667 O O . TYR A 1 344 ? 19.028 -6.999 -22.632 1.00 97.44 344 TYR A O 1
ATOM 2675 N N . ASP A 1 345 ? 17.464 -8.618 -22.827 1.00 95.19 345 ASP A N 1
ATOM 2676 C CA . ASP A 1 345 ? 18.032 -9.552 -21.846 1.00 95.19 345 ASP A CA 1
ATOM 2677 C C . ASP A 1 345 ? 18.082 -8.998 -20.414 1.00 95.19 345 ASP A C 1
ATOM 2679 O O . ASP A 1 345 ? 19.035 -9.215 -19.663 1.00 95.19 345 ASP A O 1
ATOM 2683 N N . VAL A 1 346 ? 17.057 -8.231 -20.038 1.00 97.12 346 VAL A N 1
ATOM 2684 C CA . VAL A 1 346 ? 16.901 -7.589 -18.730 1.00 97.12 346 VAL A CA 1
ATOM 2685 C C . VAL A 1 346 ? 15.831 -8.307 -17.906 1.00 97.12 346 VAL A C 1
ATOM 2687 O O . VAL A 1 346 ? 14.696 -8.410 -18.365 1.00 97.12 346 VAL A O 1
ATOM 2690 N N . PRO A 1 347 ? 16.158 -8.783 -16.690 1.00 97.56 347 PRO A N 1
ATOM 2691 C CA . PRO A 1 347 ? 15.170 -9.315 -15.763 1.00 97.56 347 PRO A CA 1
ATOM 2692 C C . PRO A 1 347 ? 14.044 -8.320 -15.451 1.00 97.56 347 PRO A C 1
ATOM 2694 O O . PRO A 1 347 ? 14.296 -7.146 -15.159 1.00 97.56 347 PRO A O 1
ATOM 2697 N N . LEU A 1 348 ? 12.805 -8.806 -15.471 1.00 98.62 348 LEU A N 1
ATOM 2698 C CA . LEU A 1 348 ? 11.633 -8.109 -14.952 1.00 98.62 348 LEU A CA 1
ATOM 2699 C C . LEU A 1 348 ? 11.300 -8.654 -13.561 1.00 98.62 348 LEU A C 1
ATOM 2701 O O . LEU A 1 348 ? 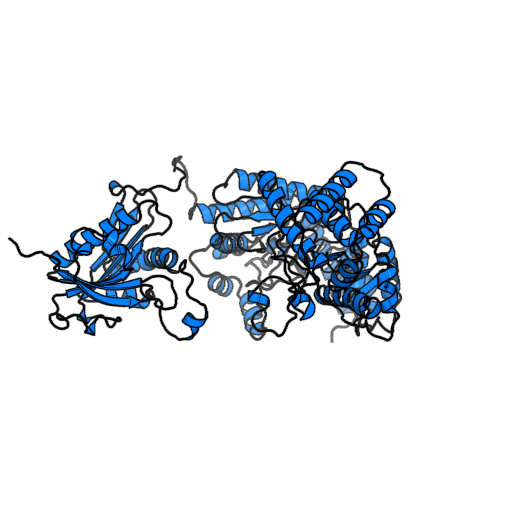11.008 -9.844 -13.409 1.00 98.62 348 LEU A O 1
ATOM 2705 N N . VAL A 1 349 ? 11.321 -7.763 -12.572 1.00 98.81 349 VAL A N 1
ATOM 2706 C CA . VAL A 1 349 ? 10.989 -8.046 -11.176 1.00 98.81 349 VAL A CA 1
ATOM 2707 C C . VAL A 1 349 ? 9.631 -7.434 -10.854 1.00 98.81 349 VAL A C 1
ATOM 2709 O O . VAL A 1 349 ? 9.476 -6.211 -10.925 1.00 98.81 349 VAL A O 1
ATOM 2712 N N . PHE A 1 350 ? 8.665 -8.266 -10.464 1.00 98.81 350 PHE A N 1
ATOM 2713 C CA . PHE A 1 350 ? 7.428 -7.780 -9.858 1.00 98.81 350 PHE A CA 1
ATOM 2714 C C . PHE A 1 350 ? 7.545 -7.747 -8.340 1.00 98.81 350 PHE A C 1
ATOM 2716 O O . PHE A 1 350 ? 7.798 -8.770 -7.703 1.00 98.81 350 PHE A O 1
ATOM 2723 N N . ASP A 1 351 ? 7.306 -6.573 -7.763 1.00 98.81 351 ASP A N 1
ATOM 2724 C CA . ASP A 1 351 ? 7.104 -6.448 -6.329 1.00 98.81 351 ASP A CA 1
ATOM 2725 C C . ASP A 1 351 ? 5.635 -6.679 -5.970 1.00 98.81 351 ASP A C 1
ATOM 2727 O O . ASP A 1 351 ? 4.795 -5.784 -6.066 1.00 98.81 351 ASP A O 1
ATOM 2731 N N . GLU A 1 352 ? 5.335 -7.906 -5.551 1.00 98.75 352 GLU A N 1
ATOM 2732 C CA . GLU A 1 352 ? 4.015 -8.350 -5.111 1.00 98.75 352 GLU A CA 1
ATOM 2733 C C . GLU A 1 352 ? 3.897 -8.405 -3.579 1.00 98.75 352 GLU A C 1
ATOM 2735 O O . GLU A 1 352 ? 2.986 -9.032 -3.034 1.00 98.75 352 GLU A O 1
ATOM 2740 N N . VAL A 1 353 ? 4.770 -7.697 -2.847 1.00 98.75 353 VAL A N 1
ATOM 2741 C CA . VAL A 1 353 ? 4.724 -7.625 -1.379 1.00 98.75 353 VAL A CA 1
ATOM 2742 C C . VAL A 1 353 ? 3.360 -7.154 -0.875 1.00 98.75 353 VAL A C 1
ATOM 2744 O O . VAL A 1 353 ? 2.911 -7.611 0.172 1.00 98.75 353 VAL A O 1
ATOM 2747 N N . GLN A 1 354 ? 2.692 -6.225 -1.570 1.00 98.31 354 GLN A N 1
ATOM 2748 C CA . GLN A 1 354 ? 1.330 -5.807 -1.212 1.00 98.31 354 GLN A CA 1
ATOM 2749 C C . GLN A 1 354 ? 0.238 -6.562 -1.979 1.00 98.31 354 GLN A C 1
ATOM 2751 O O . GLN A 1 354 ? -0.753 -6.964 -1.364 1.00 98.31 354 GLN A O 1
ATOM 2756 N N . THR A 1 355 ? 0.417 -6.718 -3.292 1.00 98.44 355 THR A N 1
ATOM 2757 C CA . THR A 1 355 ? -0.613 -7.164 -4.243 1.00 98.44 355 THR A CA 1
ATOM 2758 C C . THR A 1 355 ? -0.795 -8.678 -4.285 1.00 98.44 355 THR A C 1
ATOM 2760 O O . THR A 1 355 ? -1.878 -9.143 -4.636 1.00 98.44 355 THR A O 1
ATOM 2763 N N . GLY A 1 356 ? 0.251 -9.428 -3.932 1.00 97.50 356 GLY A N 1
ATOM 2764 C CA . GLY A 1 356 ? 0.314 -10.868 -4.123 1.00 97.50 356 GLY A CA 1
ATOM 2765 C C . GLY A 1 356 ? -0.641 -11.648 -3.233 1.00 97.50 356 GLY A C 1
ATOM 2766 O O . GLY A 1 356 ? -1.064 -11.188 -2.165 1.00 97.50 356 GLY A O 1
ATOM 2767 N N . TRP A 1 357 ? -0.903 -12.871 -3.681 1.00 97.75 357 TRP A N 1
ATOM 2768 C CA . TRP A 1 357 ? -1.706 -13.894 -3.029 1.00 97.75 357 TRP A CA 1
ATOM 2769 C C . TRP A 1 357 ? -3.175 -13.527 -2.850 1.00 97.75 357 TRP A C 1
ATOM 2771 O O . TRP A 1 357 ? -3.665 -13.406 -1.738 1.00 97.75 357 TRP A O 1
ATOM 2781 N N . GLY A 1 358 ? -3.894 -13.357 -3.959 1.00 97.88 358 GLY A N 1
ATOM 2782 C CA . GLY A 1 358 ? -5.358 -13.314 -3.958 1.00 97.88 358 GLY A CA 1
ATOM 2783 C C . GLY A 1 358 ? -5.980 -11.926 -3.905 1.00 97.88 358 GLY A C 1
ATOM 2784 O O . GLY A 1 358 ? -7.128 -11.776 -4.303 1.00 97.88 358 GLY A O 1
ATOM 2785 N N . MET A 1 359 ? -5.252 -10.887 -3.475 1.00 97.31 359 MET A N 1
ATOM 2786 C CA . MET A 1 359 ? -5.839 -9.578 -3.122 1.00 97.31 359 MET A CA 1
ATOM 2787 C C . MET A 1 359 ? -6.618 -8.916 -4.265 1.00 97.31 359 MET A C 1
ATOM 2789 O O . MET A 1 359 ? -7.568 -8.173 -4.029 1.00 97.31 359 MET A O 1
ATOM 2793 N N . THR A 1 360 ? -6.220 -9.200 -5.499 1.00 98.25 360 THR A N 1
ATOM 2794 C CA . THR A 1 360 ? -6.806 -8.643 -6.718 1.00 98.25 360 THR A CA 1
ATOM 2795 C C . THR A 1 360 ? -7.868 -9.542 -7.361 1.00 98.25 360 THR A C 1
ATOM 2797 O O . THR A 1 360 ? -8.354 -9.223 -8.443 1.00 98.25 360 THR A O 1
ATOM 2800 N N . GLY A 1 361 ? -8.224 -10.665 -6.725 1.00 97.44 361 GLY A N 1
ATOM 2801 C CA . GLY A 1 361 ? -9.015 -11.747 -7.330 1.00 97.44 361 GLY A CA 1
ATOM 2802 C C . GLY A 1 361 ? -8.188 -12.688 -8.219 1.00 97.44 361 GLY A C 1
ATOM 2803 O O . GLY A 1 361 ? -8.720 -13.631 -8.798 1.00 97.44 361 GLY A O 1
ATOM 2804 N N . ARG A 1 362 ? -6.876 -12.452 -8.328 1.00 97.94 362 ARG A N 1
ATOM 2805 C CA . ARG A 1 362 ? -5.887 -13.351 -8.940 1.00 97.94 362 ARG A CA 1
ATOM 2806 C C . ARG A 1 362 ? -4.925 -13.846 -7.878 1.00 97.94 362 ARG A C 1
ATOM 2808 O O . ARG A 1 362 ? -4.697 -13.136 -6.896 1.00 97.94 362 ARG A O 1
ATOM 2815 N N . LEU A 1 363 ? -4.338 -15.028 -8.078 1.00 97.88 363 LEU A N 1
ATOM 2816 C CA . LEU A 1 363 ? -3.328 -15.522 -7.144 1.00 97.88 363 LEU A CA 1
ATOM 2817 C C . LEU A 1 363 ? -2.144 -14.550 -7.113 1.00 97.88 363 LEU A C 1
ATOM 2819 O O . LEU A 1 363 ? -1.743 -14.121 -6.037 1.00 97.88 363 LEU A O 1
ATOM 2823 N N . TRP A 1 364 ? -1.676 -14.116 -8.281 1.00 98.62 364 TRP A N 1
ATOM 2824 C CA . TRP A 1 364 ? -0.658 -13.077 -8.418 1.00 98.62 364 TRP A CA 1
ATOM 2825 C C . TRP A 1 364 ? -1.205 -11.911 -9.241 1.00 98.62 364 TRP A C 1
ATOM 2827 O O . TRP A 1 364 ? -1.827 -12.112 -10.281 1.00 98.62 364 TRP A O 1
ATOM 2837 N N . ALA A 1 365 ? -1.008 -10.670 -8.800 1.00 98.44 365 ALA A N 1
ATOM 2838 C CA . ALA A 1 365 ? -1.619 -9.522 -9.462 1.00 98.44 365 ALA A CA 1
ATOM 2839 C C . ALA A 1 365 ? -1.049 -9.253 -10.859 1.00 98.44 365 ALA A C 1
ATOM 2841 O O . ALA A 1 365 ? -1.763 -8.699 -11.694 1.00 98.44 365 ALA A O 1
ATOM 2842 N N . HIS A 1 366 ? 0.187 -9.665 -11.159 1.00 98.44 366 HIS A N 1
ATOM 2843 C CA . HIS A 1 366 ? 0.719 -9.549 -12.522 1.00 98.44 366 HIS A CA 1
ATOM 2844 C C . HIS A 1 366 ? -0.066 -10.382 -13.557 1.00 98.44 366 HIS A C 1
ATOM 2846 O O . HIS A 1 366 ? -0.01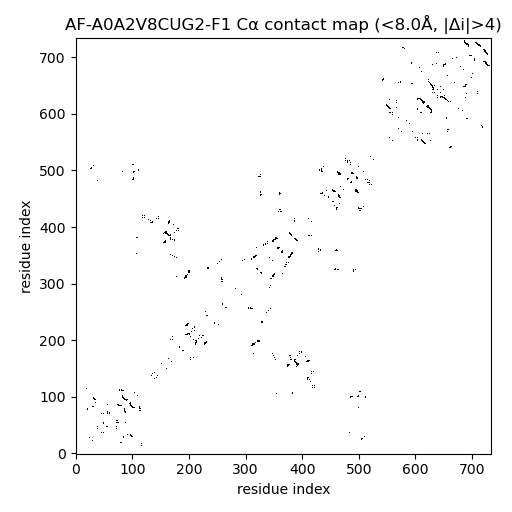9 -10.069 -14.748 1.00 98.44 366 HIS A O 1
ATOM 2852 N N . GLU A 1 367 ? -0.844 -11.385 -13.126 1.00 98.06 367 GLU A N 1
ATOM 2853 C CA . GLU A 1 367 ? -1.738 -12.168 -13.993 1.00 98.06 367 GLU A CA 1
ATOM 2854 C C . GLU A 1 367 ? -2.866 -11.316 -14.598 1.00 98.06 367 GLU A C 1
ATOM 2856 O O . GLU A 1 367 ? -3.410 -11.670 -15.642 1.00 98.06 367 GLU A O 1
ATOM 2861 N N . LEU A 1 368 ? -3.194 -10.159 -14.003 1.00 97.12 368 LEU A N 1
ATOM 2862 C CA . LEU A 1 368 ? -4.162 -9.205 -14.565 1.00 97.12 368 LEU A CA 1
ATOM 2863 C C . LEU A 1 368 ? -3.754 -8.687 -15.950 1.00 97.12 368 LEU A C 1
ATOM 2865 O O . LEU A 1 368 ? -4.605 -8.225 -16.710 1.00 97.12 368 LEU A O 1
ATOM 2869 N N . PHE A 1 369 ? -2.461 -8.731 -16.268 1.00 97.31 369 PHE A N 1
ATOM 2870 C CA . PHE A 1 369 ? -1.919 -8.145 -17.488 1.00 97.31 369 PHE A CA 1
ATOM 2871 C C . PHE A 1 369 ? -1.712 -9.147 -18.615 1.00 97.31 369 PHE A C 1
ATOM 2873 O O . PHE A 1 369 ? -1.417 -8.705 -19.724 1.00 97.31 369 PHE A O 1
ATOM 2880 N N . ASP A 1 370 ? -1.853 -10.451 -18.340 1.00 95.94 370 ASP A N 1
ATOM 2881 C CA . ASP A 1 370 ? -1.694 -11.527 -19.326 1.00 95.94 370 ASP A CA 1
ATOM 2882 C C . ASP A 1 370 ? -0.425 -11.316 -20.175 1.00 95.94 370 ASP A C 1
ATOM 2884 O O . ASP A 1 370 ? -0.451 -10.937 -21.351 1.00 95.94 370 ASP A O 1
ATOM 2888 N N . LEU A 1 371 ? 0.714 -11.401 -19.485 1.00 96.94 371 LEU A N 1
ATOM 2889 C CA . LEU A 1 371 ? 2.027 -11.125 -20.054 1.00 96.94 371 LEU A CA 1
ATOM 2890 C C . LEU A 1 371 ? 2.375 -12.168 -21.131 1.00 96.94 371 LEU A C 1
ATOM 2892 O O . LEU A 1 371 ? 2.113 -13.350 -20.922 1.00 96.94 371 LEU A O 1
ATOM 2896 N N . PRO A 1 372 ? 3.070 -11.794 -22.226 1.00 95.94 372 PRO A N 1
ATOM 2897 C CA . PRO A 1 372 ? 3.408 -12.743 -23.296 1.00 95.94 372 PRO A CA 1
ATOM 2898 C C . PRO A 1 372 ? 4.348 -13.869 -22.849 1.00 95.94 372 PRO A C 1
ATOM 2900 O O . PRO A 1 372 ? 4.447 -14.905 -23.497 1.00 95.94 372 PRO A O 1
ATOM 2903 N N . CYS A 1 373 ? 5.077 -13.644 -21.759 1.00 95.38 373 CYS A N 1
ATOM 2904 C CA . CYS A 1 373 ? 5.807 -14.665 -21.025 1.00 95.38 373 CYS A CA 1
ATOM 2905 C C . CYS A 1 373 ? 5.905 -14.255 -19.545 1.00 95.38 373 CYS A C 1
ATOM 2907 O O . CYS A 1 373 ? 5.848 -13.054 -19.247 1.00 95.38 373 CYS A O 1
ATOM 2909 N N . PRO A 1 374 ? 6.069 -15.212 -18.616 1.00 96.94 374 PRO A N 1
ATOM 2910 C CA . PRO A 1 374 ? 6.068 -14.919 -17.182 1.00 96.94 374 PRO A CA 1
ATOM 2911 C C . PRO A 1 374 ? 7.261 -14.049 -16.753 1.00 96.94 374 PRO A C 1
ATOM 2913 O O . PRO A 1 374 ? 8.240 -14.014 -17.497 1.00 96.94 374 PRO A O 1
ATOM 2916 N N . PRO A 1 375 ? 7.219 -13.354 -15.599 1.00 97.62 375 PRO A N 1
ATOM 2917 C CA . PRO A 1 375 ? 8.342 -12.559 -15.087 1.00 97.62 375 PRO A CA 1
ATOM 2918 C C . PRO A 1 375 ? 9.520 -13.427 -14.620 1.00 97.62 375 PRO A C 1
ATOM 2920 O O . PRO A 1 375 ? 9.404 -14.645 -14.517 1.00 97.62 375 PRO A O 1
ATOM 2923 N N . ASP A 1 376 ? 10.665 -12.797 -14.336 1.00 98.19 376 ASP A N 1
ATOM 2924 C CA . ASP A 1 376 ? 11.877 -13.524 -13.925 1.00 98.19 376 ASP A CA 1
ATOM 2925 C C . ASP A 1 376 ? 12.024 -13.587 -12.395 1.00 98.19 376 ASP A C 1
ATOM 2927 O O . ASP A 1 376 ? 12.630 -14.520 -11.869 1.00 98.19 376 ASP A O 1
ATOM 2931 N N . VAL A 1 377 ? 11.467 -12.603 -11.677 1.00 98.56 377 VAL A N 1
ATOM 2932 C CA . VAL A 1 377 ? 11.478 -12.530 -10.209 1.00 98.56 377 VAL A CA 1
ATOM 2933 C C . VAL A 1 377 ? 10.149 -11.981 -9.696 1.00 98.56 377 VAL A C 1
ATOM 2935 O O . VAL A 1 377 ? 9.608 -11.027 -10.259 1.00 98.56 377 VAL A O 1
ATOM 2938 N N . VAL A 1 378 ? 9.654 -12.540 -8.593 1.00 98.81 378 VAL A N 1
ATOM 2939 C CA . VAL A 1 378 ? 8.481 -12.039 -7.867 1.00 98.81 378 VAL A CA 1
ATOM 2940 C C . VAL A 1 378 ? 8.784 -11.998 -6.372 1.00 98.81 378 VAL A C 1
ATOM 2942 O O . VAL A 1 378 ? 9.191 -13.005 -5.796 1.00 98.81 378 VAL A O 1
ATOM 2945 N N . THR A 1 379 ? 8.579 -10.855 -5.718 1.00 98.75 379 THR A N 1
ATOM 2946 C CA . THR A 1 379 ? 8.665 -10.752 -4.249 1.00 98.75 379 THR A CA 1
ATOM 2947 C C . THR A 1 379 ? 7.287 -10.760 -3.620 1.00 98.75 379 THR A C 1
ATOM 2949 O O . THR A 1 379 ? 6.362 -10.148 -4.135 1.00 98.75 379 THR A O 1
ATOM 2952 N N . TRP A 1 380 ? 7.144 -11.413 -2.473 1.00 98.50 380 TRP A N 1
ATOM 2953 C CA . TRP A 1 380 ? 5.888 -11.512 -1.740 1.00 98.50 380 TRP A CA 1
ATOM 2954 C C . TRP A 1 380 ? 6.146 -11.403 -0.238 1.00 98.50 380 TRP A C 1
ATOM 2956 O O . TRP A 1 380 ? 7.162 -11.873 0.256 1.00 98.50 380 TRP A O 1
ATOM 2966 N N . ALA A 1 381 ? 5.262 -10.740 0.502 1.00 98.06 381 ALA A N 1
ATOM 2967 C CA . ALA A 1 381 ? 5.323 -10.687 1.960 1.00 98.06 381 ALA A CA 1
ATOM 2968 C C . ALA A 1 381 ? 3.930 -10.357 2.504 1.00 98.06 381 ALA A C 1
ATOM 2970 O O . ALA A 1 381 ? 2.933 -10.780 1.919 1.00 98.06 381 ALA A O 1
ATOM 2971 N N . LYS A 1 382 ? 3.840 -9.576 3.590 1.00 97.81 382 LYS A N 1
ATOM 2972 C CA . LYS A 1 382 ? 2.574 -9.118 4.177 1.00 97.81 382 LYS A CA 1
ATOM 2973 C C . LYS A 1 382 ? 1.661 -10.303 4.514 1.00 97.81 382 LYS A C 1
ATOM 2975 O O . LYS A 1 382 ? 1.847 -10.914 5.556 1.00 97.81 382 LYS A O 1
ATOM 2980 N N . LYS A 1 383 ? 0.752 -10.673 3.609 1.00 97.31 383 LYS A N 1
ATOM 2981 C CA . LYS A 1 383 ? -0.159 -11.821 3.742 1.00 97.31 383 LYS A CA 1
ATOM 2982 C C . LYS A 1 383 ? 0.585 -13.145 3.888 1.00 97.31 383 LYS A C 1
ATOM 2984 O O . LYS A 1 383 ? 0.123 -14.010 4.621 1.00 97.31 383 LYS A O 1
ATOM 2989 N N . ALA A 1 384 ? 1.776 -13.249 3.299 1.00 96.81 384 ALA A N 1
ATOM 2990 C CA . ALA A 1 384 ? 2.682 -14.381 3.487 1.00 96.81 384 ALA A CA 1
ATOM 2991 C C . ALA A 1 384 ? 3.188 -14.559 4.930 1.00 96.81 384 ALA A C 1
ATOM 2993 O O . ALA A 1 384 ? 3.775 -15.592 5.239 1.00 96.81 384 ALA A O 1
ATOM 2994 N N . GLN A 1 385 ? 3.026 -13.551 5.800 1.00 95.06 385 GLN A N 1
ATOM 2995 C CA . GLN A 1 385 ? 3.570 -13.455 7.164 1.00 95.06 385 GLN A CA 1
ATOM 2996 C C . GLN A 1 385 ? 5.107 -13.360 7.238 1.00 95.06 385 GLN A C 1
ATOM 2998 O O . GLN A 1 385 ? 5.629 -12.603 8.047 1.00 95.06 385 GLN A O 1
ATOM 3003 N N . ASN A 1 386 ? 5.819 -14.037 6.338 1.00 96.94 386 ASN A N 1
ATOM 3004 C CA . ASN A 1 386 ? 7.251 -13.916 6.076 1.00 96.94 386 ASN A CA 1
ATOM 3005 C C . ASN A 1 386 ? 7.506 -13.180 4.750 1.00 96.94 386 ASN A C 1
ATOM 3007 O O . ASN A 1 386 ? 6.587 -12.967 3.966 1.00 96.94 386 ASN A O 1
ATOM 3011 N N . GLY A 1 387 ? 8.748 -12.794 4.468 1.00 98.00 387 GLY A N 1
ATOM 3012 C CA . GLY A 1 387 ? 9.152 -12.401 3.118 1.00 98.00 387 GLY A CA 1
ATOM 3013 C C . GLY A 1 387 ? 9.501 -13.627 2.275 1.00 98.00 387 GLY A C 1
ATOM 3014 O O . GLY A 1 387 ? 10.139 -14.557 2.757 1.00 98.00 387 GLY A O 1
ATOM 3015 N N . VAL A 1 388 ? 9.109 -13.632 1.009 1.00 98.19 388 VAL A N 1
ATOM 3016 C CA . VAL A 1 388 ? 9.384 -14.701 0.052 1.00 98.19 388 VAL A CA 1
ATOM 3017 C C . VAL A 1 388 ? 9.858 -14.074 -1.249 1.00 98.19 388 VAL A C 1
ATOM 3019 O O . VAL A 1 388 ? 9.253 -13.142 -1.777 1.00 98.19 388 VAL A O 1
ATOM 3022 N N . LEU A 1 389 ? 10.960 -14.591 -1.761 1.00 97.19 389 LEU A N 1
ATOM 3023 C CA . LEU A 1 389 ? 11.503 -14.265 -3.064 1.00 97.19 389 LEU A CA 1
ATOM 3024 C C . LEU A 1 389 ? 11.314 -15.477 -3.970 1.00 97.19 389 LEU A C 1
ATOM 3026 O O . LEU A 1 389 ? 11.850 -16.530 -3.650 1.00 97.19 389 LEU A O 1
ATOM 3030 N N . PHE A 1 390 ? 10.616 -15.320 -5.090 1.00 98.31 390 PHE A N 1
ATOM 3031 C CA . PHE A 1 390 ? 10.540 -16.301 -6.169 1.00 98.31 390 PHE A CA 1
ATOM 3032 C C . PHE A 1 390 ? 11.433 -15.866 -7.333 1.00 98.31 390 PHE A C 1
ATOM 3034 O O . PHE A 1 390 ? 11.391 -14.702 -7.729 1.00 98.31 390 PHE A O 1
ATOM 3041 N N . VAL A 1 391 ? 12.227 -16.777 -7.894 1.00 96.69 391 VAL A N 1
ATOM 3042 C CA . VAL A 1 391 ? 13.158 -16.510 -9.002 1.00 96.69 391 VAL A CA 1
ATOM 3043 C C . VAL A 1 391 ? 13.095 -17.604 -10.066 1.00 96.69 391 VAL A C 1
ATOM 3045 O O . VAL A 1 391 ? 12.770 -18.763 -9.786 1.00 96.69 391 VAL A O 1
ATOM 3048 N N . SER A 1 392 ? 13.419 -17.234 -11.302 1.00 95.69 392 SER A N 1
ATOM 3049 C CA . SER A 1 392 ? 13.592 -18.173 -12.408 1.00 95.69 392 SER A CA 1
ATOM 3050 C C . SER A 1 392 ? 14.758 -19.137 -12.167 1.00 95.69 392 SER A C 1
ATOM 3052 O O . SER A 1 392 ? 15.690 -18.842 -11.418 1.00 95.69 392 SER A O 1
ATOM 3054 N N . GLU A 1 393 ? 14.736 -20.291 -12.840 1.00 93.06 393 GLU A N 1
ATOM 3055 C CA . GLU A 1 393 ? 15.841 -21.266 -12.795 1.00 93.06 393 GLU A CA 1
ATOM 3056 C C . GLU A 1 393 ? 17.181 -20.639 -13.208 1.00 93.06 393 GLU A C 1
ATOM 3058 O O . GLU A 1 393 ? 18.211 -20.916 -12.600 1.00 93.06 393 GLU A O 1
ATOM 3063 N N . GLU A 1 394 ? 17.159 -19.750 -14.204 1.00 88.25 394 GLU A N 1
ATOM 3064 C CA . GLU A 1 394 ? 18.346 -19.056 -14.710 1.00 88.25 394 GLU A CA 1
ATOM 3065 C C . GLU A 1 394 ? 19.014 -18.207 -13.616 1.00 88.25 394 GLU A C 1
ATOM 3067 O O . GLU A 1 394 ? 20.223 -18.304 -13.406 1.00 88.25 394 GLU A O 1
ATOM 3072 N N . LEU A 1 395 ? 18.221 -17.438 -12.861 1.00 90.19 395 LEU A N 1
ATOM 3073 C CA . LEU A 1 395 ? 18.718 -16.581 -11.779 1.00 90.19 395 LEU A CA 1
ATOM 3074 C C . LEU A 1 395 ? 19.024 -17.359 -10.492 1.00 90.19 395 LEU A C 1
ATOM 3076 O O . LEU A 1 395 ? 19.821 -16.905 -9.671 1.00 90.19 395 LEU A O 1
ATOM 3080 N N . ALA A 1 396 ? 18.417 -18.532 -10.306 1.00 87.00 396 ALA A N 1
ATOM 3081 C CA . ALA A 1 396 ? 18.626 -19.363 -9.125 1.00 87.00 396 ALA A CA 1
ATOM 3082 C C . ALA A 1 396 ? 20.035 -19.968 -9.050 1.00 87.00 396 ALA A C 1
ATOM 3084 O O . ALA A 1 396 ? 20.505 -20.275 -7.954 1.00 87.00 396 ALA A O 1
ATOM 3085 N N . THR A 1 397 ? 20.725 -20.119 -10.185 1.00 79.88 397 THR A N 1
ATOM 3086 C CA . THR A 1 397 ? 22.084 -20.687 -10.247 1.00 79.88 397 THR A CA 1
ATOM 3087 C C . THR A 1 397 ? 23.063 -19.955 -9.322 1.00 79.88 397 THR A C 1
ATOM 3089 O O . THR A 1 397 ? 23.869 -20.587 -8.642 1.00 79.88 397 THR A O 1
ATOM 3092 N N . PHE A 1 398 ? 22.913 -18.637 -9.185 1.00 72.12 398 PHE A N 1
ATOM 3093 C CA . PHE A 1 398 ? 23.769 -17.802 -8.341 1.00 72.12 398 PHE A CA 1
ATOM 3094 C C . PHE A 1 398 ? 23.489 -17.917 -6.834 1.00 72.12 398 PHE A C 1
ATOM 3096 O O . PHE A 1 398 ? 24.301 -17.467 -6.027 1.00 72.12 398 PHE A O 1
ATOM 3103 N N . PHE A 1 399 ? 22.368 -18.521 -6.425 1.00 72.38 399 PHE A N 1
ATOM 3104 C CA . PHE A 1 399 ? 22.076 -18.778 -5.007 1.00 72.38 399 PHE A CA 1
ATOM 3105 C C . PHE A 1 399 ? 22.907 -19.934 -4.443 1.00 72.38 399 PHE A C 1
ATOM 3107 O O . PHE A 1 399 ? 23.054 -20.041 -3.228 1.00 72.38 399 PHE A O 1
ATOM 3114 N N . GLN A 1 400 ? 23.453 -20.786 -5.314 1.00 65.75 400 GLN A N 1
ATOM 3115 C CA . GLN A 1 400 ? 24.333 -21.890 -4.929 1.00 65.75 400 GLN A CA 1
ATOM 3116 C C . GLN A 1 400 ? 25.798 -21.442 -4.772 1.00 65.75 400 GLN A C 1
ATOM 3118 O O . GLN A 1 400 ? 26.616 -22.201 -4.255 1.00 65.75 400 GLN A O 1
ATOM 3123 N N . GLU A 1 401 ? 26.135 -20.210 -5.171 1.00 62.47 401 GLU A N 1
ATOM 3124 C CA . GLU A 1 401 ? 27.460 -19.631 -4.954 1.00 62.47 401 GLU A CA 1
ATOM 3125 C C . GLU A 1 401 ? 27.651 -19.181 -3.494 1.00 62.47 401 GLU A C 1
ATOM 3127 O O . GLU A 1 401 ? 26.788 -18.521 -2.912 1.00 62.47 401 GLU A O 1
ATOM 3132 N N . GLU A 1 402 ? 28.811 -19.517 -2.917 1.00 54.28 402 GLU A N 1
ATOM 3133 C CA . GLU A 1 402 ? 29.208 -19.332 -1.510 1.00 54.28 402 GLU A CA 1
ATOM 3134 C C . GLU A 1 402 ? 28.480 -18.207 -0.743 1.00 54.28 402 GLU A C 1
ATOM 3136 O O . GLU A 1 402 ? 28.843 -17.035 -0.830 1.00 54.28 402 GLU A O 1
ATOM 3141 N N . LYS A 1 403 ? 27.476 -18.578 0.071 1.00 61.44 403 LYS A N 1
ATOM 3142 C CA . LYS A 1 403 ? 26.848 -17.778 1.151 1.00 61.44 403 LYS A CA 1
ATOM 3143 C C . LYS A 1 403 ? 26.436 -16.332 0.806 1.00 61.44 403 LYS A C 1
ATOM 3145 O O . LYS A 1 403 ? 26.191 -15.540 1.717 1.00 61.44 403 LYS A O 1
ATOM 3150 N N . LYS A 1 404 ? 26.289 -15.967 -0.474 1.00 78.94 404 LYS A N 1
ATOM 3151 C CA . LYS A 1 404 ? 25.878 -14.606 -0.881 1.00 78.94 404 LYS A CA 1
ATOM 3152 C C . LYS A 1 404 ? 24.440 -14.289 -0.466 1.00 78.94 404 LYS A C 1
ATOM 3154 O O . LYS A 1 404 ? 24.100 -13.123 -0.252 1.00 78.94 404 LYS A O 1
ATOM 3159 N N . PHE A 1 405 ? 23.602 -15.309 -0.303 1.00 87.69 405 PHE A N 1
ATOM 3160 C CA . PHE A 1 405 ? 22.229 -15.212 0.190 1.00 87.69 405 PHE A CA 1
ATOM 3161 C C . PHE A 1 405 ? 22.113 -15.977 1.500 1.00 87.69 405 PHE A C 1
ATOM 3163 O O . PHE A 1 405 ? 22.318 -17.185 1.530 1.00 87.69 405 PHE A O 1
ATOM 3170 N N . ASN A 1 406 ? 21.821 -15.270 2.592 1.00 87.44 406 ASN A N 1
ATOM 3171 C CA . ASN A 1 406 ? 21.566 -15.897 3.881 1.00 87.44 406 ASN A CA 1
ATOM 3172 C C . ASN A 1 406 ? 20.798 -14.950 4.810 1.00 87.44 406 ASN A C 1
ATOM 3174 O O . ASN A 1 406 ? 20.942 -13.729 4.723 1.00 87.44 406 ASN A O 1
ATOM 3178 N N . THR A 1 407 ? 20.032 -15.526 5.732 1.00 90.50 407 THR A N 1
ATOM 3179 C CA . THR A 1 407 ? 19.533 -14.869 6.943 1.00 90.50 407 THR A CA 1
ATOM 3180 C C . THR A 1 407 ? 19.605 -15.873 8.094 1.00 90.50 407 THR A C 1
ATOM 3182 O O . THR A 1 407 ? 19.541 -17.080 7.872 1.00 90.50 407 THR A O 1
ATOM 3185 N N . THR A 1 408 ? 19.722 -15.414 9.341 1.00 92.50 408 THR A N 1
ATOM 3186 C CA . THR A 1 408 ? 19.793 -16.332 10.493 1.00 92.50 408 THR A CA 1
ATOM 3187 C C . THR A 1 408 ? 18.558 -17.225 10.610 1.00 92.50 408 THR A C 1
ATOM 3189 O O . THR A 1 408 ? 18.690 -18.372 11.009 1.00 92.50 408 THR A O 1
ATOM 3192 N N . TRP A 1 409 ? 17.368 -16.719 10.276 1.00 93.94 409 TRP A N 1
ATOM 3193 C CA . TRP A 1 409 ? 16.113 -17.430 10.540 1.00 93.94 409 TRP A CA 1
ATOM 3194 C C . TRP A 1 409 ? 15.463 -18.068 9.312 1.00 93.94 409 TRP A C 1
ATOM 3196 O O . TRP A 1 409 ? 14.794 -19.075 9.485 1.00 93.94 409 TRP A O 1
ATOM 3206 N N . GLU A 1 410 ? 15.681 -17.545 8.098 1.00 93.69 410 GLU A N 1
ATOM 3207 C CA . GLU A 1 410 ? 14.966 -17.971 6.876 1.00 93.69 410 GLU A CA 1
ATOM 3208 C C . GLU A 1 410 ? 13.428 -17.958 7.057 1.00 93.69 410 GLU A C 1
ATOM 3210 O O . GLU A 1 410 ? 12.714 -18.874 6.649 1.00 93.69 410 GLU A O 1
ATOM 3215 N N . GLY A 1 411 ? 12.929 -16.901 7.710 1.00 93.56 411 GLY A N 1
ATOM 3216 C CA . GLY A 1 411 ? 11.536 -16.753 8.140 1.00 93.56 411 GLY A CA 1
ATOM 3217 C C . GLY A 1 411 ? 11.283 -17.242 9.571 1.00 93.56 411 GLY A C 1
ATOM 3218 O O . GLY A 1 411 ? 12.052 -18.014 10.138 1.00 93.56 411 GLY A O 1
ATOM 3219 N N . ASP A 1 412 ? 10.205 -16.774 10.195 1.00 93.50 412 ASP A N 1
ATOM 3220 C CA . ASP A 1 412 ? 9.819 -17.171 11.548 1.00 93.50 412 ASP A CA 1
ATOM 3221 C C . ASP A 1 412 ? 8.745 -18.273 11.539 1.00 93.50 412 ASP A C 1
ATOM 3223 O O . ASP A 1 412 ? 7.824 -18.255 10.718 1.00 93.50 412 ASP A O 1
ATOM 3227 N N . SER A 1 413 ? 8.842 -19.221 12.481 1.00 95.12 413 SER A N 1
ATOM 3228 C CA . SER A 1 413 ? 7.937 -20.376 12.581 1.00 95.12 413 SER A CA 1
ATOM 3229 C C . SER A 1 413 ? 6.468 -19.993 12.781 1.00 95.12 413 SER A C 1
ATOM 3231 O O . SER A 1 413 ? 5.591 -20.696 12.283 1.00 95.12 413 SER A O 1
ATOM 3233 N N . VAL A 1 414 ? 6.174 -18.896 13.486 1.00 94.81 414 VAL A N 1
ATOM 3234 C CA . VAL A 1 414 ? 4.789 -18.463 13.731 1.00 94.81 414 VAL A CA 1
ATOM 3235 C C . VAL A 1 414 ? 4.163 -17.998 12.424 1.00 94.81 414 VAL A C 1
ATOM 3237 O O . VAL A 1 414 ? 3.052 -18.412 12.095 1.00 94.81 414 VAL A O 1
ATOM 3240 N N . GLY A 1 415 ? 4.902 -17.215 11.639 1.00 95.38 415 GLY A N 1
ATOM 3241 C CA . GLY A 1 415 ? 4.519 -16.835 10.289 1.00 95.38 415 GLY A CA 1
ATOM 3242 C C . GLY A 1 415 ? 4.296 -18.044 9.379 1.00 95.38 415 GLY A C 1
ATOM 3243 O O . GLY A 1 415 ? 3.318 -18.063 8.636 1.00 95.38 415 GLY A O 1
ATOM 3244 N N . MET A 1 416 ? 5.129 -19.092 9.477 1.00 96.50 416 MET A N 1
ATOM 3245 C CA . MET A 1 416 ? 4.942 -20.322 8.687 1.00 96.50 416 MET A CA 1
ATOM 3246 C C . MET A 1 416 ? 3.637 -21.046 9.039 1.00 96.50 416 MET A C 1
ATOM 3248 O O . MET A 1 416 ? 2.886 -21.415 8.139 1.00 96.50 416 MET A O 1
ATOM 3252 N N . VAL A 1 417 ? 3.348 -21.232 10.335 1.00 96.44 417 VAL A N 1
ATOM 3253 C CA . VAL A 1 417 ? 2.100 -21.869 10.802 1.00 96.44 417 VAL A CA 1
ATOM 3254 C C . VAL A 1 417 ? 0.888 -21.081 10.325 1.00 96.44 417 VAL A C 1
ATOM 3256 O O . VAL A 1 417 ? -0.040 -21.659 9.761 1.00 96.44 417 VAL A O 1
ATOM 3259 N N . ARG A 1 418 ? 0.920 -19.756 10.511 1.00 95.81 418 ARG A N 1
ATOM 3260 C CA . ARG A 1 418 ? -0.161 -18.869 10.080 1.00 95.81 418 ARG A CA 1
ATOM 3261 C C . ARG A 1 418 ? -0.386 -18.978 8.580 1.00 95.81 418 ARG A C 1
ATOM 3263 O O . ARG A 1 418 ? -1.505 -19.238 8.159 1.00 95.81 418 ARG A O 1
ATOM 3270 N N . LEU A 1 419 ? 0.666 -18.841 7.775 1.00 96.31 419 LEU A N 1
ATOM 3271 C CA . LEU A 1 419 ? 0.539 -18.927 6.325 1.00 96.31 419 LEU A CA 1
ATOM 3272 C C . LEU A 1 419 ? -0.063 -20.264 5.887 1.00 96.31 419 LEU A C 1
ATOM 3274 O O . LEU A 1 419 ? -1.025 -20.264 5.127 1.00 96.31 419 LEU A O 1
ATOM 3278 N N . LEU A 1 420 ? 0.447 -21.387 6.400 1.00 96.31 420 LEU A N 1
ATOM 3279 C CA . LEU A 1 420 ? -0.079 -22.714 6.071 1.00 96.31 420 LEU A CA 1
ATOM 3280 C C . LEU A 1 420 ? -1.575 -22.844 6.388 1.00 96.31 420 LEU A C 1
ATOM 3282 O O . LEU A 1 420 ? -2.302 -23.426 5.593 1.00 96.31 420 LEU A O 1
ATOM 3286 N N . ALA A 1 421 ? -2.044 -22.270 7.499 1.00 94.88 421 ALA A N 1
ATOM 3287 C CA . ALA A 1 421 ? -3.466 -22.252 7.839 1.00 94.88 421 ALA A CA 1
ATOM 3288 C C . ALA A 1 421 ? -4.301 -21.353 6.905 1.00 94.88 421 ALA A C 1
ATOM 3290 O O . ALA A 1 421 ? -5.470 -21.638 6.660 1.00 94.88 421 ALA A O 1
ATOM 3291 N N . LEU A 1 422 ? -3.718 -20.275 6.370 1.00 95.06 422 LEU A N 1
ATOM 3292 C CA . LEU A 1 422 ? -4.393 -19.385 5.420 1.00 95.06 422 LEU A CA 1
ATOM 3293 C C . LEU A 1 422 ? -4.492 -19.973 4.008 1.00 95.06 422 LEU A C 1
ATOM 3295 O O . LEU A 1 422 ? -5.449 -19.661 3.301 1.00 95.06 422 LEU A O 1
ATOM 3299 N N . LEU A 1 423 ? -3.529 -20.802 3.587 1.00 94.88 423 LEU A N 1
ATOM 3300 C CA . LEU A 1 423 ? -3.484 -21.365 2.230 1.00 94.88 423 LEU A CA 1
ATOM 3301 C C . LEU A 1 423 ? -4.766 -22.107 1.845 1.00 94.88 423 LEU A C 1
ATOM 3303 O O . LEU A 1 423 ? -5.251 -21.922 0.729 1.00 94.88 423 LEU A O 1
ATOM 3307 N N . ASP A 1 424 ? -5.333 -22.875 2.772 1.00 88.56 424 ASP A N 1
ATOM 3308 C CA . ASP A 1 424 ? -6.542 -23.673 2.536 1.00 88.56 424 ASP A CA 1
ATOM 3309 C C . ASP A 1 424 ? -7.828 -22.830 2.526 1.00 88.56 424 ASP A C 1
ATOM 3311 O O . ASP A 1 424 ? -8.870 -23.284 2.057 1.00 88.56 424 ASP A O 1
ATOM 3315 N N . LYS A 1 425 ? -7.768 -21.590 3.026 1.00 94.50 425 LYS A N 1
ATOM 3316 C CA . LYS A 1 425 ? -8.917 -20.680 3.105 1.00 94.50 425 LYS A CA 1
ATOM 3317 C C . LYS A 1 425 ? -9.103 -19.803 1.870 1.00 94.50 425 LYS A C 1
ATOM 3319 O O . LYS A 1 425 ? -10.120 -19.118 1.768 1.00 94.50 425 LYS A O 1
ATOM 3324 N N . LEU A 1 426 ? -8.114 -19.737 0.980 1.00 96.75 426 LEU A N 1
ATOM 3325 C CA . LEU A 1 426 ? -8.163 -18.822 -0.155 1.00 96.75 426 LEU A CA 1
ATOM 3326 C C . LEU A 1 426 ? -9.247 -19.239 -1.155 1.00 96.75 426 LEU A C 1
ATOM 3328 O O . LEU A 1 426 ? -9.080 -20.199 -1.902 1.00 96.75 426 LEU A O 1
ATOM 3332 N N . ASP A 1 427 ? -10.310 -18.444 -1.222 1.00 97.81 427 ASP A N 1
ATOM 3333 C CA . ASP A 1 427 ? -11.331 -18.496 -2.266 1.00 97.81 427 ASP A CA 1
ATOM 3334 C C . ASP A 1 427 ? -11.268 -17.196 -3.085 1.00 97.81 427 ASP A C 1
ATOM 3336 O O . ASP A 1 427 ? -11.647 -16.120 -2.617 1.00 97.81 427 ASP A O 1
ATOM 3340 N N . LEU A 1 428 ? -10.761 -17.289 -4.318 1.00 98.25 428 LEU A N 1
ATOM 3341 C CA . LEU A 1 428 ? -10.621 -16.138 -5.216 1.00 98.25 428 LEU A CA 1
ATOM 3342 C C . LEU A 1 428 ? -11.975 -15.581 -5.680 1.00 98.25 428 LEU A C 1
ATOM 3344 O O . LEU A 1 428 ? -12.089 -14.367 -5.874 1.00 98.25 428 LEU A O 1
ATOM 3348 N N . ASP A 1 429 ? -13.002 -16.424 -5.809 1.00 98.12 429 ASP A N 1
ATOM 3349 C CA . ASP A 1 429 ? -14.347 -15.976 -6.172 1.00 98.12 429 ASP A CA 1
ATOM 3350 C C . ASP A 1 429 ? -14.961 -15.180 -5.021 1.00 98.12 429 ASP A C 1
ATOM 3352 O O . ASP A 1 429 ? -15.592 -14.143 -5.244 1.00 98.12 429 ASP A O 1
ATOM 3356 N N . GLN A 1 430 ? -14.729 -15.618 -3.779 1.00 98.00 430 GLN A N 1
ATOM 3357 C CA . GLN A 1 430 ? -15.109 -14.847 -2.600 1.00 98.00 430 GLN A CA 1
ATOM 3358 C C . GLN A 1 430 ? -14.415 -13.484 -2.578 1.00 98.00 430 GLN A C 1
ATOM 3360 O O . GLN A 1 430 ? -15.099 -12.478 -2.398 1.00 98.00 430 GLN A O 1
ATOM 3365 N N . VAL A 1 431 ? -13.103 -13.414 -2.836 1.00 98.62 431 VAL A N 1
ATOM 3366 C CA . VAL A 1 431 ? -12.389 -12.126 -2.927 1.00 98.62 431 VAL A CA 1
ATOM 3367 C C . VAL A 1 431 ? -13.016 -11.216 -3.987 1.00 98.62 431 VAL A C 1
ATOM 3369 O O . VAL A 1 431 ? -13.194 -10.019 -3.747 1.00 98.62 431 VAL A O 1
ATOM 3372 N N . GLY A 1 432 ? -13.385 -11.776 -5.143 1.00 98.38 432 GLY A N 1
ATOM 3373 C CA . GLY A 1 432 ? -14.089 -11.055 -6.202 1.00 98.38 432 GLY A CA 1
ATOM 3374 C C . GLY A 1 432 ? -15.433 -10.486 -5.739 1.00 98.38 432 GLY A C 1
ATOM 3375 O O . GLY A 1 432 ? -15.685 -9.296 -5.925 1.00 98.38 432 GLY A O 1
ATOM 3376 N N . ARG A 1 433 ? -16.270 -11.300 -5.080 1.00 98.50 433 ARG A N 1
ATOM 3377 C CA . ARG A 1 433 ? -17.573 -10.872 -4.535 1.00 98.50 433 ARG A CA 1
ATOM 3378 C C . ARG A 1 433 ? -17.427 -9.777 -3.475 1.00 98.50 433 ARG A C 1
ATOM 3380 O O . ARG A 1 433 ? -18.132 -8.770 -3.540 1.00 98.50 433 ARG A O 1
ATOM 3387 N N . THR A 1 434 ? -16.506 -9.955 -2.527 1.00 98.69 434 THR A N 1
ATOM 3388 C CA . THR A 1 434 ? -16.218 -8.980 -1.466 1.00 98.69 434 THR A CA 1
ATOM 3389 C C . THR A 1 434 ? -15.751 -7.647 -2.061 1.00 98.69 434 THR A C 1
ATOM 3391 O O . THR A 1 434 ? -16.256 -6.581 -1.702 1.00 98.69 434 THR A O 1
ATOM 3394 N N . GLY A 1 435 ? -14.824 -7.708 -3.021 1.00 98.56 435 GLY A N 1
ATOM 3395 C CA . GLY A 1 435 ? -14.310 -6.541 -3.732 1.00 98.56 435 GLY A CA 1
ATOM 3396 C C . GLY A 1 435 ? -15.383 -5.794 -4.521 1.00 98.56 435 GLY A C 1
ATOM 3397 O O . GLY A 1 435 ? -15.463 -4.570 -4.436 1.00 98.56 435 GLY A O 1
ATOM 3398 N N . GLU A 1 436 ? -16.244 -6.511 -5.246 1.00 98.56 436 GLU A N 1
ATOM 3399 C CA . GLU A 1 436 ? -17.312 -5.895 -6.039 1.00 98.56 436 GLU A CA 1
ATOM 3400 C C . GLU A 1 436 ? -18.337 -5.170 -5.163 1.00 98.56 436 GLU A C 1
ATOM 3402 O O . GLU A 1 436 ? -18.728 -4.047 -5.476 1.00 98.56 436 GLU A O 1
ATOM 3407 N N . ARG A 1 437 ? -18.711 -5.747 -4.013 1.00 98.44 437 ARG A N 1
ATOM 3408 C CA . ARG A 1 437 ? -19.597 -5.067 -3.058 1.00 98.44 437 ARG A CA 1
ATOM 3409 C C . ARG A 1 437 ? -19.006 -3.735 -2.596 1.00 98.44 437 ARG A C 1
ATOM 3411 O O . ARG A 1 437 ? -19.676 -2.704 -2.668 1.00 98.44 437 ARG A O 1
ATOM 3418 N N . ALA A 1 438 ? -17.753 -3.757 -2.140 1.00 98.75 438 ALA A N 1
ATOM 3419 C CA . ALA A 1 438 ? -17.067 -2.559 -1.669 1.00 98.75 438 ALA A CA 1
ATOM 3420 C C . ALA A 1 438 ? -16.918 -1.517 -2.789 1.00 98.75 438 ALA A C 1
ATOM 3422 O O . ALA A 1 438 ? -17.235 -0.345 -2.586 1.00 98.75 438 ALA A O 1
ATOM 3423 N N . ARG A 1 439 ? -16.513 -1.941 -3.994 1.00 98.69 439 ARG A N 1
ATOM 3424 C CA . ARG A 1 439 ? -16.410 -1.071 -5.174 1.00 98.69 439 ARG A CA 1
ATOM 3425 C C . ARG A 1 439 ? -17.741 -0.411 -5.503 1.00 98.69 439 ARG A C 1
ATOM 3427 O O . ARG A 1 439 ? -17.781 0.811 -5.609 1.00 98.69 439 ARG A O 1
ATOM 3434 N N . SER A 1 440 ? -18.807 -1.193 -5.649 1.00 98.44 440 SER A N 1
ATOM 3435 C CA . SER A 1 440 ? -20.142 -0.693 -5.987 1.00 98.44 440 SER A CA 1
ATOM 3436 C C . SER A 1 440 ? -20.613 0.376 -4.990 1.00 98.44 440 SER A C 1
ATOM 3438 O O . SER A 1 440 ? -21.150 1.413 -5.390 1.00 98.44 440 SER A O 1
ATOM 3440 N N . GLY A 1 441 ? -20.350 0.174 -3.695 1.00 98.31 441 GLY A N 1
ATOM 3441 C CA . GLY A 1 441 ? -20.627 1.162 -2.653 1.00 98.31 441 GLY A CA 1
ATOM 3442 C C . GLY A 1 441 ? -19.798 2.443 -2.779 1.00 98.31 441 GLY A C 1
ATOM 3443 O O . GLY A 1 441 ? -20.348 3.544 -2.744 1.00 98.31 441 GLY A O 1
ATOM 3444 N N . LEU A 1 442 ? -18.486 2.318 -2.993 1.00 98.69 442 LEU A N 1
ATOM 3445 C CA . LEU A 1 442 ? -17.598 3.465 -3.214 1.00 98.69 442 LEU A CA 1
ATOM 3446 C C . LEU A 1 442 ? -17.979 4.252 -4.476 1.00 98.69 442 LEU A C 1
ATOM 3448 O O . LEU A 1 442 ? -17.964 5.480 -4.466 1.00 98.69 442 LEU A O 1
ATOM 3452 N N . GLU A 1 443 ? -18.352 3.572 -5.561 1.00 98.25 443 GLU A N 1
ATOM 3453 C CA . GLU A 1 443 ? -18.819 4.200 -6.802 1.00 98.25 443 GLU A CA 1
ATOM 3454 C C . GLU A 1 443 ? -20.173 4.897 -6.624 1.00 98.25 443 GLU A C 1
ATOM 3456 O O . GLU A 1 443 ? -20.429 5.925 -7.255 1.00 98.25 443 GLU A O 1
ATOM 3461 N N . ALA A 1 444 ? -21.054 4.381 -5.762 1.00 95.88 444 ALA A N 1
ATOM 3462 C CA . ALA A 1 444 ? -22.272 5.083 -5.372 1.00 95.88 444 ALA A CA 1
ATOM 3463 C C . ALA A 1 444 ? -21.945 6.383 -4.619 1.00 95.88 444 ALA A C 1
ATOM 3465 O O . ALA A 1 444 ? -22.399 7.444 -5.048 1.00 95.88 444 ALA A O 1
ATOM 3466 N N . LEU A 1 445 ? -21.083 6.326 -3.595 1.00 94.94 445 LEU A N 1
ATOM 3467 C CA . LEU A 1 445 ? -20.639 7.513 -2.853 1.00 94.94 445 LEU A CA 1
ATOM 3468 C C . LEU A 1 445 ? -19.946 8.533 -3.763 1.00 94.94 445 LEU A C 1
ATOM 3470 O O . LEU A 1 445 ? -20.258 9.717 -3.714 1.00 94.94 445 LEU A O 1
ATOM 3474 N N . ALA A 1 446 ? -19.061 8.091 -4.656 1.00 95.12 446 ALA A N 1
ATOM 3475 C CA . ALA A 1 446 ? -18.381 8.984 -5.590 1.00 95.12 446 ALA A CA 1
ATOM 3476 C C . ALA A 1 446 ? -19.332 9.627 -6.611 1.00 95.12 446 ALA A C 1
ATOM 3478 O O . ALA A 1 446 ? -19.074 10.734 -7.075 1.00 95.12 446 ALA A O 1
ATOM 3479 N N . ARG A 1 447 ? -20.435 8.959 -6.983 1.00 94.75 447 ARG A N 1
ATOM 3480 C CA . ARG A 1 447 ? -21.470 9.553 -7.847 1.00 94.75 447 ARG A CA 1
ATOM 3481 C C . ARG A 1 447 ? -22.332 10.573 -7.119 1.00 94.75 447 ARG A C 1
ATOM 3483 O O . ARG A 1 447 ? -22.847 11.462 -7.800 1.00 94.75 447 ARG A O 1
ATOM 3490 N N . GLU A 1 448 ? -22.510 10.405 -5.818 1.00 91.94 448 GLU A N 1
ATOM 3491 C CA . GLU A 1 448 ? -23.326 11.261 -4.965 1.00 91.94 448 GLU A CA 1
ATOM 3492 C C . GLU A 1 448 ? -22.564 12.514 -4.519 1.00 91.94 448 GLU A C 1
ATOM 3494 O O . GLU A 1 448 ? -23.069 13.614 -4.706 1.00 91.94 448 GLU A O 1
ATOM 3499 N N . TYR A 1 449 ? -21.317 12.354 -4.070 1.00 89.75 449 TYR A N 1
ATOM 3500 C CA . TYR A 1 449 ? -20.441 13.428 -3.585 1.00 89.75 449 TYR A CA 1
ATOM 3501 C C . TYR A 1 449 ? -19.292 13.702 -4.571 1.00 89.75 449 TYR A C 1
ATOM 3503 O O . TYR A 1 449 ? -18.110 13.598 -4.227 1.00 89.75 449 TYR A O 1
ATOM 3511 N N . ARG A 1 450 ? -19.616 14.003 -5.838 1.00 90.06 450 ARG A N 1
ATOM 3512 C CA . ARG A 1 450 ? -18.629 14.169 -6.940 1.00 90.06 450 ARG A CA 1
ATOM 3513 C C . ARG A 1 450 ? -17.661 15.331 -6.728 1.00 90.06 450 ARG A C 1
ATOM 3515 O O . ARG A 1 450 ? -16.594 15.382 -7.339 1.00 90.06 450 ARG A O 1
ATOM 3522 N N . GLU A 1 451 ? -18.059 16.297 -5.917 1.00 85.44 451 GLU A N 1
ATOM 3523 C CA . GLU A 1 451 ? -17.264 17.446 -5.506 1.00 85.44 451 GLU A CA 1
ATOM 3524 C C . GLU A 1 451 ? -16.213 17.094 -4.448 1.00 85.44 451 GLU A C 1
ATOM 3526 O O . GLU A 1 451 ? -15.234 17.828 -4.320 1.00 85.44 451 GLU A O 1
ATOM 3531 N N . ILE A 1 452 ? -16.365 15.957 -3.756 1.00 86.31 452 ILE A N 1
ATOM 3532 C CA . ILE A 1 452 ? -15.437 15.468 -2.727 1.00 86.31 452 ILE A CA 1
ATOM 3533 C C . ILE A 1 452 ? -14.639 14.276 -3.228 1.00 86.31 452 ILE A C 1
ATOM 3535 O O . ILE A 1 452 ? -13.411 14.283 -3.119 1.00 86.31 452 ILE A O 1
ATOM 3539 N N . LEU A 1 453 ? -15.311 13.279 -3.798 1.00 92.12 453 LEU A N 1
ATOM 3540 C CA . LEU A 1 453 ? -14.727 12.006 -4.191 1.00 92.12 453 LEU A CA 1
ATOM 3541 C C . LEU A 1 453 ? -14.686 11.832 -5.709 1.00 92.12 453 LEU A C 1
ATOM 3543 O O . LEU A 1 453 ? -15.622 12.173 -6.430 1.00 92.12 453 LEU A O 1
ATOM 3547 N N . LYS A 1 454 ? -13.615 11.210 -6.201 1.00 92.75 454 LYS A N 1
ATOM 3548 C CA . LYS A 1 454 ? -13.502 10.764 -7.593 1.00 92.75 454 LYS A CA 1
ATOM 3549 C C . LYS A 1 454 ? -12.618 9.526 -7.717 1.00 92.75 454 LYS A C 1
ATOM 3551 O O . LYS A 1 454 ? -11.956 9.115 -6.771 1.00 92.75 454 LYS A O 1
ATOM 3556 N N . ASN A 1 455 ? -12.532 8.992 -8.935 1.00 93.06 455 ASN A N 1
ATOM 3557 C CA . ASN A 1 455 ? -11.514 8.009 -9.320 1.00 93.06 455 ASN A CA 1
ATOM 3558 C C . ASN A 1 455 ? -11.487 6.752 -8.423 1.00 93.06 455 ASN A C 1
ATOM 3560 O O . ASN A 1 455 ? -10.422 6.340 -7.954 1.00 93.06 455 ASN A O 1
ATOM 3564 N N . VAL A 1 456 ? -12.659 6.155 -8.177 1.00 96.94 456 VAL A N 1
ATOM 3565 C CA . VAL A 1 456 ? -12.744 4.827 -7.554 1.00 96.94 456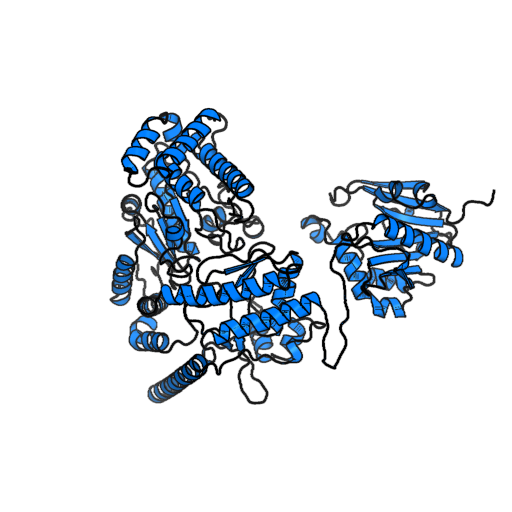 VAL A CA 1
ATOM 3566 C C . VAL A 1 456 ? -12.071 3.817 -8.480 1.00 96.94 456 VAL A C 1
ATOM 3568 O O . VAL A 1 456 ? -12.379 3.751 -9.670 1.00 96.94 456 VAL A O 1
ATOM 3571 N N . ARG A 1 457 ? -11.105 3.068 -7.953 1.00 96.31 457 ARG A N 1
ATOM 3572 C CA . ARG A 1 457 ? -10.251 2.165 -8.733 1.00 96.31 457 ARG A CA 1
ATOM 3573 C C . ARG A 1 457 ? -9.688 1.045 -7.870 1.00 96.31 457 ARG A C 1
ATOM 3575 O O . ARG A 1 457 ? -9.847 1.047 -6.653 1.00 96.31 457 ARG A O 1
ATOM 3582 N N . GLY A 1 458 ? -8.986 0.119 -8.515 1.00 96.56 458 GLY A N 1
ATOM 3583 C CA . GLY A 1 458 ? -8.375 -1.037 -7.867 1.00 96.56 458 GLY A CA 1
ATOM 3584 C C . GLY A 1 458 ? -8.750 -2.346 -8.549 1.00 96.56 458 GLY A C 1
ATOM 3585 O O . GLY A 1 458 ? -9.317 -2.327 -9.642 1.00 96.56 458 GLY A O 1
ATOM 3586 N N . ALA A 1 459 ? -8.465 -3.468 -7.897 1.00 97.19 459 ALA A N 1
ATOM 3587 C CA . ALA A 1 459 ? -8.860 -4.811 -8.326 1.00 97.19 459 ALA A CA 1
ATOM 3588 C C . ALA A 1 459 ? -9.092 -5.700 -7.096 1.00 97.19 459 ALA A C 1
ATOM 3590 O O . ALA A 1 459 ? -8.390 -5.546 -6.096 1.00 97.19 459 ALA A O 1
ATOM 3591 N N . GLY A 1 460 ? -10.056 -6.625 -7.168 1.00 98.25 460 GLY A N 1
ATOM 3592 C CA . GLY A 1 460 ? -10.471 -7.431 -6.014 1.00 98.25 460 GLY A CA 1
ATOM 3593 C C . GLY A 1 460 ? -10.801 -6.548 -4.809 1.00 98.25 460 GLY A C 1
ATOM 3594 O O . GLY A 1 460 ? -11.519 -5.559 -4.942 1.00 98.25 460 GLY A O 1
ATOM 3595 N N . VAL A 1 461 ? -10.220 -6.866 -3.653 1.00 98.62 461 VAL A N 1
ATOM 3596 C CA . VAL A 1 461 ? -10.357 -6.062 -2.426 1.00 98.62 461 VAL A CA 1
ATOM 3597 C C . VAL A 1 461 ? -9.314 -4.941 -2.312 1.00 98.62 461 VAL A C 1
ATOM 3599 O O . VAL A 1 461 ? -9.358 -4.151 -1.376 1.00 98.62 461 VAL A O 1
ATOM 3602 N N . MET A 1 462 ? -8.362 -4.830 -3.244 1.00 98.44 462 MET A N 1
ATOM 3603 C CA . MET A 1 462 ? -7.389 -3.734 -3.267 1.00 98.44 462 MET A CA 1
ATOM 3604 C C . MET A 1 462 ? -7.986 -2.500 -3.944 1.00 98.44 462 MET A C 1
ATOM 3606 O O . MET A 1 462 ? -7.728 -2.257 -5.124 1.00 98.44 462 MET A O 1
ATOM 3610 N N . LEU A 1 463 ? -8.789 -1.729 -3.206 1.00 98.56 463 LEU A N 1
ATOM 3611 C CA . LEU A 1 463 ? -9.507 -0.564 -3.725 1.00 98.56 463 LEU A CA 1
ATOM 3612 C C . LEU A 1 463 ? -9.011 0.761 -3.140 1.00 98.56 463 LEU A C 1
ATOM 3614 O O . LEU A 1 463 ? -8.462 0.833 -2.039 1.00 98.56 463 LEU A O 1
ATOM 3618 N N . ALA A 1 464 ? -9.232 1.834 -3.890 1.00 98.19 464 ALA A N 1
ATOM 3619 C CA . ALA A 1 464 ? -9.043 3.199 -3.427 1.00 98.19 464 ALA A CA 1
ATOM 3620 C C . ALA A 1 464 ? -9.956 4.169 -4.172 1.00 98.19 464 ALA A C 1
ATOM 3622 O O . ALA A 1 464 ? -10.466 3.874 -5.254 1.00 98.19 464 ALA A O 1
ATOM 3623 N N . PHE A 1 465 ? -10.081 5.362 -3.614 1.00 97.75 465 PHE A N 1
ATOM 3624 C CA . PHE A 1 465 ? -10.680 6.526 -4.252 1.00 97.75 465 PHE A CA 1
ATOM 3625 C C . PHE A 1 465 ? -9.802 7.752 -3.991 1.00 97.75 465 PHE A C 1
ATOM 3627 O O . PHE A 1 465 ? -8.982 7.750 -3.072 1.00 97.75 465 PHE A O 1
ATOM 3634 N N . ASP A 1 466 ? -9.946 8.794 -4.805 1.00 96.06 466 ASP A N 1
ATOM 3635 C CA . ASP A 1 466 ? -9.281 10.076 -4.573 1.00 96.06 466 ASP A CA 1
ATOM 3636 C C . ASP A 1 466 ? -10.249 11.083 -3.959 1.00 96.06 466 ASP A C 1
ATOM 3638 O O . ASP A 1 466 ? -11.402 11.181 -4.380 1.00 96.06 466 ASP A O 1
ATOM 3642 N N . VAL A 1 467 ? -9.740 11.901 -3.042 1.00 89.56 467 VAL A N 1
ATOM 3643 C CA . VAL A 1 467 ? -10.368 13.170 -2.677 1.00 89.56 467 VAL A CA 1
ATOM 3644 C C . VAL A 1 467 ? -9.964 14.273 -3.660 1.00 89.56 467 VAL A C 1
ATOM 3646 O O . VAL A 1 467 ? -8.873 14.269 -4.245 1.00 89.56 467 VAL A O 1
ATOM 3649 N N . MET A 1 468 ? -10.846 15.247 -3.871 1.00 85.62 468 MET A N 1
ATOM 3650 C CA . MET A 1 468 ? -10.619 16.328 -4.834 1.00 85.62 468 MET A CA 1
ATOM 3651 C C . MET A 1 468 ? -9.452 17.241 -4.438 1.00 85.62 468 MET A C 1
ATOM 3653 O O . MET A 1 468 ? -8.638 17.600 -5.302 1.00 85.62 468 MET A O 1
ATOM 3657 N N . ARG A 1 469 ? -9.319 17.552 -3.142 1.00 80.81 469 ARG A N 1
ATOM 3658 C CA . ARG A 1 469 ? -8.217 18.338 -2.571 1.00 80.81 469 ARG A CA 1
ATOM 3659 C C . ARG A 1 469 ? -7.337 17.474 -1.666 1.00 80.81 469 ARG A C 1
ATOM 3661 O O . ARG A 1 469 ? -7.837 16.598 -0.976 1.00 80.81 469 ARG A O 1
ATOM 3668 N N . ALA A 1 470 ? -6.027 17.710 -1.676 1.00 76.12 470 ALA A N 1
ATOM 3669 C CA . ALA A 1 470 ? -5.075 16.885 -0.922 1.00 76.12 470 ALA A CA 1
ATOM 3670 C C . ALA A 1 470 ? -5.233 17.018 0.602 1.00 76.12 470 ALA A C 1
ATOM 3672 O O . ALA A 1 470 ? -5.130 16.028 1.320 1.00 76.12 470 ALA A O 1
ATOM 3673 N N . ASP A 1 471 ? -5.551 18.217 1.089 1.00 76.62 471 ASP A N 1
ATOM 3674 C CA . ASP A 1 471 ? -5.810 18.502 2.504 1.00 76.62 471 ASP A CA 1
ATOM 3675 C C . ASP A 1 471 ? -7.052 17.775 3.047 1.00 76.62 471 ASP A C 1
ATOM 3677 O O . ASP A 1 471 ? -7.120 17.457 4.232 1.00 76.62 471 ASP A O 1
ATOM 3681 N N . TRP A 1 472 ? -7.998 17.411 2.178 1.00 85.31 472 TRP A N 1
ATOM 3682 C CA . TRP A 1 472 ? -9.170 16.625 2.570 1.00 85.31 472 TRP A CA 1
ATOM 3683 C C . TRP A 1 472 ? -8.862 15.164 2.883 1.00 85.31 472 TRP A C 1
ATOM 3685 O O . TRP A 1 472 ? -9.679 14.504 3.515 1.00 85.31 472 TRP A O 1
ATOM 3695 N N . CYS A 1 473 ? -7.701 14.643 2.475 1.00 84.38 473 CYS A N 1
ATOM 3696 C CA . CYS A 1 473 ? -7.353 13.245 2.716 1.00 84.38 473 CYS A CA 1
ATOM 3697 C C . CYS A 1 473 ? -7.242 12.962 4.220 1.00 84.38 473 CYS A C 1
ATOM 3699 O O . CYS A 1 473 ? -7.877 12.036 4.721 1.00 84.38 473 CYS A O 1
ATOM 3701 N N . GLU A 1 474 ? -6.484 13.780 4.954 1.00 85.00 474 GLU A N 1
ATOM 3702 C CA . GLU A 1 474 ? -6.368 13.628 6.408 1.00 85.00 474 GLU A CA 1
ATOM 3703 C C . GLU A 1 474 ? -7.667 14.022 7.117 1.00 85.00 474 GLU A C 1
ATOM 3705 O O . GLU A 1 474 ? -8.099 13.309 8.015 1.00 85.00 474 GLU A O 1
ATOM 3710 N N . ALA A 1 475 ? -8.346 15.083 6.666 1.00 88.31 475 ALA A N 1
ATOM 3711 C CA . ALA A 1 475 ? -9.600 15.538 7.269 1.00 88.31 475 ALA A CA 1
ATOM 3712 C C . ALA A 1 475 ? -10.737 14.502 7.171 1.00 88.31 475 ALA A C 1
ATOM 3714 O O . ALA A 1 475 ? -11.518 14.352 8.113 1.00 88.31 475 ALA A O 1
ATOM 3715 N N . LEU A 1 476 ? -10.836 13.788 6.044 1.00 91.50 476 LEU A N 1
ATOM 3716 C CA . LEU A 1 476 ? -11.799 12.703 5.855 1.00 91.50 476 LEU A CA 1
ATOM 3717 C C . LEU A 1 476 ? -11.429 11.481 6.701 1.00 91.50 476 LEU A C 1
ATOM 3719 O O . LEU A 1 476 ? -12.303 10.864 7.302 1.00 91.50 476 LEU A O 1
ATOM 3723 N N . ARG A 1 477 ? -10.137 11.133 6.758 1.00 93.62 477 ARG A N 1
ATOM 3724 C CA . ARG A 1 477 ? -9.645 10.013 7.573 1.00 93.62 477 ARG A CA 1
ATOM 3725 C C . ARG A 1 477 ? -9.860 10.254 9.065 1.00 93.62 477 ARG A C 1
ATOM 3727 O O . ARG A 1 477 ? -10.254 9.321 9.751 1.00 93.62 477 ARG A O 1
ATOM 3734 N N . ASP A 1 478 ? -9.639 11.475 9.544 1.00 91.88 478 ASP A N 1
ATOM 3735 C CA . ASP A 1 478 ? -9.916 11.878 10.926 1.00 91.88 478 ASP A CA 1
ATOM 3736 C C . ASP A 1 478 ? -11.407 11.717 11.266 1.00 91.88 478 ASP A C 1
ATOM 3738 O O . ASP A 1 478 ? -11.750 11.004 12.207 1.00 91.88 478 ASP A O 1
ATOM 3742 N N . ARG A 1 479 ? -12.306 12.265 10.435 1.00 92.31 479 ARG A N 1
ATOM 3743 C CA . ARG A 1 479 ? -13.767 12.120 10.603 1.00 92.31 479 ARG A CA 1
ATOM 3744 C C . ARG A 1 479 ? -14.227 10.663 10.564 1.00 92.31 479 ARG A C 1
ATOM 3746 O O . ARG A 1 479 ? -15.043 10.251 11.383 1.00 92.31 479 ARG A O 1
ATOM 3753 N N . ALA A 1 480 ? -13.685 9.869 9.641 1.00 96.44 480 ALA A N 1
ATOM 3754 C CA . ALA A 1 480 ? -13.961 8.438 9.573 1.00 96.44 480 ALA A CA 1
ATOM 3755 C C . ALA A 1 480 ? -13.489 7.723 10.849 1.00 96.44 480 ALA A C 1
ATOM 3757 O O . ALA A 1 480 ? -14.254 6.964 11.442 1.00 96.44 480 ALA A O 1
ATOM 3758 N N . PHE A 1 481 ? -12.273 8.018 11.316 1.00 96.69 481 PHE A N 1
ATOM 3759 C CA . PHE A 1 481 ? -11.696 7.414 12.515 1.00 96.69 481 PHE A CA 1
ATOM 3760 C C . PHE A 1 481 ? -12.508 7.731 13.772 1.00 96.69 481 PHE A C 1
ATOM 3762 O O . PHE A 1 481 ? -12.807 6.830 14.551 1.00 96.69 481 PHE A O 1
ATOM 3769 N N . ARG A 1 482 ? -12.929 8.988 13.935 1.00 94.94 482 ARG A N 1
ATOM 3770 C CA . ARG A 1 482 ? -13.798 9.446 15.031 1.00 94.94 482 ARG A CA 1
ATOM 3771 C C . ARG A 1 482 ? -15.137 8.717 15.095 1.00 94.94 482 ARG A C 1
ATOM 3773 O O . ARG A 1 482 ? -15.715 8.594 16.166 1.00 94.94 482 ARG A O 1
ATOM 3780 N N . ARG A 1 483 ? -15.606 8.204 13.958 1.00 95.94 483 ARG A N 1
ATOM 3781 C CA . ARG A 1 483 ? -16.816 7.382 13.832 1.00 95.94 483 ARG A CA 1
ATOM 3782 C C . ARG A 1 483 ? -16.529 5.877 13.844 1.00 95.94 483 ARG A C 1
ATOM 3784 O O . ARG A 1 483 ? -17.414 5.082 13.551 1.00 95.94 483 ARG A O 1
ATOM 3791 N N . GLY A 1 484 ? -15.298 5.480 14.157 1.00 97.69 484 GLY A N 1
ATOM 3792 C CA . GLY A 1 484 ? -14.900 4.084 14.274 1.00 97.69 484 GLY A CA 1
ATOM 3793 C C . GLY A 1 484 ? -14.414 3.431 12.982 1.00 97.69 484 GLY A C 1
ATOM 3794 O O . GLY A 1 484 ? -14.276 2.219 12.974 1.00 97.69 484 GLY A O 1
ATOM 3795 N N . LEU A 1 485 ? -14.128 4.161 11.900 1.00 98.62 485 LEU A N 1
ATOM 3796 C CA . LEU A 1 485 ? -13.618 3.590 10.644 1.00 98.62 485 LEU A CA 1
ATOM 3797 C C . LEU A 1 485 ? -12.142 3.938 10.410 1.00 98.62 485 LEU A C 1
ATOM 3799 O O . LEU A 1 485 ? -11.773 5.095 10.213 1.00 98.62 485 LEU A O 1
ATOM 3803 N N . VAL A 1 486 ? -11.287 2.918 10.344 1.00 98.06 486 VAL A N 1
ATOM 3804 C CA . VAL A 1 486 ? -9.861 3.073 10.037 1.00 98.06 486 VAL A CA 1
ATOM 3805 C C . VAL A 1 486 ? -9.638 3.010 8.527 1.00 98.06 486 VAL A C 1
ATOM 3807 O O . VAL A 1 486 ? -9.903 1.998 7.876 1.00 98.06 486 VAL A O 1
ATOM 3810 N N . LEU A 1 487 ? -9.088 4.097 7.979 1.00 97.31 487 LEU A N 1
ATOM 3811 C CA . LEU A 1 487 ? -8.704 4.234 6.573 1.00 97.31 487 LEU A CA 1
ATOM 3812 C C . LEU A 1 487 ? -7.227 4.617 6.444 1.00 97.31 487 LEU A C 1
ATOM 3814 O O . LEU A 1 487 ? -6.689 5.397 7.240 1.00 97.31 487 LEU A O 1
ATOM 3818 N N . LEU A 1 488 ? -6.573 4.114 5.395 1.00 94.94 488 LEU A N 1
ATOM 3819 C CA . LEU A 1 488 ? -5.157 4.376 5.128 1.00 94.94 488 LEU A CA 1
ATOM 3820 C C . LEU A 1 488 ? -4.971 5.350 3.960 1.00 94.94 488 LEU A C 1
ATOM 3822 O O . LEU A 1 488 ? -5.662 5.231 2.949 1.00 94.94 488 LEU A O 1
ATOM 3826 N N . PRO A 1 489 ? -3.999 6.273 4.034 1.00 94.06 489 PRO A N 1
ATOM 3827 C CA . PRO A 1 489 ? -3.708 7.181 2.938 1.00 94.06 489 PRO A CA 1
ATOM 3828 C C . PRO A 1 489 ? -2.849 6.478 1.876 1.00 94.06 489 PRO A C 1
ATOM 3830 O O . PRO A 1 489 ? -2.124 5.514 2.150 1.00 94.06 489 PRO A O 1
ATOM 3833 N N . ALA A 1 490 ? -2.872 6.976 0.648 1.00 92.88 490 ALA A N 1
ATOM 3834 C CA . ALA A 1 490 ? -1.954 6.594 -0.418 1.00 92.88 490 ALA A CA 1
ATOM 3835 C C . ALA A 1 490 ? -1.692 7.789 -1.342 1.00 92.88 490 ALA A C 1
ATOM 3837 O O . ALA A 1 490 ? -2.601 8.540 -1.689 1.00 92.88 490 ALA A O 1
ATOM 3838 N N . GLY A 1 491 ? -0.441 7.974 -1.762 1.00 89.56 491 GLY A N 1
ATOM 3839 C CA . GLY A 1 491 ? -0.057 9.157 -2.531 1.00 89.56 491 GLY A CA 1
ATOM 3840 C C . GLY A 1 491 ? -0.411 10.465 -1.807 1.00 89.56 491 GLY A C 1
ATOM 3841 O O . GLY A 1 491 ? -0.265 10.569 -0.592 1.00 89.56 491 GLY A O 1
ATOM 3842 N N . GLU A 1 492 ? -0.843 11.472 -2.569 1.00 87.25 492 GLU A N 1
ATOM 3843 C CA . GLU A 1 492 ? -1.203 12.800 -2.039 1.00 87.25 492 GLU A CA 1
ATOM 3844 C C . GLU A 1 492 ? -2.707 12.987 -1.807 1.00 87.25 492 GLU A C 1
ATOM 3846 O O . GLU A 1 492 ? -3.100 13.865 -1.049 1.00 87.25 492 GLU A O 1
ATOM 3851 N N . ARG A 1 493 ? -3.553 12.218 -2.502 1.00 91.50 493 ARG A N 1
ATOM 3852 C CA . ARG A 1 493 ? -5.011 12.430 -2.530 1.00 91.50 493 ARG A CA 1
ATOM 3853 C C . ARG A 1 493 ? -5.823 11.154 -2.377 1.00 91.50 493 ARG A C 1
ATOM 3855 O O . ARG A 1 493 ? -7.045 11.226 -2.401 1.00 91.50 493 ARG A O 1
ATOM 3862 N N . SER A 1 494 ? -5.185 9.992 -2.305 1.00 95.88 494 SER A N 1
ATOM 3863 C CA . SER A 1 494 ? -5.900 8.723 -2.364 1.00 95.88 494 SER A CA 1
ATOM 3864 C C . SER A 1 494 ? -6.127 8.171 -0.966 1.00 95.88 494 SER A C 1
ATOM 3866 O O . SER A 1 494 ? -5.241 8.213 -0.114 1.00 95.88 494 SER A O 1
ATOM 3868 N N . VAL A 1 495 ? -7.303 7.597 -0.754 1.00 97.94 495 VAL A N 1
ATOM 3869 C CA . VAL A 1 495 ? -7.657 6.856 0.454 1.00 97.94 495 VAL A CA 1
ATOM 3870 C C . VAL A 1 495 ? -7.889 5.407 0.051 1.00 97.94 495 VAL A C 1
ATOM 3872 O O . VAL A 1 495 ? -8.616 5.123 -0.902 1.00 97.94 495 VAL A O 1
ATOM 3875 N N . ARG A 1 496 ? -7.216 4.486 0.738 1.00 98.12 496 ARG A N 1
ATOM 3876 C CA . ARG A 1 496 ? -7.357 3.043 0.529 1.00 98.12 496 ARG A CA 1
ATOM 3877 C C . ARG A 1 496 ? -8.599 2.548 1.245 1.00 98.12 496 ARG A C 1
ATOM 3879 O O . ARG A 1 496 ? -8.887 2.986 2.357 1.00 98.12 496 ARG A O 1
ATOM 3886 N N . PHE A 1 497 ? -9.257 1.586 0.622 1.00 98.44 497 PHE A N 1
ATOM 3887 C CA . PHE A 1 497 ? -10.377 0.857 1.187 1.00 98.44 497 PHE A CA 1
ATOM 3888 C C . PHE A 1 497 ? -10.147 -0.624 0.892 1.00 98.44 497 PHE A C 1
ATOM 3890 O O . PHE A 1 497 ? -10.439 -1.109 -0.199 1.00 98.44 497 PHE A O 1
ATOM 3897 N N . TYR A 1 498 ? -9.512 -1.315 1.832 1.00 98.06 498 TYR A N 1
ATOM 3898 C CA . TYR A 1 498 ? -9.063 -2.698 1.717 1.00 98.06 498 TYR A CA 1
ATOM 3899 C C . TYR A 1 498 ? -9.853 -3.594 2.676 1.00 98.06 498 TYR A C 1
ATOM 3901 O O . TYR A 1 498 ? -9.383 -3.847 3.788 1.00 98.06 498 TYR A O 1
ATOM 3909 N N . PRO A 1 499 ? -11.030 -4.100 2.270 1.00 98.19 499 PRO A N 1
ATOM 3910 C CA . PRO A 1 499 ? -11.665 -5.202 2.972 1.00 98.19 499 PRO A CA 1
ATOM 3911 C C . PRO A 1 499 ? -10.729 -6.414 3.044 1.00 98.19 499 PRO A C 1
ATOM 3913 O O . PRO A 1 499 ? -9.856 -6.615 2.192 1.00 98.19 499 PRO A O 1
ATOM 3916 N N . ARG A 1 500 ? -10.944 -7.258 4.049 1.00 97.94 500 ARG A N 1
ATOM 3917 C CA . ARG A 1 500 ? -10.348 -8.598 4.111 1.00 97.94 500 ARG A CA 1
ATOM 3918 C C . ARG A 1 500 ? -11.096 -9.509 3.131 1.00 97.94 500 ARG A C 1
ATOM 3920 O O . ARG A 1 500 ? -12.171 -9.166 2.653 1.00 97.94 500 ARG A O 1
ATOM 3927 N N . TYR A 1 501 ? -10.529 -10.659 2.788 1.00 98.19 501 TYR A N 1
ATOM 3928 C CA . TYR A 1 501 ? -11.029 -11.534 1.717 1.00 98.19 501 TYR A CA 1
ATOM 3929 C C . TYR A 1 501 ? -12.442 -12.036 1.989 1.00 98.19 501 TYR A C 1
ATOM 3931 O O . TYR A 1 501 ? -13.278 -12.071 1.086 1.00 98.19 501 TYR A O 1
ATOM 3939 N N . ASP A 1 502 ? -12.708 -12.351 3.250 1.00 94.69 502 ASP A N 1
ATOM 3940 C CA . ASP A 1 502 ? -13.958 -12.889 3.766 1.00 94.69 502 ASP A CA 1
ATOM 3941 C C . ASP A 1 502 ? -14.731 -11.878 4.622 1.00 94.69 502 ASP A C 1
ATOM 3943 O O . ASP A 1 502 ? -15.510 -12.286 5.483 1.00 94.69 502 ASP A O 1
ATOM 3947 N N . THR A 1 503 ? -14.506 -10.570 4.425 1.00 97.94 503 THR A N 1
ATOM 3948 C CA . THR A 1 503 ? -15.278 -9.551 5.141 1.00 97.94 503 THR A CA 1
ATOM 3949 C C . THR A 1 503 ? -16.766 -9.705 4.834 1.00 97.94 503 THR A C 1
ATOM 3951 O O . THR A 1 503 ? -17.187 -9.592 3.684 1.00 97.94 503 THR A O 1
ATOM 3954 N N . GLU A 1 504 ? -17.554 -9.915 5.887 1.00 97.50 504 GLU A N 1
ATOM 3955 C CA . GLU A 1 504 ? -19.007 -10.021 5.808 1.00 97.50 504 GLU A CA 1
ATOM 3956 C C . GLU A 1 504 ? -19.653 -8.792 5.141 1.00 97.50 504 GLU A C 1
ATOM 3958 O O . GLU A 1 504 ? -19.243 -7.653 5.405 1.00 97.50 504 GLU A O 1
ATOM 3963 N N . PRO A 1 505 ? -20.696 -8.988 4.310 1.00 97.56 505 PRO A N 1
ATOM 3964 C CA . PRO A 1 505 ? -21.391 -7.904 3.620 1.00 97.56 505 PRO A CA 1
ATOM 3965 C C . PRO A 1 505 ? -21.881 -6.778 4.538 1.00 97.56 505 PRO A C 1
ATOM 3967 O O . PRO A 1 505 ? -21.769 -5.610 4.167 1.00 97.56 505 PRO A O 1
ATOM 3970 N N . SER A 1 506 ? -22.374 -7.118 5.734 1.00 97.19 506 SER A N 1
ATOM 3971 C CA . SER A 1 506 ? -22.859 -6.153 6.729 1.00 97.19 506 SER A CA 1
ATOM 3972 C C . SER A 1 506 ? -21.760 -5.205 7.209 1.00 97.19 506 SER A C 1
ATOM 3974 O O . SER A 1 506 ? -21.996 -4.006 7.323 1.00 97.19 506 SER A O 1
ATOM 3976 N N . ALA A 1 507 ? -20.540 -5.708 7.409 1.00 98.50 507 ALA A N 1
ATOM 3977 C CA . ALA A 1 507 ? -19.402 -4.889 7.815 1.00 98.50 507 ALA A CA 1
ATOM 3978 C C . ALA A 1 507 ? -18.957 -3.934 6.694 1.00 98.50 507 ALA A C 1
ATOM 3980 O O . ALA A 1 507 ? -18.558 -2.802 6.956 1.00 98.50 507 ALA A O 1
ATOM 3981 N N . ILE A 1 508 ? -19.050 -4.346 5.424 1.00 98.62 508 ILE A N 1
ATOM 3982 C CA . ILE A 1 508 ? -18.779 -3.443 4.291 1.00 98.62 508 ILE A CA 1
ATOM 3983 C C . ILE A 1 508 ? -19.822 -2.323 4.236 1.00 98.62 508 ILE A C 1
ATOM 3985 O O . ILE A 1 508 ? -19.458 -1.161 4.054 1.00 98.62 508 ILE A O 1
ATOM 3989 N N . ASP A 1 509 ? -21.101 -2.652 4.418 1.00 98.19 509 ASP A N 1
ATOM 3990 C CA . ASP A 1 509 ? -22.188 -1.667 4.408 1.00 98.19 509 ASP A CA 1
ATOM 3991 C C . ASP A 1 509 ? -22.064 -0.661 5.552 1.00 98.19 509 ASP A C 1
ATOM 3993 O O . ASP A 1 509 ? -22.288 0.537 5.360 1.00 98.19 509 ASP A O 1
ATOM 3997 N N . GLU A 1 510 ? -21.661 -1.137 6.729 1.00 98.62 510 GLU A N 1
ATOM 3998 C CA . GLU A 1 510 ? -21.372 -0.296 7.882 1.00 98.62 510 GLU A CA 1
ATOM 3999 C C . GLU A 1 510 ? -20.195 0.645 7.600 1.00 98.62 510 GLU A C 1
ATOM 4001 O O . GLU A 1 510 ? -20.325 1.853 7.789 1.00 98.62 510 GLU A O 1
ATOM 4006 N N . ALA A 1 511 ? -19.078 0.143 7.057 1.00 98.81 511 ALA A N 1
ATOM 4007 C CA . ALA A 1 511 ? -17.948 0.993 6.674 1.00 98.81 511 ALA A CA 1
ATOM 4008 C C . ALA A 1 511 ? -18.341 2.057 5.641 1.00 98.81 511 ALA A C 1
ATOM 4010 O O . ALA A 1 511 ? -17.919 3.207 5.747 1.00 98.81 511 ALA A O 1
ATOM 4011 N N . LEU A 1 512 ? -19.159 1.703 4.648 1.00 98.69 512 LEU A N 1
ATOM 4012 C CA . LEU A 1 512 ? -19.663 2.652 3.654 1.00 98.69 512 LEU A CA 1
ATOM 4013 C C . LEU A 1 512 ? -20.608 3.688 4.279 1.00 98.69 512 LEU A C 1
ATOM 4015 O O . LEU A 1 512 ? -20.571 4.855 3.892 1.00 98.69 512 LEU A O 1
ATOM 4019 N N . THR A 1 513 ? -21.414 3.286 5.263 1.00 98.31 513 THR A N 1
ATOM 4020 C CA . THR A 1 513 ? -22.274 4.188 6.044 1.00 98.31 513 THR A CA 1
ATOM 4021 C C . THR A 1 513 ? -21.447 5.164 6.875 1.00 98.31 513 THR A C 1
ATOM 4023 O O . THR A 1 513 ? -21.683 6.368 6.822 1.00 98.31 513 THR A O 1
ATOM 4026 N N . ILE A 1 514 ? -20.426 4.683 7.586 1.00 98.50 514 ILE A N 1
ATOM 4027 C CA . ILE A 1 514 ? -19.528 5.547 8.359 1.00 98.50 514 ILE A CA 1
ATOM 4028 C C . ILE A 1 514 ? -18.769 6.503 7.431 1.00 98.50 514 ILE A C 1
ATOM 4030 O O . ILE A 1 514 ? -18.664 7.695 7.721 1.00 98.50 514 ILE A O 1
ATOM 4034 N N . LEU A 1 515 ? -18.277 6.008 6.290 1.00 98.25 515 LEU A N 1
ATOM 4035 C CA . LEU A 1 515 ? -17.597 6.832 5.294 1.00 98.25 515 LEU A CA 1
ATOM 4036 C C . LEU A 1 515 ? -18.523 7.921 4.738 1.00 98.25 515 LEU A C 1
ATOM 4038 O O . LEU A 1 515 ? -18.091 9.061 4.612 1.00 98.25 515 LEU A O 1
ATOM 4042 N N . ARG A 1 516 ? -19.791 7.603 4.450 1.00 96.94 516 ARG A N 1
ATOM 4043 C CA . ARG A 1 516 ? -20.810 8.591 4.065 1.00 96.94 516 ARG A CA 1
ATOM 4044 C C . ARG A 1 516 ? -20.938 9.700 5.102 1.00 96.94 516 ARG A C 1
ATOM 4046 O O . ARG A 1 516 ? -20.807 10.862 4.740 1.00 96.94 516 ARG A O 1
ATOM 4053 N N . LEU A 1 517 ? -21.130 9.347 6.373 1.00 92.06 517 LEU A N 1
ATOM 4054 C CA . LEU A 1 517 ? -21.252 10.332 7.452 1.00 92.06 517 LEU A CA 1
ATOM 4055 C C . LEU A 1 517 ? -19.985 11.193 7.575 1.00 92.06 517 LEU A C 1
ATOM 4057 O O . LEU A 1 517 ? -20.072 12.404 7.732 1.00 92.06 517 LEU A O 1
ATOM 4061 N N . ALA A 1 518 ? -18.800 10.597 7.418 1.00 92.88 518 ALA A N 1
ATOM 4062 C CA . ALA A 1 518 ? -17.541 11.339 7.414 1.00 92.88 518 ALA A CA 1
ATOM 4063 C C . ALA A 1 518 ? -17.409 12.298 6.211 1.00 92.88 518 ALA A C 1
ATOM 4065 O O . ALA A 1 518 ? -16.827 13.377 6.342 1.00 92.88 518 ALA A O 1
ATOM 4066 N N . ILE A 1 519 ? -17.947 11.930 5.043 1.00 89.31 519 ILE A N 1
ATOM 4067 C CA . ILE A 1 519 ? -18.035 12.814 3.871 1.00 89.31 519 ILE A CA 1
ATOM 4068 C C . ILE A 1 519 ? -19.020 13.953 4.141 1.00 89.31 519 ILE A C 1
ATOM 4070 O O . ILE A 1 519 ? -18.714 15.096 3.820 1.00 89.31 519 ILE A O 1
ATOM 4074 N N . GLU A 1 520 ? -20.171 13.674 4.750 1.00 85.19 520 GLU A N 1
ATOM 4075 C CA . GLU A 1 520 ? -21.177 14.684 5.100 1.00 85.19 520 GLU A CA 1
ATOM 4076 C C . GLU A 1 520 ? -20.654 15.681 6.140 1.00 85.19 520 GLU A C 1
ATOM 4078 O O . GLU A 1 520 ? -20.829 16.886 5.969 1.00 85.19 520 GLU A O 1
ATOM 4083 N N . ASP A 1 521 ? -19.913 15.220 7.150 1.00 80.06 521 ASP A N 1
ATOM 4084 C CA . ASP A 1 521 ? -19.225 16.090 8.111 1.00 80.06 521 ASP A CA 1
ATOM 4085 C C . ASP A 1 521 ? -18.187 16.991 7.429 1.00 80.06 521 ASP A C 1
ATOM 4087 O O . ASP A 1 521 ? -17.951 18.125 7.852 1.00 80.06 521 ASP A O 1
ATOM 4091 N N . LEU A 1 522 ? -17.526 16.481 6.385 1.00 77.19 522 LEU A N 1
ATOM 4092 C CA . LEU A 1 522 ? -16.572 17.243 5.582 1.00 77.19 522 LEU A CA 1
ATOM 4093 C C . LEU A 1 522 ? -17.285 18.238 4.649 1.00 77.19 522 LEU A C 1
ATOM 4095 O O . LEU A 1 522 ? -16.781 19.338 4.435 1.00 77.19 522 LEU A O 1
ATOM 4099 N N . ALA A 1 523 ? -18.448 17.861 4.111 1.00 65.44 523 ALA A N 1
ATOM 4100 C CA . ALA A 1 523 ? -19.265 18.664 3.204 1.00 65.44 523 ALA A CA 1
ATOM 4101 C C . ALA A 1 523 ? -20.074 19.758 3.920 1.00 65.44 523 ALA A C 1
ATOM 4103 O O . ALA A 1 523 ? -20.395 20.776 3.307 1.00 65.44 523 ALA A O 1
ATOM 4104 N N . GLY A 1 524 ? -20.454 19.526 5.182 1.00 48.19 524 GLY A N 1
ATOM 4105 C CA . GLY A 1 524 ? -21.627 20.165 5.770 1.00 48.19 524 GLY A CA 1
ATOM 4106 C C . GLY A 1 524 ? -21.535 20.676 7.205 1.00 48.19 524 GLY A C 1
ATOM 4107 O O . GLY A 1 524 ? -22.418 21.455 7.543 1.00 48.19 524 GLY A O 1
ATOM 4108 N N . GLY A 1 525 ? -20.552 20.319 8.047 1.00 39.16 525 GLY A N 1
ATOM 4109 C CA . GLY A 1 525 ? -20.400 20.903 9.401 1.00 39.16 525 GLY A CA 1
ATOM 4110 C C . GLY A 1 525 ? -21.702 21.115 10.213 1.00 39.16 525 GLY A C 1
ATOM 4111 O O . GLY A 1 525 ? -21.817 22.090 10.951 1.00 39.16 525 GLY A O 1
ATOM 4112 N N . ARG A 1 526 ? -22.719 20.265 10.020 1.00 34.72 526 ARG A N 1
ATOM 4113 C CA . ARG A 1 526 ? -24.032 20.220 10.693 1.00 34.72 526 ARG A CA 1
ATOM 4114 C C . ARG A 1 526 ? -24.464 18.754 10.609 1.00 34.72 526 ARG A C 1
ATOM 4116 O O . ARG A 1 526 ? -24.260 18.142 9.569 1.00 34.72 526 ARG A O 1
ATOM 4123 N N . VAL A 1 527 ? -24.996 18.124 11.654 1.00 29.80 527 VAL A N 1
ATOM 4124 C CA . VAL A 1 527 ? -26.364 18.332 12.159 1.00 29.80 527 VAL A CA 1
ATOM 4125 C C . VAL A 1 527 ? -26.483 17.828 13.611 1.00 29.80 527 VAL A C 1
ATOM 4127 O O . VAL A 1 527 ? -26.002 16.743 13.923 1.00 29.80 527 VAL A O 1
ATOM 4130 N N . ALA A 1 528 ? -27.237 18.543 14.455 1.00 24.20 528 ALA A N 1
ATOM 4131 C CA . ALA A 1 528 ? -28.129 17.899 15.428 1.00 24.20 528 ALA A CA 1
ATOM 4132 C C . ALA A 1 528 ? -29.579 18.051 14.919 1.00 24.20 528 ALA A C 1
ATOM 4134 O O . ALA A 1 528 ? -29.891 19.076 14.302 1.00 24.20 528 ALA A O 1
ATOM 4135 N N . PRO A 1 529 ? -30.433 17.023 15.067 1.00 37.31 529 PRO A N 1
ATOM 4136 C CA . PRO A 1 529 ? -31.566 16.798 14.181 1.00 37.31 529 PRO A CA 1
ATOM 4137 C C . PRO A 1 529 ? -32.810 17.537 14.662 1.00 37.31 529 PRO A C 1
ATOM 4139 O O . PRO A 1 529 ? -33.224 17.348 15.796 1.00 37.31 529 PRO A O 1
ATOM 4142 N N . GLU A 1 530 ? -33.461 18.294 13.781 1.00 26.45 530 GLU A N 1
ATOM 4143 C CA . GLU A 1 530 ? -34.912 18.481 13.831 1.00 26.45 530 GLU A CA 1
ATOM 4144 C C . GLU A 1 530 ? -35.458 18.989 12.487 1.00 26.45 530 GLU A C 1
ATOM 4146 O O . GLU A 1 530 ? -34.745 19.498 11.625 1.00 26.45 530 GLU A O 1
ATOM 4151 N N . ALA A 1 531 ? -36.742 18.719 12.297 1.00 29.25 531 ALA A N 1
ATOM 4152 C CA . ALA A 1 531 ? -37.496 18.666 11.056 1.00 29.25 531 ALA A CA 1
ATOM 4153 C C . ALA A 1 531 ? -37.409 19.870 10.086 1.00 29.25 531 ALA A C 1
ATOM 4155 O O . ALA A 1 531 ? -37.431 21.037 10.461 1.00 29.25 531 ALA A O 1
ATOM 4156 N N . THR A 1 532 ? -37.548 19.520 8.799 1.00 31.75 532 THR A N 1
ATOM 4157 C CA . THR A 1 532 ? -38.161 20.298 7.701 1.00 31.75 532 THR A CA 1
ATOM 4158 C C . THR A 1 532 ? -37.540 21.642 7.312 1.00 31.75 532 THR A C 1
ATOM 4160 O O . THR A 1 532 ? -37.849 22.680 7.878 1.00 31.75 532 THR A O 1
ATOM 4163 N N . THR A 1 533 ? -36.827 21.667 6.186 1.00 25.69 533 THR A N 1
ATOM 4164 C CA . THR A 1 533 ? -37.272 22.271 4.908 1.00 25.69 533 THR A CA 1
ATOM 4165 C C . THR A 1 533 ? -36.125 22.210 3.898 1.00 25.69 533 THR A C 1
ATOM 4167 O O . THR A 1 533 ? -34.960 22.381 4.240 1.00 25.69 533 THR A O 1
ATOM 4170 N N . ALA A 1 534 ? -36.450 21.924 2.636 1.00 28.88 534 ALA A N 1
ATOM 4171 C CA . ALA A 1 534 ? -35.477 21.844 1.554 1.00 28.88 534 ALA A CA 1
ATOM 4172 C C . ALA A 1 534 ? -34.829 23.215 1.294 1.00 28.88 534 ALA A C 1
ATOM 4174 O O . ALA A 1 534 ? -35.440 24.095 0.686 1.00 28.88 534 ALA A O 1
ATOM 4175 N N . LEU A 1 535 ? -33.572 23.376 1.705 1.00 25.03 535 LEU A N 1
ATOM 4176 C CA . LEU A 1 535 ? -32.718 24.478 1.278 1.00 25.03 535 LEU A CA 1
ATOM 4177 C C . LEU A 1 535 ? -31.960 24.053 0.019 1.00 25.03 535 LEU A C 1
ATOM 4179 O O . LEU A 1 535 ? -31.032 23.251 0.053 1.00 25.03 535 LEU A O 1
ATOM 4183 N N . LYS A 1 536 ? -32.386 24.602 -1.122 1.00 36.44 536 LYS A N 1
ATOM 4184 C CA . LYS A 1 536 ? -31.596 24.601 -2.357 1.00 36.44 536 LYS A CA 1
ATOM 4185 C C . LYS A 1 536 ? -30.317 25.396 -2.106 1.00 36.44 536 LYS A C 1
ATOM 4187 O O . LYS A 1 536 ? -30.403 26.609 -1.936 1.00 36.44 536 LYS A O 1
ATOM 4192 N N . ILE A 1 537 ? -29.152 24.756 -2.176 1.00 24.81 537 ILE A N 1
ATOM 4193 C CA . ILE A 1 537 ? -27.868 25.464 -2.243 1.00 24.81 537 ILE A CA 1
ATOM 4194 C C . ILE A 1 537 ? -27.077 24.944 -3.446 1.00 24.81 537 ILE A C 1
ATOM 4196 O O . ILE A 1 537 ? -27.008 23.747 -3.713 1.00 24.81 537 ILE A O 1
ATOM 4200 N N . ARG A 1 538 ? -26.594 25.901 -4.244 1.00 24.22 538 ARG A N 1
ATOM 4201 C CA . ARG A 1 538 ? -25.936 25.725 -5.542 1.00 24.22 538 ARG A CA 1
ATOM 4202 C C . ARG A 1 538 ? -24.464 25.336 -5.368 1.00 24.22 538 ARG A C 1
ATOM 4204 O O . ARG A 1 538 ? -23.768 25.906 -4.539 1.00 24.22 538 ARG A O 1
ATOM 4211 N N . VAL A 1 539 ? -24.007 24.435 -6.234 1.00 28.33 539 VAL A N 1
ATOM 4212 C CA . VAL A 1 539 ? -22.606 24.038 -6.447 1.00 28.33 539 VAL A CA 1
ATOM 4213 C C . VAL A 1 539 ? -21.915 25.030 -7.396 1.00 28.33 539 VAL A C 1
ATOM 4215 O O . VAL A 1 539 ? -22.504 25.395 -8.414 1.00 28.33 539 VAL A O 1
ATOM 4218 N N . GLY A 1 540 ? -20.656 25.393 -7.125 1.00 32.03 540 GLY A N 1
ATOM 4219 C CA . GLY A 1 540 ? -19.729 25.933 -8.132 1.00 32.03 540 GLY A CA 1
ATOM 4220 C C . GLY A 1 540 ? -18.750 26.987 -7.608 1.00 32.03 540 GLY A C 1
ATOM 4221 O O . GLY A 1 540 ? -19.136 27.878 -6.863 1.00 32.03 540 GLY A O 1
ATOM 4222 N N . THR A 1 541 ? -17.488 26.902 -8.037 1.00 48.75 541 THR A N 1
ATOM 4223 C CA . THR A 1 541 ? -16.489 27.979 -7.967 1.00 48.75 541 THR A CA 1
ATOM 4224 C C . THR A 1 541 ? -17.095 29.253 -8.555 1.00 48.75 541 THR A C 1
ATOM 4226 O O . THR A 1 541 ? -17.281 29.352 -9.767 1.00 48.75 541 THR A O 1
ATOM 4229 N N . LEU A 1 542 ? -17.451 30.201 -7.693 1.00 52.72 542 LEU A N 1
ATOM 4230 C CA . LEU A 1 542 ? -18.136 31.434 -8.059 1.00 52.72 542 LEU A CA 1
ATOM 4231 C C . LEU A 1 542 ? -17.237 32.626 -7.736 1.00 52.72 542 LEU A C 1
ATOM 4233 O O . LEU A 1 542 ? -16.587 32.664 -6.690 1.00 52.72 542 LEU A O 1
ATOM 4237 N N . ALA A 1 543 ? -17.210 33.602 -8.643 1.00 69.12 543 ALA A N 1
ATOM 4238 C CA . ALA A 1 543 ? -16.911 34.972 -8.258 1.00 69.12 543 ALA A CA 1
ATOM 4239 C C . ALA A 1 543 ? -17.926 35.375 -7.181 1.00 69.12 543 ALA A C 1
ATOM 4241 O O . ALA A 1 543 ? -19.122 35.130 -7.355 1.00 69.12 543 ALA A O 1
ATOM 4242 N N . ILE A 1 544 ? -17.449 35.920 -6.066 1.00 78.69 544 ILE A N 1
ATOM 4243 C CA . ILE A 1 544 ? -18.303 36.334 -4.954 1.00 78.69 544 ILE A CA 1
ATOM 4244 C C . ILE A 1 544 ? -18.741 37.765 -5.245 1.00 78.69 544 ILE A C 1
ATOM 4246 O O . ILE A 1 544 ? -17.890 38.657 -5.210 1.00 78.69 544 ILE A O 1
ATOM 4250 N N . PRO A 1 545 ? -20.018 38.007 -5.581 1.00 82.69 545 PRO A N 1
ATOM 4251 C CA . PRO A 1 545 ? -20.464 39.352 -5.905 1.00 82.69 545 PRO A CA 1
ATOM 4252 C C . PRO A 1 545 ? -20.294 40.263 -4.684 1.00 82.69 545 PRO A C 1
ATOM 4254 O O . PRO A 1 545 ? -20.640 39.872 -3.570 1.00 82.69 545 PRO A O 1
ATOM 4257 N N . LEU A 1 546 ? -19.759 41.474 -4.865 1.00 83.75 546 LEU A N 1
ATOM 4258 C CA . LEU A 1 546 ? -19.487 42.384 -3.742 1.00 83.75 546 LEU A CA 1
ATOM 4259 C C . LEU A 1 546 ? -20.761 42.733 -2.954 1.00 83.75 546 LEU A C 1
ATOM 4261 O O . LEU A 1 546 ? -20.692 42.983 -1.756 1.00 83.75 546 LEU A O 1
ATOM 4265 N N . GLU A 1 547 ? -21.936 42.683 -3.582 1.00 86.44 547 GLU A N 1
ATOM 4266 C CA . GLU A 1 547 ? -23.225 42.884 -2.920 1.00 86.44 547 GLU A CA 1
ATOM 4267 C C . GLU A 1 547 ? -23.596 41.787 -1.906 1.00 86.44 547 GLU A C 1
ATOM 4269 O O . GLU A 1 547 ? -24.453 42.016 -1.047 1.00 86.44 547 GLU A O 1
ATOM 4274 N N . THR A 1 548 ? -22.976 40.602 -1.980 1.00 84.06 548 THR A N 1
ATOM 4275 C CA . THR A 1 548 ? -23.176 39.531 -0.990 1.00 84.06 548 THR A CA 1
ATOM 4276 C C . THR A 1 548 ? -22.207 39.630 0.177 1.00 84.06 548 THR A C 1
ATOM 4278 O O . THR A 1 548 ? -22.381 38.914 1.163 1.00 84.06 548 THR A O 1
ATOM 4281 N N . ILE A 1 549 ? -21.217 40.519 0.102 1.00 92.12 549 ILE A N 1
ATOM 4282 C CA . ILE A 1 549 ? -20.223 40.688 1.148 1.00 92.12 549 ILE A CA 1
ATOM 4283 C C . ILE A 1 549 ? -20.798 41.492 2.312 1.00 92.12 549 ILE A C 1
ATOM 4285 O O . ILE A 1 549 ? -21.387 42.562 2.172 1.00 92.12 549 ILE A O 1
ATOM 4289 N N . GLU A 1 550 ? -20.588 40.956 3.502 1.00 94.75 550 GLU A N 1
ATOM 4290 C CA . GLU A 1 550 ? -20.740 41.642 4.766 1.00 94.75 550 GLU A CA 1
ATOM 4291 C C . GLU A 1 550 ? -19.361 41.982 5.322 1.00 94.75 550 GLU A C 1
ATOM 4293 O O . GLU A 1 550 ? -18.511 41.106 5.476 1.00 94.75 550 GLU A O 1
ATOM 4298 N N . ILE A 1 551 ? -19.150 43.251 5.655 1.00 95.81 551 ILE A N 1
ATOM 4299 C CA . ILE A 1 551 ? -17.948 43.682 6.363 1.00 95.81 551 ILE A CA 1
ATOM 4300 C C . ILE A 1 551 ? -18.184 43.486 7.859 1.00 95.81 551 ILE A C 1
ATOM 4302 O O . ILE A 1 551 ? -19.137 44.028 8.419 1.00 95.81 551 ILE A O 1
ATOM 4306 N N . VAL A 1 552 ? -17.299 42.730 8.496 1.00 95.88 552 VAL A N 1
ATOM 4307 C CA . VAL A 1 552 ? -17.252 42.541 9.945 1.00 95.88 552 VAL A CA 1
ATOM 4308 C C . VAL A 1 552 ? -16.063 43.323 10.484 1.00 95.88 552 VAL A C 1
ATOM 4310 O O . VAL A 1 552 ? -14.924 43.035 10.122 1.00 95.88 552 VAL A O 1
ATOM 4313 N N . ASP A 1 553 ? -16.318 44.306 11.344 1.00 95.56 553 ASP A N 1
ATOM 4314 C CA . ASP A 1 553 ? -15.260 45.025 12.056 1.00 95.56 553 ASP A CA 1
ATOM 4315 C C . ASP A 1 553 ? -14.608 44.108 13.094 1.00 95.56 553 ASP A C 1
ATOM 4317 O O . ASP A 1 553 ? -15.311 43.469 13.873 1.00 95.56 553 ASP A O 1
ATOM 4321 N N . LEU A 1 554 ? -13.276 44.063 13.118 1.00 94.44 554 LEU A N 1
ATOM 4322 C CA . LEU A 1 554 ? -12.474 43.220 14.007 1.00 94.44 554 LEU A CA 1
ATOM 4323 C C . LEU A 1 554 ? -12.058 43.990 15.266 1.00 94.44 554 LEU A C 1
ATOM 4325 O O . LEU A 1 554 ? -10.897 44.329 15.472 1.00 94.44 554 LEU A O 1
ATOM 4329 N N . THR A 1 555 ? -13.035 44.278 16.119 1.00 93.00 555 THR A N 1
ATOM 4330 C CA . THR A 1 555 ? -12.798 44.707 17.509 1.00 93.00 555 THR A CA 1
ATOM 4331 C C . THR A 1 555 ? -12.193 43.564 18.337 1.00 93.00 555 THR A C 1
ATOM 4333 O O . THR A 1 555 ? -12.379 42.411 17.961 1.00 93.00 555 THR A O 1
ATOM 4336 N N . PRO A 1 556 ? -11.578 43.804 19.513 1.00 92.00 556 PRO A N 1
ATOM 4337 C CA . PRO A 1 556 ? -11.064 42.717 20.357 1.00 92.00 556 PRO A CA 1
ATOM 4338 C C . PRO A 1 556 ? -12.073 41.589 20.621 1.00 92.00 556 PRO A C 1
ATOM 4340 O O . PRO A 1 556 ? -11.739 40.416 20.510 1.00 92.00 556 PRO A O 1
ATOM 4343 N N . ALA A 1 557 ? -13.339 41.928 20.884 1.00 90.75 557 ALA A N 1
ATOM 4344 C CA . ALA A 1 557 ? -14.385 40.937 21.143 1.00 90.75 557 ALA A CA 1
ATOM 4345 C C . ALA A 1 557 ? -14.806 40.145 19.889 1.00 90.75 557 ALA A C 1
ATOM 4347 O O . ALA A 1 557 ? -15.032 38.936 19.948 1.00 90.75 557 ALA A O 1
ATOM 4348 N N . SER A 1 558 ? -14.933 40.818 18.744 1.00 90.88 558 SER A N 1
ATOM 4349 C CA . SER A 1 558 ? -15.325 40.159 17.490 1.00 90.88 558 SER A CA 1
ATOM 4350 C C . SER A 1 558 ? -14.166 39.384 16.872 1.00 90.88 558 SER A C 1
ATOM 4352 O O . SER A 1 558 ? -14.377 38.283 16.373 1.00 90.88 558 SER A O 1
ATOM 4354 N N . PHE A 1 559 ? -12.939 39.891 16.977 1.00 92.00 559 PHE A N 1
ATOM 4355 C CA . PHE A 1 559 ? -11.741 39.148 16.626 1.00 92.00 559 PHE A CA 1
ATOM 4356 C C . PHE A 1 559 ? -11.649 37.876 17.459 1.00 92.00 559 PHE A C 1
ATOM 4358 O O . PHE A 1 559 ? -11.542 36.812 16.872 1.00 92.00 559 PHE A O 1
ATOM 4365 N N . GLU A 1 560 ? -11.821 37.936 18.784 1.00 91.31 560 GLU A N 1
ATOM 4366 C CA . GLU A 1 560 ? -11.829 36.730 19.625 1.00 91.31 560 GLU A CA 1
ATOM 4367 C C . GLU A 1 560 ? -12.878 35.704 19.166 1.00 91.31 560 GLU A C 1
ATOM 4369 O O . GLU A 1 560 ? -12.609 34.507 19.107 1.00 91.31 560 GLU A O 1
ATOM 4374 N N . THR A 1 561 ? -14.053 36.181 18.749 1.00 91.25 561 THR A N 1
ATOM 4375 C CA . THR A 1 561 ? -15.130 35.329 18.219 1.00 91.25 561 THR A CA 1
ATOM 4376 C C . THR A 1 561 ? -14.764 34.679 16.876 1.00 91.25 561 THR A C 1
ATOM 4378 O O . THR A 1 561 ? -15.170 33.550 16.602 1.00 91.25 561 THR A O 1
ATOM 4381 N N . TYR A 1 562 ? -14.018 35.378 16.016 1.00 90.44 562 TYR A N 1
ATOM 4382 C CA . TYR A 1 562 ? -13.777 34.977 14.624 1.00 90.44 562 TYR A CA 1
ATOM 4383 C C . TYR A 1 562 ? -12.324 34.595 14.310 1.00 90.44 562 TYR A C 1
ATOM 4385 O O . TYR A 1 562 ? -12.028 34.233 13.168 1.00 90.44 562 TYR A O 1
ATOM 4393 N N . LYS A 1 563 ? -11.418 34.621 15.292 1.00 87.88 563 LYS A N 1
ATOM 4394 C CA . LYS A 1 563 ? -9.968 34.498 15.089 1.00 87.88 563 LYS A CA 1
ATOM 4395 C C . LYS A 1 563 ? -9.549 33.231 14.359 1.00 87.88 563 LYS A C 1
ATOM 4397 O O . LYS A 1 563 ? -8.673 33.290 13.505 1.00 87.88 563 LYS A O 1
ATOM 4402 N N . PHE A 1 564 ? -10.223 32.107 14.599 1.00 82.31 564 PHE A N 1
ATOM 4403 C CA . PHE A 1 564 ? -9.934 30.857 13.889 1.00 82.31 564 PHE A CA 1
ATOM 4404 C C . PHE A 1 564 ? -10.384 30.880 12.425 1.00 82.31 564 PHE A C 1
ATOM 4406 O O . PHE A 1 564 ? -9.723 30.295 11.572 1.00 82.31 564 PHE A O 1
ATOM 4413 N N . GLN A 1 565 ? -11.463 31.596 12.100 1.00 85.56 565 GLN A N 1
ATOM 4414 C CA . GLN A 1 565 ? -11.895 31.759 10.711 1.00 85.56 565 GLN A CA 1
ATOM 4415 C C . GLN A 1 565 ? -10.983 32.737 9.955 1.00 85.56 565 GLN A C 1
ATOM 4417 O O . GLN A 1 565 ? -10.695 32.522 8.782 1.00 85.56 565 GLN A O 1
ATOM 4422 N N . ILE A 1 566 ? -10.483 33.774 10.634 1.00 87.56 566 ILE A N 1
ATOM 4423 C CA . ILE A 1 566 ? -9.470 34.700 10.104 1.00 87.56 566 ILE A CA 1
ATOM 4424 C C . ILE A 1 566 ? -8.153 33.957 9.858 1.00 87.56 566 ILE A C 1
ATOM 4426 O O . ILE A 1 566 ? -7.587 34.039 8.769 1.00 87.56 566 ILE A O 1
ATOM 4430 N N . LEU A 1 567 ? -7.718 33.149 10.830 1.00 82.81 567 LEU A N 1
ATOM 4431 C CA . LEU A 1 567 ? -6.532 32.306 10.710 1.00 82.81 567 LEU A CA 1
ATOM 4432 C C . LEU A 1 567 ? -6.676 31.275 9.583 1.00 82.81 567 LEU A C 1
ATOM 4434 O O . LEU A 1 567 ? -5.701 30.992 8.897 1.00 82.81 567 LEU A O 1
ATOM 4438 N N . ALA A 1 568 ? -7.878 30.749 9.336 1.00 77.31 568 ALA A N 1
ATOM 4439 C CA . ALA A 1 568 ? -8.122 29.863 8.201 1.00 77.31 568 ALA A CA 1
ATOM 4440 C C . ALA A 1 568 ? -7.904 30.576 6.854 1.00 77.31 568 ALA A C 1
ATOM 4442 O O . ALA A 1 568 ? -7.299 29.998 5.953 1.00 77.31 568 ALA A O 1
ATOM 4443 N N . VAL A 1 569 ? -8.327 31.841 6.714 1.00 84.69 569 VAL A N 1
ATOM 4444 C CA . VAL A 1 569 ? -8.044 32.646 5.510 1.00 84.69 569 VAL A CA 1
ATOM 4445 C C . VAL A 1 569 ? -6.538 32.896 5.361 1.00 84.69 569 VAL A C 1
ATOM 4447 O O . VAL A 1 569 ? -6.000 32.707 4.269 1.00 84.69 569 VAL A O 1
ATOM 4450 N N . GLU A 1 570 ? -5.855 33.259 6.452 1.00 83.75 570 GLU A N 1
ATOM 4451 C CA . GLU A 1 570 ? -4.398 33.462 6.503 1.00 83.75 570 GLU A CA 1
ATOM 4452 C C . GLU A 1 570 ? -3.632 32.199 6.076 1.00 83.75 570 GLU A C 1
ATOM 4454 O O . GLU A 1 570 ? -2.760 32.235 5.204 1.00 83.75 570 GLU A O 1
ATOM 4459 N N . GLN A 1 571 ? -3.995 31.051 6.650 1.00 75.38 571 GLN A N 1
ATOM 4460 C CA . GLN A 1 571 ? -3.386 29.762 6.345 1.00 75.38 571 GLN A CA 1
ATOM 4461 C C . GLN A 1 571 ? -3.685 29.332 4.911 1.00 75.38 571 GLN A C 1
ATOM 4463 O O . GLN A 1 571 ? -2.773 28.926 4.204 1.00 75.38 571 GLN A O 1
ATOM 4468 N N . GLU A 1 572 ? -4.918 29.444 4.423 1.00 75.75 572 GLU A N 1
ATOM 4469 C CA . GLU A 1 572 ? -5.227 29.046 3.046 1.00 75.75 572 GLU A CA 1
ATOM 4470 C C . GLU A 1 572 ? -4.505 29.913 2.009 1.00 75.75 572 GLU A C 1
ATOM 4472 O O . GLU A 1 572 ? -4.060 29.390 0.984 1.00 75.75 572 GLU A O 1
ATOM 4477 N N . ARG A 1 573 ? -4.347 31.217 2.271 1.00 78.00 573 ARG A N 1
ATOM 4478 C CA . ARG A 1 573 ? -3.613 32.131 1.389 1.00 78.00 573 ARG A CA 1
ATOM 4479 C C . ARG A 1 573 ? -2.113 31.843 1.389 1.00 78.00 573 ARG A C 1
ATOM 4481 O O . ARG A 1 573 ? -1.524 31.732 0.313 1.00 78.00 573 ARG A O 1
ATOM 4488 N N . TYR A 1 574 ? -1.502 31.721 2.566 1.00 70.81 574 TYR A N 1
ATOM 4489 C CA . TYR A 1 574 ? -0.043 31.712 2.698 1.00 70.81 574 TYR A CA 1
ATOM 4490 C C . TYR A 1 574 ? 0.573 30.321 2.917 1.00 70.81 574 TYR A C 1
ATOM 4492 O O . TYR A 1 574 ? 1.735 30.126 2.570 1.00 70.81 574 TYR A O 1
ATOM 4500 N N . ALA A 1 575 ? -0.176 29.305 3.366 1.00 59.59 575 ALA A N 1
ATOM 4501 C CA . ALA A 1 575 ? 0.332 27.926 3.470 1.00 59.59 575 ALA A CA 1
ATOM 4502 C C . ALA A 1 575 ? 0.495 27.238 2.101 1.00 59.59 575 ALA A C 1
ATOM 4504 O O . ALA A 1 575 ? 1.207 26.239 1.989 1.00 59.59 575 ALA A O 1
ATOM 4505 N N . ALA A 1 576 ? -0.135 27.773 1.048 1.00 48.06 576 ALA A N 1
ATOM 4506 C CA . ALA A 1 576 ? 0.064 27.324 -0.329 1.00 48.06 576 ALA A CA 1
ATOM 4507 C C . ALA A 1 576 ? 1.387 27.829 -0.945 1.00 48.06 576 ALA A C 1
ATOM 4509 O O . ALA A 1 576 ? 1.866 27.245 -1.923 1.00 48.06 576 ALA A O 1
ATOM 4510 N N . ALA A 1 577 ? 1.999 28.881 -0.385 1.00 49.72 577 ALA A N 1
ATOM 4511 C CA . ALA A 1 577 ? 3.313 29.349 -0.808 1.00 49.72 577 ALA A CA 1
ATOM 4512 C C . ALA A 1 577 ? 4.391 28.393 -0.266 1.00 49.72 577 ALA A C 1
ATOM 4514 O O . ALA A 1 577 ? 4.560 28.219 0.938 1.00 49.72 577 ALA A O 1
ATOM 4515 N N . GLN A 1 578 ? 5.109 27.725 -1.172 1.00 50.06 578 GLN A N 1
ATOM 4516 C CA . GLN A 1 578 ? 6.178 26.778 -0.845 1.00 50.06 578 GLN A CA 1
ATOM 4517 C C . GLN A 1 578 ? 7.389 27.502 -0.236 1.00 50.06 578 GLN A C 1
ATOM 4519 O O . GLN A 1 578 ? 8.376 27.750 -0.927 1.00 50.06 578 GLN A O 1
ATOM 4524 N N . TYR A 1 579 ? 7.356 27.821 1.057 1.00 49.44 579 TYR A N 1
ATOM 4525 C CA . TYR A 1 579 ? 8.577 28.202 1.765 1.00 49.44 579 TYR A CA 1
ATOM 4526 C C . TYR A 1 579 ? 9.470 26.957 1.929 1.00 49.44 579 TYR A C 1
ATOM 4528 O O . TYR A 1 579 ? 8.991 25.914 2.392 1.00 49.44 579 TYR A O 1
ATOM 4536 N N . PRO A 1 580 ? 10.754 27.010 1.530 1.00 50.56 580 PRO A N 1
ATOM 4537 C CA . PRO A 1 580 ? 11.667 25.882 1.684 1.00 50.56 580 PRO A CA 1
ATOM 4538 C C . PRO A 1 580 ? 11.768 25.428 3.160 1.00 50.56 580 PRO A C 1
ATOM 4540 O O . PRO A 1 580 ? 11.833 26.275 4.050 1.00 50.56 580 PRO A O 1
ATOM 4543 N N . PRO A 1 581 ? 11.795 24.115 3.471 1.00 43.84 581 PRO A N 1
ATOM 4544 C CA . PRO A 1 581 ? 11.795 23.599 4.852 1.00 43.84 581 PRO A CA 1
ATOM 4545 C C . PRO A 1 581 ? 12.951 24.097 5.739 1.00 43.84 581 PRO A C 1
ATOM 4547 O O . PRO A 1 581 ? 12.866 24.079 6.964 1.00 43.84 581 PRO A O 1
ATOM 4550 N N . ASP A 1 582 ? 14.048 24.508 5.118 1.00 45.31 582 ASP A N 1
ATOM 4551 C CA . ASP A 1 582 ? 15.239 25.116 5.707 1.00 45.31 582 ASP A CA 1
ATOM 4552 C C . ASP A 1 582 ? 14.977 26.510 6.301 1.00 45.31 582 ASP A C 1
ATOM 4554 O O . ASP A 1 582 ? 15.657 26.912 7.243 1.00 45.31 582 ASP A O 1
ATOM 4558 N N . VAL A 1 583 ? 13.938 27.202 5.839 1.00 42.00 583 VAL A N 1
ATOM 4559 C CA . VAL A 1 583 ? 13.548 28.532 6.316 1.00 42.00 583 VAL A CA 1
ATOM 4560 C C . VAL A 1 583 ? 12.882 28.483 7.689 1.00 42.00 583 VAL A C 1
ATOM 4562 O O . VAL A 1 583 ? 13.235 29.260 8.575 1.00 42.00 583 VAL A O 1
ATOM 4565 N N . LEU A 1 584 ? 11.998 27.505 7.906 1.00 44.03 584 LEU A N 1
ATOM 4566 C CA . LEU A 1 584 ? 11.346 27.274 9.201 1.00 44.03 584 LEU A CA 1
ATOM 4567 C C . LEU A 1 584 ? 12.357 26.883 10.297 1.00 44.03 584 LEU A C 1
ATOM 4569 O O . LEU A 1 584 ? 12.085 27.053 11.481 1.00 44.03 584 LEU A O 1
ATOM 4573 N N . ARG A 1 585 ? 13.547 26.393 9.914 1.00 40.75 585 ARG A N 1
ATOM 4574 C CA . ARG A 1 585 ? 14.635 26.022 10.837 1.00 40.75 585 ARG A CA 1
ATOM 4575 C C . ARG A 1 585 ? 15.511 27.199 11.274 1.00 40.75 585 ARG A C 1
ATOM 4577 O O . ARG A 1 585 ? 16.211 27.069 12.271 1.00 40.75 585 ARG A O 1
ATOM 4584 N N . ALA A 1 586 ? 15.493 28.319 10.548 1.00 42.69 586 ALA A N 1
ATOM 4585 C CA . ALA A 1 586 ? 16.338 29.485 10.824 1.00 42.69 586 ALA A CA 1
ATOM 4586 C C . ALA A 1 586 ? 15.654 30.554 11.700 1.00 42.69 586 ALA A C 1
ATOM 4588 O O . ALA A 1 586 ? 16.219 31.627 11.901 1.00 42.69 586 ALA A O 1
ATOM 4589 N N . GLY A 1 587 ? 14.434 30.294 12.190 1.00 42.25 587 GLY A N 1
ATOM 4590 C CA . GLY A 1 587 ? 13.676 31.231 13.029 1.00 42.25 587 GLY A CA 1
ATOM 4591 C C . GLY A 1 587 ? 13.197 32.497 12.307 1.00 42.25 587 GLY A C 1
ATOM 4592 O O . GLY A 1 587 ? 12.758 33.436 12.961 1.00 42.25 587 GLY A O 1
ATOM 4593 N N . ARG A 1 588 ? 13.281 32.551 10.969 1.00 50.78 588 ARG A N 1
ATOM 4594 C CA . ARG A 1 588 ? 12.794 33.683 10.166 1.00 50.78 588 ARG A CA 1
ATOM 4595 C C . ARG A 1 588 ? 11.364 33.417 9.698 1.00 50.78 588 ARG A C 1
ATOM 4597 O O . ARG A 1 588 ? 11.118 32.438 8.994 1.00 50.78 588 ARG A O 1
ATOM 4604 N N . ARG A 1 589 ? 10.432 34.285 10.100 1.00 58.84 589 ARG A N 1
ATOM 4605 C CA . ARG A 1 589 ? 9.013 34.226 9.722 1.00 58.84 589 ARG A CA 1
ATOM 4606 C C . ARG A 1 589 ? 8.843 34.570 8.235 1.00 58.84 589 ARG A C 1
ATOM 4608 O O . ARG A 1 589 ? 9.465 35.529 7.784 1.00 58.84 589 ARG A O 1
ATOM 4615 N N . PRO A 1 590 ? 8.006 33.854 7.468 1.00 61.50 590 PRO A N 1
ATOM 4616 C CA . PRO A 1 590 ? 7.612 34.300 6.139 1.00 61.50 590 PRO A CA 1
ATOM 4617 C C . PRO A 1 590 ? 7.043 35.727 6.131 1.00 61.50 590 PRO A C 1
ATOM 4619 O O . PRO A 1 590 ? 6.258 36.089 7.007 1.00 61.50 590 PRO A O 1
ATOM 4622 N N . LEU A 1 591 ? 7.442 36.546 5.150 1.00 65.12 591 LEU A N 1
ATOM 4623 C CA . LEU A 1 591 ? 6.870 37.883 4.974 1.00 65.12 591 LEU A CA 1
ATOM 4624 C C . LEU A 1 591 ? 5.370 37.764 4.684 1.00 65.12 591 LEU A C 1
ATOM 4626 O O . LEU A 1 591 ? 4.972 36.973 3.831 1.00 65.12 591 LEU A O 1
ATOM 4630 N N . LEU A 1 592 ? 4.579 38.578 5.389 1.00 72.19 592 LEU A N 1
ATOM 4631 C CA . LEU A 1 592 ? 3.113 38.671 5.326 1.00 72.19 592 LEU A CA 1
ATOM 4632 C C . LEU A 1 592 ? 2.310 37.504 5.910 1.00 72.19 592 LEU A C 1
ATOM 4634 O O . LEU A 1 592 ? 1.090 37.540 5.819 1.00 72.19 592 LEU A O 1
ATOM 4638 N N . GLN A 1 593 ? 2.959 36.514 6.530 1.00 77.38 593 GLN A N 1
ATOM 4639 C CA . GLN A 1 593 ? 2.265 35.491 7.312 1.00 77.38 593 GLN A CA 1
ATOM 4640 C C . GLN A 1 593 ? 2.438 35.773 8.803 1.00 77.38 593 GLN A C 1
ATOM 4642 O O . GLN A 1 593 ? 3.560 35.732 9.315 1.00 77.38 593 GLN A O 1
ATOM 4647 N N . PHE A 1 594 ? 1.341 36.015 9.510 1.00 81.00 594 PHE A N 1
ATOM 4648 C CA . PHE A 1 594 ? 1.363 36.388 10.922 1.00 81.00 594 PHE A CA 1
ATOM 4649 C C . PHE A 1 594 ? 0.793 35.265 11.798 1.00 81.00 594 PHE A C 1
ATOM 4651 O O . PHE A 1 594 ? -0.255 34.703 11.477 1.00 81.00 594 PHE A O 1
ATOM 4658 N N . PRO A 1 595 ? 1.472 34.894 12.901 1.00 81.75 595 PRO A N 1
ATOM 4659 C CA . PRO A 1 595 ? 0.911 33.955 13.856 1.00 81.75 595 PRO A CA 1
ATOM 4660 C C . PRO A 1 595 ? -0.242 34.624 14.616 1.00 81.75 595 PRO A C 1
ATOM 4662 O O . PRO A 1 595 ? -0.336 35.856 14.675 1.00 81.75 595 PRO A O 1
ATOM 4665 N N . LEU A 1 596 ? -1.123 33.806 15.192 1.00 85.19 596 LEU A N 1
ATOM 4666 C CA . LEU A 1 596 ? -2.338 34.287 15.844 1.00 85.19 596 LEU A CA 1
ATOM 4667 C C . LEU A 1 596 ? -2.020 35.293 16.958 1.00 85.19 596 LEU A C 1
ATOM 4669 O O . LEU A 1 596 ? -2.680 36.321 17.047 1.00 85.19 596 LEU A O 1
ATOM 4673 N N . GLU A 1 597 ? -0.960 35.055 17.725 1.00 86.12 597 GLU A N 1
ATOM 4674 C CA . GLU A 1 597 ? -0.530 35.912 18.829 1.00 86.12 597 GLU A CA 1
ATOM 4675 C C . GLU A 1 597 ? -0.143 37.318 18.346 1.00 86.12 597 GLU A C 1
ATOM 4677 O O . GLU A 1 597 ? -0.373 38.303 19.046 1.00 86.12 597 GLU A O 1
ATOM 4682 N N . THR A 1 598 ? 0.424 37.441 17.137 1.00 87.31 598 THR A N 1
ATOM 4683 C CA . THR A 1 598 ? 0.736 38.754 16.554 1.00 87.31 598 THR A CA 1
ATOM 4684 C C . THR A 1 598 ? -0.534 39.483 16.133 1.00 87.31 598 THR A C 1
ATOM 4686 O O . THR A 1 598 ? -0.668 40.671 16.417 1.00 87.31 598 THR A O 1
ATOM 4689 N N . LEU A 1 599 ? -1.486 38.780 15.514 1.00 91.62 599 LEU A N 1
ATOM 4690 C CA . LEU A 1 599 ? -2.772 39.371 15.139 1.00 91.62 599 LEU A CA 1
ATOM 4691 C C . LEU A 1 599 ? -3.573 39.793 16.385 1.00 91.62 599 LEU A C 1
ATOM 4693 O O . LEU A 1 599 ? -4.123 40.892 16.415 1.00 91.62 599 LEU A O 1
ATOM 4697 N N . GLU A 1 600 ? -3.581 38.968 17.437 1.00 91.62 600 GLU A N 1
ATOM 4698 C CA . GLU A 1 600 ? -4.189 39.284 18.738 1.00 91.62 600 GLU A CA 1
ATOM 4699 C C . GLU A 1 600 ? -3.544 40.525 19.368 1.00 91.62 600 GLU A C 1
ATOM 4701 O O . GLU A 1 600 ? -4.253 41.442 19.791 1.00 91.62 600 GLU A O 1
ATOM 4706 N N . ALA A 1 601 ? -2.208 40.602 19.372 1.00 91.19 601 ALA A N 1
ATOM 4707 C CA . ALA A 1 601 ? -1.481 41.765 19.875 1.00 91.19 601 ALA A CA 1
ATOM 4708 C C . ALA A 1 601 ? -1.815 43.039 19.084 1.00 91.19 601 ALA A C 1
ATOM 4710 O O . ALA A 1 601 ? -2.013 44.100 19.673 1.00 91.19 601 ALA A O 1
ATOM 4711 N N . THR A 1 602 ? -1.931 42.946 17.757 1.00 92.88 602 THR A N 1
ATOM 4712 C CA . THR A 1 602 ? -2.284 44.098 16.922 1.00 92.88 602 THR A CA 1
ATOM 4713 C C . THR A 1 602 ? -3.723 44.545 17.122 1.00 92.88 602 THR A C 1
ATOM 4715 O O . THR A 1 602 ? -3.949 45.745 17.236 1.00 92.88 602 THR A O 1
ATOM 4718 N N . VAL A 1 603 ? -4.686 43.630 17.255 1.00 93.75 603 VAL A N 1
ATOM 4719 C CA . VAL A 1 603 ? -6.079 43.990 17.584 1.00 93.75 603 VAL A CA 1
ATOM 4720 C C . VAL A 1 603 ? -6.194 44.616 18.977 1.00 93.75 603 VAL A C 1
ATOM 4722 O O . VAL A 1 603 ? -7.060 45.463 19.200 1.00 93.75 603 VAL A O 1
ATOM 4725 N N . ALA A 1 604 ? -5.326 44.233 19.916 1.00 91.44 604 ALA A N 1
ATOM 4726 C CA . ALA A 1 604 ? -5.312 44.797 21.263 1.00 91.44 604 ALA A CA 1
ATOM 4727 C C . ALA A 1 604 ? -4.818 46.257 21.317 1.00 91.44 604 ALA A C 1
ATOM 4729 O O . ALA A 1 604 ? -5.056 46.937 22.320 1.00 91.44 604 ALA A O 1
ATOM 4730 N N . ASN A 1 605 ? -4.158 46.762 20.266 1.00 91.88 605 ASN A N 1
ATOM 4731 C CA . ASN A 1 605 ? -3.630 48.122 20.261 1.00 91.88 605 ASN A CA 1
ATOM 4732 C C . ASN A 1 605 ? -4.748 49.183 20.275 1.00 91.88 605 ASN A C 1
ATOM 4734 O O . ASN A 1 605 ? -5.708 49.111 19.498 1.00 91.88 605 ASN A O 1
ATOM 4738 N N . PRO A 1 606 ? -4.607 50.248 21.085 1.00 80.19 606 PRO A N 1
ATOM 4739 C CA . PRO A 1 606 ? -5.466 51.419 20.979 1.00 80.19 606 PRO A CA 1
ATOM 4740 C C . PRO A 1 606 ? -5.352 52.019 19.569 1.00 80.19 606 PRO A C 1
ATOM 4742 O O . PRO A 1 606 ? -4.252 52.327 19.118 1.00 80.19 606 PRO A O 1
ATOM 4745 N N . ARG A 1 607 ? -6.487 52.207 18.882 1.00 86.56 607 ARG A N 1
ATOM 4746 C CA . ARG A 1 607 ? -6.579 52.628 17.461 1.00 86.56 607 ARG A CA 1
ATOM 4747 C C . ARG A 1 607 ? -6.210 51.549 16.428 1.00 86.56 607 ARG A C 1
ATOM 4749 O O . ARG A 1 607 ? -5.954 51.894 15.275 1.00 86.56 607 ARG A O 1
ATOM 4756 N N . ALA A 1 608 ? -6.213 50.267 16.797 1.00 94.19 608 ALA A N 1
ATOM 4757 C CA . ALA A 1 608 ? -6.202 49.183 15.819 1.00 94.19 608 ALA A CA 1
ATOM 4758 C C . ALA A 1 608 ? -7.443 49.235 14.918 1.00 94.19 608 ALA A C 1
ATOM 4760 O O . ALA A 1 608 ? -8.544 49.571 15.363 1.00 94.19 608 ALA A O 1
ATOM 4761 N N . ILE A 1 609 ? -7.260 48.888 13.647 1.00 96.50 609 ILE A N 1
ATOM 4762 C CA . ILE A 1 609 ? -8.330 48.817 12.657 1.00 96.50 609 ILE A CA 1
ATOM 4763 C C . ILE A 1 609 ? -8.186 47.491 11.936 1.00 96.50 609 ILE A C 1
ATOM 4765 O O . ILE A 1 609 ? -7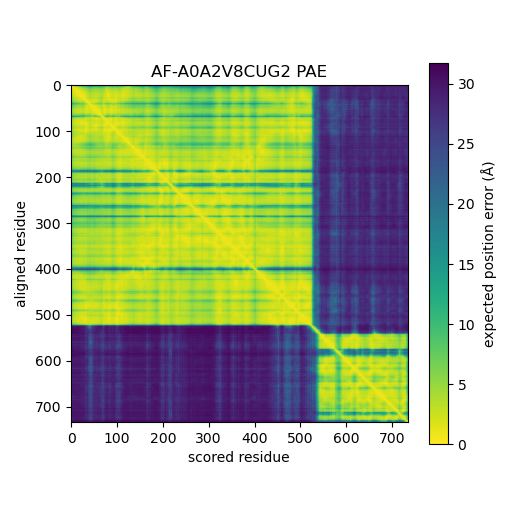.177 47.235 11.279 1.00 96.50 609 ILE A O 1
ATOM 4769 N N . GLY A 1 610 ? -9.214 46.659 12.042 1.00 95.94 610 GLY A N 1
ATOM 4770 C CA . GLY A 1 610 ? -9.299 45.418 11.296 1.00 95.94 610 GLY A CA 1
ATOM 4771 C C . GLY A 1 610 ? -10.699 45.197 10.759 1.00 95.94 610 GLY A C 1
ATOM 4772 O O . GLY A 1 610 ? -11.685 45.605 11.373 1.00 95.94 610 GLY A O 1
ATOM 4773 N N . ILE A 1 611 ? -10.775 44.547 9.606 1.00 97.12 611 ILE A N 1
ATOM 4774 C CA . ILE A 1 611 ? -12.021 44.150 8.960 1.00 97.12 611 ILE A CA 1
ATOM 4775 C C . ILE A 1 611 ? -11.881 42.750 8.371 1.00 97.12 611 ILE A C 1
ATOM 4777 O O . ILE A 1 611 ? -10.803 42.351 7.930 1.00 97.12 611 ILE A O 1
ATOM 4781 N N . ALA A 1 612 ? -12.988 42.022 8.306 1.00 96.50 612 ALA A N 1
ATOM 4782 C CA . ALA A 1 612 ? -13.088 40.767 7.581 1.00 96.50 612 ALA A CA 1
ATOM 4783 C C . ALA A 1 612 ? -14.317 40.773 6.664 1.00 96.50 612 ALA A C 1
ATOM 4785 O O . ALA A 1 612 ? -15.373 41.294 7.017 1.00 96.50 612 ALA A O 1
ATOM 4786 N N . LEU A 1 613 ? -14.174 40.206 5.469 1.00 95.88 613 LEU A N 1
ATOM 4787 C CA . LEU A 1 613 ? -15.244 40.070 4.487 1.00 95.88 613 LEU A CA 1
ATOM 4788 C C . LEU A 1 613 ? -15.900 38.707 4.660 1.00 95.88 613 LEU A C 1
ATOM 4790 O O . LEU A 1 613 ? -15.269 37.684 4.391 1.00 95.88 613 LEU A O 1
ATOM 4794 N N . ARG A 1 614 ? -17.155 38.684 5.097 1.00 92.62 614 ARG A N 1
ATOM 4795 C CA . ARG A 1 614 ? -17.981 37.479 5.184 1.00 92.62 614 ARG A CA 1
ATOM 4796 C C . ARG A 1 614 ? -18.917 37.426 3.989 1.00 92.62 614 ARG A C 1
ATOM 4798 O O . ARG A 1 614 ? -19.700 38.344 3.778 1.00 92.62 614 ARG A O 1
ATOM 4805 N N . ASP A 1 615 ? -18.878 36.351 3.216 1.00 88.25 615 ASP A N 1
ATOM 4806 C CA . ASP A 1 615 ? -19.896 36.137 2.190 1.00 88.25 615 ASP A CA 1
ATOM 4807 C C . ASP A 1 615 ? -21.211 35.724 2.863 1.00 88.25 615 ASP A C 1
ATOM 4809 O O . ASP A 1 615 ? -21.279 34.685 3.516 1.00 88.25 615 ASP A O 1
ATOM 4813 N N . ARG A 1 616 ? -22.272 36.525 2.710 1.00 78.88 616 ARG A N 1
ATOM 4814 C CA . ARG A 1 616 ? -23.590 36.253 3.313 1.00 78.88 616 ARG A CA 1
ATOM 4815 C C . ARG A 1 616 ? -24.240 34.984 2.775 1.00 78.88 616 ARG A C 1
ATOM 4817 O O . ARG A 1 616 ? -25.110 34.432 3.442 1.00 78.88 616 ARG A O 1
ATOM 4824 N N . VAL A 1 617 ? -23.856 34.540 1.576 1.00 68.12 617 VAL A N 1
ATOM 4825 C CA . VAL A 1 617 ? -24.424 33.337 0.957 1.00 68.12 617 VAL A CA 1
ATOM 4826 C C . VAL A 1 617 ? -23.843 32.075 1.591 1.00 68.12 617 VAL A C 1
ATOM 4828 O O . VAL A 1 617 ? -24.600 31.181 1.964 1.00 68.12 617 VAL A O 1
ATOM 4831 N N . SER A 1 618 ? -22.519 31.998 1.731 1.00 67.62 618 SER A N 1
ATOM 4832 C CA . SER A 1 618 ? -21.835 30.843 2.332 1.00 67.62 618 SER A CA 1
ATOM 4833 C C . SER A 1 618 ? -21.639 30.940 3.848 1.00 67.62 618 SER A C 1
ATOM 4835 O O . SER A 1 618 ? -21.379 29.931 4.496 1.00 67.62 618 SER A O 1
ATOM 4837 N N . GLY A 1 619 ? -21.737 32.138 4.424 1.00 77.69 619 GLY A N 1
ATOM 4838 C CA . GLY A 1 619 ? -21.432 32.418 5.828 1.00 77.69 619 GLY A CA 1
ATOM 4839 C C . GLY A 1 619 ? -19.936 32.423 6.163 1.00 77.69 619 GLY A C 1
ATOM 4840 O O . GLY A 1 619 ? -19.586 32.613 7.326 1.00 77.69 619 GLY A O 1
ATOM 4841 N N . ARG A 1 620 ? -19.051 32.225 5.178 1.00 81.75 620 ARG A N 1
ATOM 4842 C CA . ARG A 1 620 ? -17.604 32.066 5.375 1.00 81.75 620 ARG A CA 1
ATOM 4843 C C . ARG A 1 620 ? -16.864 33.396 5.211 1.00 81.75 620 ARG A C 1
ATOM 4845 O O . ARG A 1 620 ? -17.235 34.211 4.366 1.00 81.75 620 ARG A O 1
ATOM 4852 N N . PHE A 1 621 ? -15.785 33.596 5.969 1.00 90.44 621 PHE A N 1
ATOM 4853 C CA . PHE A 1 621 ? -14.841 34.682 5.696 1.00 90.44 621 PHE A CA 1
ATOM 4854 C C . PHE A 1 621 ? -14.004 34.384 4.452 1.00 90.44 621 PHE A C 1
ATOM 4856 O O . PHE A 1 621 ? -13.450 33.297 4.297 1.00 90.44 621 PHE A O 1
ATOM 4863 N N . VAL A 1 622 ? -13.934 35.362 3.556 1.00 91.06 622 VAL A N 1
ATOM 4864 C CA . VAL A 1 622 ? -13.295 35.246 2.236 1.00 91.06 622 VAL A CA 1
ATOM 4865 C C . VAL A 1 622 ? -12.103 36.185 2.079 1.00 91.06 622 VAL A C 1
ATOM 4867 O O . VAL A 1 622 ? -11.328 36.055 1.132 1.00 91.06 622 VAL A O 1
ATOM 4870 N N . GLY A 1 623 ? -11.925 37.096 3.032 1.00 93.75 623 GLY A N 1
ATOM 4871 C CA . GLY A 1 623 ? -10.768 37.966 3.145 1.00 93.75 623 GLY A CA 1
ATOM 4872 C C . GLY A 1 623 ? -10.754 38.716 4.469 1.00 93.75 623 GLY A C 1
ATOM 4873 O O . GLY A 1 623 ? -11.789 38.825 5.126 1.00 93.75 623 GLY A O 1
ATOM 4874 N N . TYR A 1 624 ? -9.597 39.234 4.859 1.00 96.44 624 TYR A N 1
ATOM 4875 C CA . TYR A 1 624 ? -9.452 40.116 6.011 1.00 96.44 624 TYR A CA 1
ATOM 4876 C C . TYR A 1 624 ? -8.261 41.065 5.833 1.00 96.44 624 TYR A C 1
ATOM 4878 O O . TYR A 1 624 ? -7.366 40.805 5.027 1.00 96.44 624 TYR A O 1
ATOM 4886 N N . ALA A 1 625 ? -8.268 42.164 6.582 1.00 95.44 625 ALA A N 1
ATOM 4887 C CA . ALA A 1 625 ? -7.151 43.089 6.704 1.00 95.44 625 ALA A CA 1
ATOM 4888 C C . ALA A 1 625 ? -7.089 43.652 8.129 1.00 95.44 625 ALA A C 1
ATOM 4890 O O . ALA A 1 625 ? -8.132 43.892 8.739 1.00 95.44 625 ALA A O 1
ATOM 4891 N N . LEU A 1 626 ? -5.884 43.857 8.657 1.00 95.81 626 LEU A N 1
ATOM 4892 C CA . LEU A 1 626 ? -5.639 44.307 10.024 1.00 95.81 626 LEU A CA 1
ATOM 4893 C C . LEU A 1 626 ? -4.374 45.170 10.100 1.00 95.81 626 LEU A C 1
ATOM 4895 O O . LEU A 1 626 ? -3.353 44.853 9.492 1.00 95.81 626 LEU A O 1
ATOM 4899 N N . GLY A 1 627 ? -4.431 46.235 10.893 1.00 95.50 627 GLY A N 1
ATOM 4900 C CA . GLY A 1 627 ? -3.285 47.086 11.183 1.00 95.50 627 GLY A CA 1
ATOM 4901 C C . GLY A 1 627 ? -3.502 47.987 12.395 1.00 95.50 627 GLY A C 1
ATOM 4902 O O . GLY A 1 627 ? -4.583 48.011 12.992 1.00 95.50 627 GLY A O 1
ATOM 4903 N N . SER A 1 628 ? -2.474 48.749 12.759 1.00 95.12 628 SER A N 1
ATOM 4904 C CA . SER A 1 628 ? -2.546 49.760 13.820 1.00 95.12 628 SER A CA 1
ATOM 4905 C C . SER A 1 628 ? -1.585 50.925 13.540 1.00 95.12 628 SER A C 1
ATOM 4907 O O . SER A 1 628 ? -1.080 51.047 12.426 1.00 95.12 628 SER A O 1
ATOM 4909 N N . ALA A 1 629 ? -1.374 51.833 14.497 1.00 94.06 629 ALA A N 1
ATOM 4910 C CA . ALA A 1 629 ? -0.404 52.920 14.329 1.00 94.06 629 ALA A CA 1
ATOM 4911 C C . ALA A 1 629 ? 1.006 52.363 14.071 1.00 94.06 629 ALA A C 1
ATOM 4913 O O . ALA A 1 629 ? 1.407 51.405 14.732 1.00 94.06 629 ALA A O 1
ATOM 4914 N N . LEU A 1 630 ? 1.741 52.970 13.134 1.00 93.00 630 LEU A N 1
ATOM 4915 C CA . LEU A 1 630 ? 3.079 52.546 12.698 1.00 93.00 630 LEU A CA 1
ATOM 4916 C C . LEU A 1 630 ? 4.057 52.321 13.860 1.00 93.00 630 LEU A C 1
ATOM 4918 O O . LEU A 1 630 ? 4.888 51.426 13.810 1.00 93.00 630 LEU A O 1
ATOM 4922 N N . GLU A 1 631 ? 3.932 53.098 14.928 1.00 90.44 631 GLU A N 1
ATOM 4923 C CA . GLU A 1 631 ? 4.782 53.036 16.114 1.00 90.44 631 GLU A CA 1
ATOM 4924 C C . GLU A 1 631 ? 4.614 51.748 16.941 1.00 90.44 631 GLU A C 1
ATOM 4926 O O . GLU A 1 631 ? 5.448 51.463 17.798 1.00 90.44 631 GLU A O 1
ATOM 4931 N N . ASN A 1 632 ? 3.565 50.959 16.689 1.00 90.38 632 ASN A N 1
ATOM 4932 C CA . ASN A 1 632 ? 3.311 49.685 17.372 1.00 90.38 632 ASN A CA 1
ATOM 4933 C C . ASN A 1 632 ? 3.965 48.478 16.676 1.00 90.38 632 ASN A C 1
ATOM 4935 O O . ASN A 1 632 ? 3.708 47.335 17.058 1.00 90.38 632 ASN A O 1
ATOM 4939 N N . HIS A 1 633 ? 4.736 48.728 15.623 1.00 88.56 633 HIS A N 1
ATOM 4940 C CA . HIS A 1 633 ? 5.162 47.748 14.637 1.00 88.56 633 HIS A CA 1
ATOM 4941 C C . HIS A 1 633 ? 6.693 47.811 14.470 1.00 88.56 633 HIS A C 1
ATOM 4943 O O . HIS A 1 633 ? 7.291 48.885 14.546 1.00 88.56 633 HIS A O 1
ATOM 4949 N N . ASP A 1 634 ? 7.343 46.659 14.291 1.00 83.44 634 ASP A N 1
ATOM 4950 C CA . ASP A 1 634 ? 8.806 46.510 14.190 1.00 83.44 634 ASP A CA 1
ATOM 4951 C C . ASP A 1 634 ? 9.256 45.731 12.936 1.00 83.44 634 ASP A C 1
ATOM 4953 O O . ASP A 1 634 ? 10.395 45.266 12.837 1.00 83.44 634 ASP A O 1
ATOM 4957 N N . GLU A 1 635 ? 8.363 45.608 11.952 1.00 79.25 635 GLU A N 1
ATOM 4958 C CA . GLU A 1 635 ? 8.593 44.956 10.671 1.00 79.25 635 GLU A CA 1
ATOM 4959 C C . GLU A 1 635 ? 9.691 45.631 9.818 1.00 79.25 635 GLU A C 1
ATOM 4961 O O . GLU A 1 635 ? 10.019 46.816 9.932 1.00 79.25 635 GLU A O 1
ATOM 4966 N N . GLU A 1 636 ? 10.261 44.843 8.901 1.00 78.31 636 GLU A N 1
ATOM 496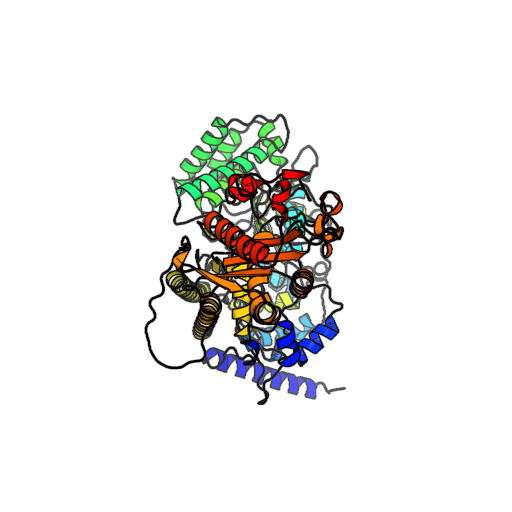7 C CA . GLU A 1 636 ? 11.287 45.293 7.957 1.00 78.31 636 GLU A CA 1
ATOM 4968 C C . GLU A 1 636 ? 10.782 46.476 7.110 1.00 78.31 636 GLU A C 1
ATOM 4970 O O . GLU A 1 636 ? 9.660 46.465 6.599 1.00 78.31 636 GLU A O 1
ATOM 4975 N N . GLY A 1 637 ? 11.613 47.513 6.980 1.00 79.50 637 GLY A N 1
ATOM 4976 C CA . GLY A 1 637 ? 11.286 48.745 6.258 1.00 79.50 637 GLY A CA 1
ATOM 4977 C C . GLY A 1 637 ? 10.612 49.839 7.097 1.00 79.50 637 GLY A C 1
ATOM 4978 O O . GLY A 1 637 ? 10.634 50.992 6.674 1.00 79.50 637 GLY A O 1
ATOM 4979 N N . ILE A 1 638 ? 10.108 49.552 8.310 1.00 85.44 638 ILE A N 1
ATOM 4980 C CA . ILE A 1 638 ? 9.446 50.576 9.148 1.00 85.44 638 ILE A CA 1
ATOM 4981 C C . ILE A 1 638 ? 10.367 51.754 9.453 1.00 85.44 638 ILE A C 1
ATOM 4983 O O . ILE A 1 638 ? 9.969 52.901 9.291 1.00 85.44 638 ILE A O 1
ATOM 4987 N N . GLY A 1 639 ? 11.628 51.494 9.808 1.00 83.81 639 GLY A N 1
ATOM 4988 C CA . GLY A 1 639 ? 12.603 52.551 10.099 1.00 83.81 639 GLY A CA 1
ATOM 4989 C C . GLY A 1 639 ? 12.960 53.452 8.907 1.00 83.81 639 GLY A C 1
ATOM 4990 O O . GLY A 1 639 ? 13.625 54.467 9.101 1.00 83.81 639 GLY A O 1
ATOM 4991 N N . LEU A 1 640 ? 12.551 53.092 7.685 1.00 83.56 640 LEU A N 1
ATOM 4992 C CA . LEU A 1 640 ? 12.742 53.912 6.486 1.00 83.56 640 LEU A CA 1
ATOM 4993 C C . LEU A 1 640 ? 11.601 54.902 6.262 1.00 83.56 640 LEU A C 1
ATOM 4995 O O . LEU A 1 640 ? 11.734 55.799 5.429 1.00 83.56 640 LEU A O 1
ATOM 4999 N N . ASP A 1 641 ? 10.486 54.744 6.973 1.00 89.62 641 ASP A N 1
ATOM 5000 C CA . ASP A 1 641 ? 9.356 55.643 6.852 1.00 89.62 641 ASP A CA 1
ATOM 5001 C C . ASP A 1 641 ? 9.705 57.020 7.457 1.00 89.62 641 ASP A C 1
ATOM 5003 O O . ASP A 1 641 ? 9.965 57.127 8.658 1.00 89.62 641 ASP A O 1
ATOM 5007 N N . PRO A 1 642 ? 9.737 58.106 6.655 1.00 88.62 642 PRO A N 1
ATOM 5008 C CA . PRO A 1 642 ? 10.134 59.431 7.132 1.00 88.62 642 PRO A CA 1
ATOM 5009 C C . PRO A 1 642 ? 9.180 60.024 8.180 1.00 88.62 642 PRO A C 1
ATOM 5011 O O . PRO A 1 642 ? 9.488 61.082 8.725 1.00 88.62 642 PRO A O 1
ATOM 5014 N N . ARG A 1 643 ? 8.032 59.380 8.431 1.00 88.00 643 ARG A N 1
ATOM 5015 C CA . ARG A 1 643 ? 6.992 59.803 9.376 1.00 88.00 643 ARG A CA 1
ATOM 5016 C C . ARG A 1 643 ? 7.008 59.015 10.689 1.00 88.00 643 ARG A C 1
ATOM 5018 O O . ARG A 1 643 ? 6.154 59.265 11.539 1.00 88.00 643 ARG A O 1
ATOM 5025 N N . VAL A 1 644 ? 7.942 58.075 10.882 1.00 88.62 644 VAL A N 1
ATOM 5026 C CA . VAL A 1 644 ? 8.064 57.330 12.150 1.00 88.62 644 VAL A CA 1
ATOM 5027 C C . VAL A 1 644 ? 8.161 58.302 13.324 1.00 88.62 644 VAL A C 1
ATOM 5029 O O . VAL A 1 644 ? 9.049 59.154 13.369 1.00 88.62 644 VAL A O 1
ATOM 5032 N N . GLY A 1 645 ? 7.262 58.146 14.298 1.00 84.38 645 GLY A N 1
ATOM 5033 C CA . GLY A 1 645 ? 7.214 58.965 15.508 1.00 84.38 645 GLY A CA 1
ATOM 5034 C C . GLY A 1 645 ?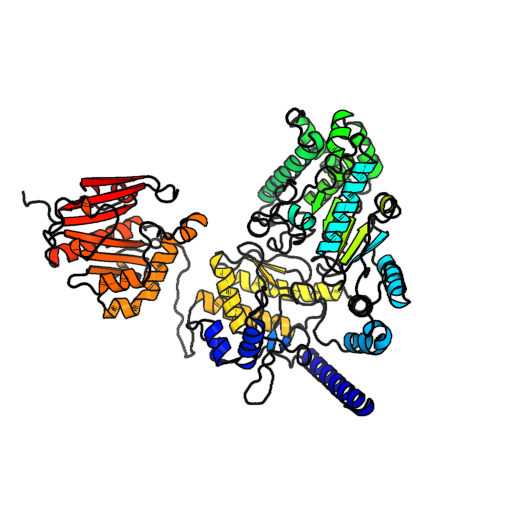 6.216 60.124 15.447 1.00 84.38 645 GLY A C 1
ATOM 5035 O O . GLY A 1 645 ? 5.995 60.774 16.470 1.00 84.38 645 GLY A O 1
ATOM 5036 N N . GLU A 1 646 ? 5.578 60.373 14.299 1.00 89.38 646 GLU A N 1
ATOM 5037 C CA . GLU A 1 646 ? 4.507 61.370 14.167 1.00 89.38 646 GLU A CA 1
ATOM 5038 C C . GLU A 1 646 ? 3.137 60.860 14.675 1.00 89.38 646 GLU A C 1
ATOM 5040 O O . GLU A 1 646 ? 2.236 61.671 14.894 1.00 89.38 646 GLU A O 1
ATOM 5045 N N . ASN A 1 647 ? 2.954 59.548 14.908 1.00 87.06 647 ASN A N 1
ATOM 5046 C CA . ASN A 1 647 ? 1.704 58.903 15.363 1.00 87.06 647 ASN A CA 1
ATOM 5047 C C . ASN A 1 647 ? 0.466 59.169 14.475 1.00 87.06 647 ASN A C 1
ATOM 5049 O O . ASN A 1 647 ? -0.689 59.032 14.911 1.00 87.06 647 ASN A O 1
ATOM 5053 N N . ASN A 1 648 ? 0.701 59.541 13.215 1.00 92.88 648 ASN A N 1
ATOM 5054 C CA . ASN A 1 648 ? -0.308 59.865 12.201 1.00 92.88 648 ASN A CA 1
ATOM 5055 C C . ASN A 1 648 ? -0.318 58.879 11.014 1.00 92.88 648 ASN A C 1
ATOM 5057 O O . ASN A 1 648 ? -1.089 59.076 10.071 1.00 92.88 648 ASN A O 1
ATOM 5061 N N . THR A 1 649 ? 0.489 57.813 11.063 1.00 94.75 649 THR A N 1
ATOM 5062 C CA . THR A 1 649 ? 0.598 56.802 9.999 1.00 94.75 649 THR A CA 1
ATOM 5063 C C . THR A 1 649 ? -0.042 55.481 10.427 1.00 94.75 649 THR A C 1
ATOM 5065 O O . THR A 1 649 ? 0.305 54.922 11.466 1.00 94.75 649 THR A O 1
ATOM 5068 N N . PHE A 1 650 ? -0.984 54.976 9.629 1.00 95.94 650 PHE A N 1
ATOM 5069 C CA . PHE A 1 650 ? -1.569 53.647 9.796 1.00 95.94 650 PHE A CA 1
ATOM 5070 C C . PHE A 1 650 ? -0.701 52.603 9.091 1.00 95.94 650 PHE A C 1
ATOM 5072 O O . PHE A 1 650 ? -0.480 52.699 7.885 1.00 95.94 650 PHE A O 1
ATOM 5079 N N . TYR A 1 651 ? -0.237 51.592 9.816 1.00 95.19 651 TYR A N 1
ATOM 5080 C CA . TYR A 1 651 ? 0.497 50.477 9.240 1.00 95.19 651 TYR A CA 1
ATOM 5081 C C . TYR A 1 651 ? -0.437 49.295 8.977 1.00 95.19 651 TYR A C 1
ATOM 5083 O O . TYR A 1 651 ? -0.972 48.692 9.910 1.00 95.19 651 TYR A O 1
ATOM 5091 N N . LEU A 1 652 ? -0.638 48.960 7.699 1.00 94.50 652 LEU A N 1
ATOM 5092 C CA . LEU A 1 652 ? -1.326 47.736 7.290 1.00 94.50 652 LEU A CA 1
ATOM 5093 C C . LEU A 1 652 ? -0.383 46.555 7.521 1.00 94.50 652 LEU A C 1
ATOM 5095 O O . LEU A 1 652 ? 0.496 46.284 6.703 1.00 94.50 652 LEU A O 1
ATOM 5099 N N . GLN A 1 653 ? -0.588 45.866 8.639 1.00 92.25 653 GLN A N 1
ATOM 5100 C CA . GLN A 1 653 ? 0.246 44.746 9.039 1.00 92.25 653 GLN A CA 1
ATOM 5101 C C . GLN A 1 653 ? -0.097 43.478 8.253 1.00 92.25 653 GLN A C 1
ATOM 5103 O O . GLN A 1 653 ? 0.788 42.861 7.670 1.00 92.25 653 GLN A O 1
ATOM 5108 N N . ALA A 1 654 ? -1.372 43.082 8.240 1.00 91.75 654 ALA A N 1
ATOM 5109 C CA . ALA A 1 654 ? -1.812 41.803 7.693 1.00 91.75 654 ALA A CA 1
ATOM 5110 C C . ALA A 1 654 ? -2.988 41.981 6.733 1.00 91.75 654 ALA A C 1
ATOM 5112 O O . ALA A 1 654 ? -3.913 42.751 6.991 1.00 91.75 654 ALA A O 1
ATOM 5113 N N . MET A 1 655 ? -2.970 41.246 5.623 1.00 92.38 655 MET A N 1
ATOM 5114 C CA . MET A 1 655 ? -4.063 41.207 4.656 1.00 92.38 655 MET A CA 1
ATOM 5115 C C . MET A 1 655 ? -4.043 39.880 3.907 1.00 92.38 655 MET A C 1
ATOM 5117 O O . MET A 1 655 ? -2.996 39.467 3.412 1.00 92.38 655 MET A O 1
ATOM 5121 N N . ALA A 1 656 ? -5.198 39.236 3.768 1.00 90.00 656 ALA A N 1
ATOM 5122 C CA . ALA A 1 656 ? -5.334 38.016 2.981 1.00 90.00 656 ALA A CA 1
ATOM 5123 C C . ALA A 1 656 ? -6.722 37.910 2.349 1.00 90.00 656 ALA A C 1
ATOM 5125 O O . ALA A 1 656 ? -7.722 38.345 2.917 1.00 90.00 656 ALA A O 1
ATOM 5126 N N . THR A 1 657 ? -6.793 37.268 1.186 1.00 90.25 657 THR A N 1
ATOM 5127 C CA . THR A 1 657 ? -8.038 36.811 0.557 1.00 90.25 657 THR A CA 1
ATOM 5128 C C . THR A 1 657 ? -7.890 35.348 0.160 1.00 90.25 657 THR A C 1
ATOM 5130 O O . THR A 1 657 ? -6.781 34.873 -0.099 1.00 90.25 657 THR A O 1
ATOM 5133 N N . LEU A 1 658 ? -8.996 34.604 0.123 1.00 82.50 658 LEU A N 1
ATOM 5134 C CA . LEU A 1 658 ? -8.951 33.192 -0.248 1.00 82.50 658 LEU A CA 1
ATOM 5135 C C . LEU A 1 658 ? -8.453 33.025 -1.696 1.00 82.50 658 LEU A C 1
ATOM 5137 O O . LEU A 1 658 ? -9.065 33.569 -2.618 1.00 82.50 658 LEU A O 1
ATOM 5141 N N . PRO A 1 659 ? -7.413 32.203 -1.947 1.00 69.06 659 PRO A N 1
ATOM 5142 C CA . PRO A 1 659 ? -6.832 32.048 -3.286 1.00 69.06 659 PRO A CA 1
ATOM 5143 C C . PRO A 1 659 ? -7.760 31.323 -4.273 1.00 69.06 659 PRO A C 1
ATOM 5145 O O . PRO A 1 659 ? -7.481 31.256 -5.467 1.00 69.06 659 PRO A O 1
ATOM 5148 N N . THR A 1 660 ? -8.856 30.744 -3.780 1.00 65.44 660 THR A N 1
ATOM 5149 C CA . THR A 1 660 ? -9.834 29.984 -4.566 1.00 65.44 660 THR A CA 1
ATOM 5150 C C . THR A 1 660 ? -10.959 30.849 -5.145 1.00 65.44 660 THR A C 1
ATOM 5152 O O . THR A 1 660 ? -11.741 30.351 -5.957 1.00 65.44 660 THR A O 1
ATOM 5155 N N . VAL A 1 661 ? -11.042 32.132 -4.771 1.00 73.06 661 VAL A N 1
ATOM 5156 C CA . VAL A 1 661 ? -12.069 33.063 -5.261 1.00 73.06 661 VAL A CA 1
ATOM 5157 C C . VAL A 1 661 ? -11.633 33.692 -6.588 1.00 73.06 661 VAL A C 1
ATOM 5159 O O . VAL A 1 661 ? -10.560 34.281 -6.682 1.00 73.06 661 VAL A O 1
ATOM 5162 N N . GLN A 1 662 ? -12.470 33.591 -7.630 1.00 77.81 662 GLN A N 1
ATOM 5163 C CA . GLN A 1 662 ? -12.115 34.067 -8.979 1.00 77.81 662 GLN A CA 1
ATOM 5164 C C . GLN A 1 662 ? -11.929 35.588 -9.065 1.00 77.81 662 GLN A C 1
ATOM 5166 O O . GLN A 1 662 ? -11.090 36.051 -9.833 1.00 77.81 662 GLN A O 1
ATOM 5171 N N . ASN A 1 663 ? -12.677 36.362 -8.276 1.00 84.19 663 ASN A N 1
ATOM 5172 C CA . ASN A 1 663 ? -12.580 37.819 -8.220 1.00 84.19 663 ASN A CA 1
ATOM 5173 C C . ASN A 1 663 ? -11.784 38.318 -6.999 1.00 84.19 663 ASN A C 1
ATOM 5175 O O . ASN A 1 663 ? -12.106 39.351 -6.419 1.00 84.19 663 ASN A O 1
ATOM 5179 N N . ALA A 1 664 ? -10.716 37.606 -6.616 1.00 84.00 664 ALA A N 1
ATOM 5180 C CA . ALA A 1 664 ? -9.865 37.979 -5.481 1.00 84.00 664 ALA A CA 1
ATOM 5181 C C . ALA A 1 664 ? -9.353 39.431 -5.551 1.00 84.00 664 ALA A C 1
ATOM 5183 O O . ALA A 1 664 ? -9.338 40.107 -4.533 1.00 84.00 664 ALA A O 1
ATOM 5184 N N . VAL A 1 665 ? -9.023 39.949 -6.741 1.00 86.94 665 VAL A N 1
ATOM 5185 C CA . VAL A 1 665 ? -8.596 41.353 -6.922 1.00 86.94 665 VAL A CA 1
ATOM 5186 C C . VAL A 1 665 ? -9.692 42.349 -6.522 1.00 86.94 665 VAL A C 1
ATOM 5188 O O . VAL A 1 665 ? -9.402 43.377 -5.916 1.00 86.94 665 VAL A O 1
ATOM 5191 N N . GLU A 1 666 ? -10.959 42.055 -6.826 1.00 89.56 666 GLU A N 1
ATOM 5192 C CA . GLU A 1 666 ? -12.083 42.913 -6.433 1.00 89.56 666 GLU A CA 1
ATOM 5193 C C . GLU A 1 666 ? -12.264 42.913 -4.911 1.00 89.56 666 GLU A C 1
ATOM 5195 O O . GLU A 1 666 ? -12.471 43.971 -4.320 1.00 89.56 666 GLU A O 1
ATOM 5200 N N . LEU A 1 667 ? -12.114 41.750 -4.267 1.00 90.19 667 LEU A N 1
ATOM 5201 C CA . LEU A 1 667 ? -12.163 41.622 -2.807 1.00 90.19 667 LEU A CA 1
ATOM 5202 C C . LEU A 1 667 ? -10.973 42.304 -2.118 1.00 90.19 667 LEU A C 1
ATOM 5204 O O . LEU A 1 667 ? -11.159 42.959 -1.096 1.00 90.19 667 LEU A O 1
ATOM 5208 N N . GLU A 1 668 ? -9.765 42.190 -2.677 1.00 92.69 668 GLU A N 1
ATOM 5209 C CA . GLU A 1 668 ? -8.567 42.886 -2.191 1.00 92.69 668 GLU A CA 1
ATOM 5210 C C . GLU A 1 668 ? -8.757 44.406 -2.251 1.00 92.69 668 GLU A C 1
ATOM 5212 O O . GLU A 1 668 ? -8.494 45.107 -1.275 1.00 92.69 668 GLU A O 1
ATOM 5217 N N . ASN A 1 669 ? -9.295 44.916 -3.361 1.00 92.62 669 ASN A N 1
ATOM 5218 C CA . ASN A 1 669 ? -9.611 46.335 -3.501 1.00 92.62 669 ASN A CA 1
ATOM 5219 C C . ASN A 1 669 ? -10.708 46.772 -2.525 1.00 92.62 669 ASN A C 1
ATOM 5221 O O . ASN A 1 669 ? -10.605 47.843 -1.930 1.00 92.62 669 ASN A O 1
ATOM 5225 N N . HIS A 1 670 ? -11.727 45.937 -2.316 1.00 93.00 670 HIS A N 1
ATOM 5226 C CA . HIS A 1 670 ? -12.797 46.224 -1.366 1.00 93.00 670 HIS A CA 1
ATOM 5227 C C . HIS A 1 670 ? -12.295 46.270 0.086 1.00 93.00 670 HIS A C 1
ATOM 5229 O O . HIS A 1 670 ? -12.694 47.163 0.836 1.00 93.00 670 HIS A O 1
ATOM 5235 N N . LEU A 1 671 ? -11.380 45.369 0.468 1.00 93.88 671 LEU A N 1
ATOM 5236 C CA . LEU A 1 671 ? -10.672 45.417 1.752 1.00 93.88 671 LEU A CA 1
ATOM 5237 C C . LEU A 1 671 ? -9.879 46.719 1.898 1.00 93.88 671 LEU A C 1
ATOM 5239 O O . LEU A 1 671 ? -10.040 47.418 2.894 1.00 93.88 671 LEU A O 1
ATOM 5243 N N . LEU A 1 672 ? -9.055 47.066 0.905 1.00 93.19 672 LEU A N 1
ATOM 5244 C CA . LEU A 1 672 ? -8.195 48.251 0.967 1.00 93.19 672 LEU A CA 1
ATOM 5245 C C . LEU A 1 672 ? -8.998 49.553 1.080 1.00 93.19 672 LEU A C 1
ATOM 5247 O O . LEU A 1 672 ? -8.655 50.396 1.906 1.00 93.19 672 LEU A O 1
ATOM 5251 N N . GLU A 1 673 ? -10.076 49.717 0.308 1.00 93.06 673 GLU A N 1
ATOM 5252 C CA . GLU A 1 673 ? -10.940 50.905 0.413 1.00 93.06 673 GLU A CA 1
ATOM 5253 C C . GLU A 1 673 ? -11.658 50.968 1.766 1.00 93.06 673 GLU A C 1
ATOM 5255 O O . GLU A 1 673 ? -11.619 51.993 2.448 1.00 93.06 673 GLU A O 1
ATOM 5260 N N . SER A 1 674 ? -12.239 49.850 2.210 1.00 93.44 674 SER A N 1
ATOM 5261 C CA . SER A 1 674 ? -12.971 49.787 3.483 1.00 93.44 674 SER A CA 1
ATOM 5262 C C . SER A 1 674 ? -12.072 50.052 4.692 1.00 93.44 674 SER A C 1
ATOM 5264 O O . SER A 1 674 ? -12.514 50.632 5.690 1.00 93.44 674 SER A O 1
ATOM 5266 N N . LEU A 1 675 ? -10.811 49.620 4.612 1.00 92.88 675 LEU A N 1
ATOM 5267 C CA . LEU A 1 675 ? -9.801 49.864 5.633 1.00 92.88 675 LEU A CA 1
ATOM 5268 C C . LEU A 1 675 ? -9.318 51.319 5.600 1.00 92.88 675 LEU A C 1
ATOM 5270 O O . LEU A 1 675 ? -9.191 51.942 6.652 1.00 92.88 675 LEU A O 1
ATOM 5274 N N . ARG A 1 676 ? -9.115 51.889 4.404 1.00 92.69 676 ARG A N 1
ATOM 5275 C CA . ARG A 1 676 ? -8.737 53.297 4.216 1.00 92.69 676 ARG A CA 1
ATOM 5276 C C . ARG A 1 676 ? -9.765 54.254 4.807 1.00 92.69 676 ARG A C 1
ATOM 5278 O O . ARG A 1 676 ? -9.380 55.175 5.524 1.00 92.69 676 ARG A O 1
ATOM 5285 N N . GLU A 1 677 ? -11.052 54.041 4.545 1.00 93.06 677 GLU A N 1
ATOM 5286 C CA . GLU A 1 677 ? -12.126 54.877 5.101 1.00 93.06 677 GLU A CA 1
ATOM 5287 C C . GLU A 1 677 ? -12.088 54.904 6.634 1.00 93.06 677 GLU A C 1
ATOM 5289 O O . GLU A 1 677 ? -12.193 55.967 7.251 1.00 93.06 677 GLU A O 1
ATOM 5294 N N . ARG A 1 678 ? -11.857 53.742 7.255 1.00 94.44 678 ARG A N 1
ATOM 5295 C CA . ARG A 1 678 ? -11.728 53.613 8.712 1.00 94.44 678 ARG A CA 1
ATOM 5296 C C . ARG A 1 678 ? -10.457 54.266 9.242 1.00 94.44 678 ARG A C 1
ATOM 5298 O O . ARG A 1 678 ? -10.517 54.927 10.273 1.00 94.44 678 ARG A O 1
ATOM 5305 N N . ALA A 1 679 ? -9.332 54.124 8.542 1.00 93.75 679 ALA A N 1
ATOM 5306 C CA . ALA A 1 679 ? -8.074 54.765 8.920 1.00 93.75 679 ALA A CA 1
ATOM 5307 C C . ALA A 1 679 ? -8.196 56.295 8.917 1.00 93.75 679 ALA A C 1
ATOM 5309 O O . ALA A 1 679 ? -7.807 56.949 9.884 1.00 93.75 679 ALA A O 1
ATOM 5310 N N . ILE A 1 680 ? -8.838 56.858 7.891 1.00 93.31 680 ILE A N 1
ATOM 5311 C CA . ILE A 1 680 ? -9.139 58.292 7.814 1.00 93.31 680 ILE A CA 1
ATOM 5312 C C . ILE A 1 680 ? -10.056 58.719 8.965 1.00 93.31 680 ILE A C 1
ATOM 5314 O O . ILE A 1 680 ? -9.779 59.707 9.644 1.00 93.31 680 ILE A O 1
ATOM 5318 N N . ALA A 1 681 ? -11.131 57.966 9.222 1.00 92.00 681 ALA A N 1
ATOM 5319 C CA . ALA A 1 681 ? -12.057 58.260 10.316 1.00 92.00 681 ALA A CA 1
ATOM 5320 C C . ALA A 1 681 ? -11.380 58.191 11.699 1.00 92.00 681 ALA A C 1
ATOM 5322 O O . ALA A 1 681 ? -11.750 58.933 12.608 1.00 92.00 681 ALA A O 1
ATOM 5323 N N . ALA A 1 682 ? -10.361 57.342 11.847 1.00 91.06 682 ALA A N 1
ATOM 5324 C CA . ALA A 1 682 ? -9.540 57.229 13.047 1.00 91.06 682 ALA A CA 1
ATOM 5325 C C . ALA A 1 682 ? -8.433 58.299 13.148 1.00 91.06 682 ALA A C 1
ATOM 5327 O O . ALA A 1 682 ? -7.645 58.265 14.099 1.00 91.06 682 ALA A O 1
ATOM 5328 N N . GLY A 1 683 ? -8.360 59.241 12.201 1.00 92.44 683 GLY A N 1
ATOM 5329 C CA . GLY A 1 683 ? -7.425 60.368 12.213 1.00 92.44 683 GLY A CA 1
ATOM 5330 C C . GLY A 1 683 ? -6.013 60.030 11.735 1.00 92.44 683 GLY A C 1
ATOM 5331 O O . GLY A 1 683 ? -5.067 60.691 12.156 1.00 92.44 683 GLY A O 1
ATOM 5332 N N . PHE A 1 684 ? -5.842 58.987 10.918 1.00 94.62 684 PHE A N 1
ATOM 5333 C CA . PHE A 1 684 ? -4.575 58.729 10.232 1.00 94.62 684 PHE A CA 1
ATOM 5334 C C . PHE A 1 684 ? -4.503 59.524 8.923 1.00 94.62 684 PHE A C 1
ATOM 5336 O O . PHE A 1 684 ? -5.451 59.541 8.136 1.00 94.62 684 PHE A O 1
ATOM 5343 N N . GLU A 1 685 ? -3.365 60.171 8.685 1.00 93.56 685 GLU A N 1
ATOM 5344 C CA . GLU A 1 685 ? -3.101 60.972 7.481 1.00 93.56 685 GLU A CA 1
ATOM 5345 C C . GLU A 1 685 ? -2.356 60.164 6.410 1.00 93.56 685 GLU A C 1
ATOM 5347 O O . GLU A 1 685 ? -2.535 60.396 5.211 1.00 93.56 685 GLU A O 1
ATOM 5352 N N . PHE A 1 686 ? -1.566 59.175 6.834 1.00 94.25 686 PHE A N 1
ATOM 5353 C CA . PHE A 1 686 ? -0.727 58.347 5.970 1.00 94.25 686 PHE A CA 1
ATOM 5354 C C . PHE A 1 686 ? -1.010 56.858 6.178 1.00 94.25 686 PHE A C 1
ATOM 5356 O O . PHE A 1 686 ? -1.485 56.446 7.238 1.00 94.25 686 PHE A O 1
ATOM 5363 N N . LEU A 1 687 ? -0.706 56.050 5.162 1.00 94.31 687 LEU A N 1
ATOM 5364 C CA . LEU A 1 687 ? -0.707 54.593 5.237 1.00 94.31 687 LEU A CA 1
ATOM 5365 C C . LEU A 1 687 ? 0.630 54.049 4.769 1.00 94.31 687 LEU A C 1
ATOM 5367 O O . LEU A 1 687 ? 1.105 54.422 3.693 1.00 94.31 687 LEU A O 1
ATOM 5371 N N . SER A 1 688 ? 1.160 53.113 5.547 1.00 94.62 688 SER A N 1
ATOM 5372 C CA . SER A 1 688 ? 2.346 52.347 5.194 1.00 94.62 688 SER A CA 1
ATOM 5373 C C . SER A 1 688 ? 2.063 50.855 5.246 1.00 94.62 688 SER A C 1
ATOM 5375 O O . SER A 1 688 ? 1.221 50.395 6.015 1.00 94.62 688 SER A O 1
ATOM 5377 N N . ALA A 1 689 ? 2.713 50.095 4.373 1.00 92.00 689 ALA A N 1
ATOM 5378 C CA . ALA A 1 689 ? 2.510 48.656 4.286 1.00 92.00 689 ALA A CA 1
ATOM 5379 C C . ALA A 1 689 ? 3.736 47.987 3.674 1.00 92.00 689 ALA A C 1
ATOM 5381 O O . ALA A 1 689 ? 4.222 48.425 2.629 1.00 92.00 689 ALA A O 1
ATOM 5382 N N . LEU A 1 690 ? 4.175 46.883 4.273 1.00 89.75 690 LEU A N 1
ATOM 5383 C CA . LEU A 1 690 ? 4.970 45.900 3.552 1.00 89.75 690 LEU A CA 1
ATOM 5384 C C . LEU A 1 690 ? 3.997 44.946 2.860 1.00 89.75 690 LEU A C 1
ATOM 5386 O O . LEU A 1 690 ? 3.148 44.362 3.524 1.00 89.75 690 LEU A O 1
ATOM 5390 N N . ILE A 1 691 ? 4.062 44.821 1.534 1.00 88.25 691 ILE A N 1
ATOM 5391 C CA . ILE A 1 691 ? 3.052 44.064 0.781 1.00 88.25 691 ILE A CA 1
ATOM 5392 C C . ILE A 1 691 ? 3.621 43.440 -0.503 1.00 88.25 691 ILE A C 1
ATOM 5394 O O . ILE A 1 691 ? 4.703 43.815 -0.958 1.00 88.25 691 ILE A O 1
ATOM 5398 N N . GLU A 1 692 ? 2.915 42.471 -1.098 1.00 86.62 692 GLU A N 1
ATOM 5399 C CA . GLU A 1 692 ? 3.294 41.893 -2.397 1.00 86.62 692 GLU A CA 1
ATOM 5400 C C . GLU A 1 692 ? 3.278 42.980 -3.492 1.00 86.62 692 GLU A C 1
ATOM 5402 O O . GLU A 1 692 ? 2.254 43.631 -3.711 1.00 86.62 692 GLU A O 1
ATOM 5407 N N . ASP A 1 693 ? 4.378 43.143 -4.237 1.00 85.56 693 ASP A N 1
ATOM 5408 C CA . ASP A 1 693 ? 4.545 44.241 -5.209 1.00 85.56 693 ASP A CA 1
ATOM 5409 C C . ASP A 1 693 ? 3.486 44.227 -6.329 1.00 85.56 693 ASP A C 1
ATOM 5411 O O . ASP A 1 693 ? 3.148 45.274 -6.879 1.00 85.56 693 ASP A O 1
ATOM 5415 N N . ARG A 1 694 ? 2.871 43.065 -6.607 1.00 87.81 694 ARG A N 1
ATOM 5416 C CA . ARG A 1 694 ? 1.763 42.927 -7.574 1.00 87.81 694 ARG A CA 1
ATOM 5417 C C . ARG A 1 694 ? 0.568 43.838 -7.270 1.00 87.81 694 ARG A C 1
ATOM 5419 O O . ARG A 1 694 ? -0.168 44.206 -8.182 1.00 87.81 694 ARG A O 1
ATOM 5426 N N . LEU A 1 695 ? 0.353 44.205 -6.001 1.00 86.38 695 LEU A N 1
ATOM 5427 C CA . LEU A 1 695 ? -0.773 45.055 -5.598 1.00 86.38 695 LEU A CA 1
ATOM 5428 C C . LEU A 1 695 ? -0.626 46.494 -6.104 1.00 86.38 695 LEU A C 1
ATOM 5430 O O . LEU A 1 695 ? -1.590 47.253 -6.086 1.00 86.38 695 LEU A O 1
ATOM 5434 N N . ARG A 1 696 ? 0.533 46.860 -6.653 1.00 84.00 696 ARG A N 1
ATOM 5435 C CA . ARG A 1 696 ? 0.713 48.118 -7.384 1.00 84.00 696 ARG A CA 1
ATOM 5436 C C . ARG A 1 696 ? 0.093 48.102 -8.777 1.00 84.00 696 ARG A C 1
ATOM 5438 O O . ARG A 1 696 ? -0.230 49.166 -9.295 1.00 84.00 696 ARG A O 1
ATOM 5445 N N . ASP A 1 697 ? -0.114 46.923 -9.352 1.00 83.00 697 ASP A N 1
ATOM 5446 C CA . ASP A 1 697 ? -0.783 46.769 -10.642 1.00 83.00 697 ASP A CA 1
ATOM 5447 C C . ASP A 1 697 ? -2.287 46.534 -10.456 1.00 83.00 697 ASP A C 1
ATOM 5449 O O . ASP A 1 697 ? -3.100 47.025 -11.241 1.00 83.00 697 ASP A O 1
ATOM 5453 N N . THR A 1 698 ? -2.674 45.818 -9.394 1.00 86.38 698 THR A N 1
ATOM 5454 C CA . THR A 1 698 ? -4.061 45.371 -9.178 1.00 86.38 698 THR A CA 1
ATOM 5455 C C . THR A 1 698 ? -4.840 46.166 -8.126 1.00 86.38 698 THR A C 1
ATOM 5457 O O . THR A 1 698 ? -6.071 46.129 -8.148 1.00 86.38 698 THR A O 1
ATOM 5460 N N . GLY A 1 699 ? -4.147 46.889 -7.238 1.00 86.62 699 GLY A N 1
ATOM 5461 C CA . GLY A 1 699 ? -4.724 47.661 -6.130 1.00 86.62 699 GLY A CA 1
ATOM 5462 C C . GLY A 1 699 ? -5.553 48.874 -6.576 1.00 86.62 699 GLY A C 1
ATOM 5463 O O . GLY A 1 699 ? -5.515 49.249 -7.755 1.00 86.62 699 GLY A O 1
ATOM 5464 N N . PRO A 1 700 ? -6.282 49.540 -5.660 1.00 87.31 700 PRO A N 1
ATOM 5465 C CA . PRO A 1 700 ? -7.073 50.724 -5.984 1.00 87.31 700 PRO A CA 1
ATOM 5466 C C . PRO A 1 700 ? -6.187 51.904 -6.414 1.00 87.31 700 PRO A C 1
ATOM 5468 O O . PRO A 1 700 ? -5.000 51.969 -6.098 1.00 87.31 700 PRO A O 1
ATOM 5471 N N . ALA A 1 701 ? -6.755 52.863 -7.153 1.00 83.31 701 ALA A N 1
ATOM 5472 C CA . ALA A 1 701 ? -5.982 53.911 -7.834 1.00 83.31 701 ALA A CA 1
ATOM 5473 C C . ALA A 1 701 ? -5.083 54.741 -6.897 1.00 83.31 701 ALA A C 1
ATOM 5475 O O . ALA A 1 701 ? -3.967 55.086 -7.280 1.00 83.31 701 ALA A O 1
ATOM 5476 N N . TRP A 1 702 ? -5.544 55.018 -5.674 1.00 84.31 702 TRP A N 1
ATOM 5477 C CA . TRP A 1 702 ? -4.763 55.732 -4.658 1.00 84.31 702 TRP A CA 1
ATOM 5478 C C . TRP A 1 702 ? -3.575 54.910 -4.138 1.00 84.31 702 TRP A C 1
ATOM 5480 O O . TRP A 1 702 ? -2.531 55.477 -3.839 1.00 84.31 702 TRP A O 1
ATOM 5490 N N . PHE A 1 703 ? -3.705 53.583 -4.096 1.00 84.69 703 PHE A N 1
ATOM 5491 C CA . PHE A 1 703 ? -2.670 52.663 -3.622 1.00 84.69 703 PHE A CA 1
ATOM 5492 C C . PHE A 1 703 ? -1.573 52.450 -4.673 1.00 84.69 703 PHE A C 1
ATOM 5494 O O . PHE A 1 703 ? -0.390 52.372 -4.353 1.00 84.69 703 PHE A O 1
ATOM 5501 N N . ARG A 1 704 ? -1.937 52.435 -5.964 1.00 82.25 704 ARG A N 1
ATOM 5502 C CA . ARG A 1 704 ? -0.973 52.282 -7.074 1.00 82.25 704 ARG A CA 1
ATOM 5503 C C . ARG A 1 704 ? 0.011 53.453 -7.193 1.00 82.25 704 ARG A C 1
ATOM 5505 O O . ARG A 1 704 ? 1.122 53.274 -7.689 1.00 82.25 704 ARG A O 1
ATOM 5512 N N . GLY A 1 705 ? -0.391 54.640 -6.733 1.00 78.31 705 GLY A N 1
ATOM 5513 C CA . GLY A 1 705 ? 0.433 55.853 -6.700 1.00 78.31 705 GLY A CA 1
ATOM 5514 C C . GLY A 1 705 ? 1.362 55.971 -5.486 1.00 78.31 705 GLY A C 1
ATOM 5515 O O . GLY A 1 705 ? 2.012 57.004 -5.342 1.00 78.31 705 GLY A O 1
ATOM 5516 N N . ALA A 1 706 ? 1.418 54.958 -4.615 1.00 86.56 706 ALA A N 1
ATOM 5517 C CA . ALA A 1 706 ? 2.236 54.981 -3.408 1.00 86.56 706 ALA A CA 1
ATOM 5518 C C . ALA A 1 706 ? 3.737 55.144 -3.698 1.00 86.56 706 ALA A C 1
ATOM 5520 O O . ALA A 1 706 ? 4.272 54.575 -4.657 1.00 86.56 706 ALA A O 1
ATOM 5521 N N . ALA A 1 707 ? 4.422 55.888 -2.827 1.00 89.38 707 ALA A N 1
ATOM 5522 C CA . ALA A 1 707 ? 5.872 55.987 -2.838 1.00 89.38 707 ALA A CA 1
ATOM 5523 C C . ALA A 1 707 ? 6.471 54.664 -2.346 1.00 89.38 707 ALA A C 1
ATOM 5525 O O . ALA A 1 707 ? 6.070 54.135 -1.311 1.00 89.38 707 ALA A O 1
ATOM 5526 N N . ILE A 1 708 ? 7.438 54.131 -3.092 1.00 91.06 708 ILE A N 1
ATOM 5527 C CA . ILE A 1 708 ? 8.202 52.956 -2.671 1.00 91.06 708 ILE A CA 1
ATOM 5528 C C . ILE A 1 708 ? 9.391 53.458 -1.869 1.00 91.06 708 ILE A C 1
ATOM 5530 O O . ILE A 1 708 ? 10.241 54.159 -2.420 1.00 91.06 708 ILE A O 1
ATOM 5534 N N . LEU A 1 709 ? 9.454 53.092 -0.595 1.00 90.19 709 LEU A N 1
ATOM 5535 C CA . LEU A 1 709 ? 10.604 53.421 0.241 1.00 90.19 709 LEU A CA 1
ATOM 5536 C C . LEU A 1 709 ? 11.701 52.366 0.089 1.00 90.19 709 LEU A C 1
ATOM 5538 O O . LEU A 1 709 ? 12.877 52.708 0.002 1.00 90.19 709 LEU A O 1
ATOM 5542 N N . GLU A 1 710 ? 11.313 51.095 -0.034 1.00 89.44 710 GLU A N 1
ATOM 5543 C CA . GLU A 1 710 ? 12.235 49.980 -0.242 1.00 89.44 710 GLU A CA 1
ATOM 5544 C C . GLU A 1 710 ? 11.574 48.842 -1.028 1.00 89.44 710 GLU A C 1
ATOM 5546 O O . GLU A 1 710 ? 10.373 48.586 -0.910 1.00 89.44 710 GLU A O 1
ATOM 5551 N N . ARG A 1 711 ? 12.370 48.146 -1.846 1.00 87.81 711 ARG A N 1
ATOM 5552 C CA . ARG A 1 711 ? 11.981 46.887 -2.489 1.00 87.81 711 ARG A CA 1
ATOM 5553 C C . ARG A 1 711 ? 12.761 45.756 -1.846 1.00 87.81 711 ARG A C 1
ATOM 5555 O O . ARG A 1 711 ? 13.988 45.779 -1.849 1.00 87.81 711 ARG A O 1
ATOM 5562 N N . ILE A 1 712 ? 12.038 44.763 -1.350 1.00 80.75 712 ILE A N 1
ATOM 5563 C CA . ILE A 1 712 ? 12.617 43.568 -0.751 1.00 80.75 712 ILE A CA 1
ATOM 5564 C C . ILE A 1 712 ? 12.518 42.457 -1.789 1.00 80.75 712 ILE A C 1
ATOM 5566 O O . ILE A 1 712 ? 11.471 41.828 -1.990 1.00 80.75 712 ILE A O 1
ATOM 5570 N N . ASP A 1 713 ? 13.624 42.249 -2.495 1.00 71.69 713 ASP A N 1
ATOM 5571 C CA . ASP A 1 713 ? 13.712 41.219 -3.515 1.00 71.69 713 ASP A CA 1
ATOM 5572 C C . ASP A 1 713 ? 13.818 39.832 -2.883 1.00 71.69 713 ASP A C 1
ATOM 5574 O O . ASP A 1 713 ? 14.683 39.558 -2.049 1.00 71.69 713 ASP A O 1
ATOM 5578 N N . ASN A 1 714 ? 12.993 38.911 -3.387 1.00 60.34 714 ASN A N 1
ATOM 5579 C CA . ASN A 1 714 ? 13.256 37.479 -3.308 1.00 60.34 714 ASN A CA 1
ATOM 5580 C C . ASN A 1 714 ? 13.420 36.940 -1.871 1.00 60.34 714 ASN A C 1
ATOM 5582 O O . ASN A 1 714 ? 14.245 36.052 -1.607 1.00 60.34 714 ASN A O 1
ATOM 5586 N N . TYR A 1 715 ? 12.613 37.459 -0.939 1.00 58.03 715 TYR A N 1
ATOM 5587 C CA . TYR A 1 715 ? 12.589 37.002 0.448 1.00 58.03 715 TYR A CA 1
ATOM 5588 C C . TYR A 1 715 ? 12.310 35.495 0.495 1.00 58.03 715 TYR A C 1
ATOM 5590 O O . TYR A 1 715 ? 11.339 35.003 -0.093 1.00 58.03 715 TYR A O 1
ATOM 5598 N N . LEU A 1 716 ? 13.202 34.750 1.155 1.00 55.56 716 LEU A N 1
ATOM 5599 C CA . LEU A 1 716 ? 13.140 33.289 1.316 1.00 55.56 716 LEU A CA 1
ATOM 5600 C C . LEU A 1 716 ? 13.092 32.483 0.006 1.00 55.56 716 LEU A C 1
ATOM 5602 O O . LEU A 1 716 ? 12.648 31.337 0.013 1.00 55.56 716 LEU A O 1
ATOM 5606 N N . ARG A 1 717 ? 13.554 33.054 -1.118 1.00 56.78 717 ARG A N 1
ATOM 5607 C CA . ARG A 1 717 ? 13.442 32.437 -2.455 1.00 56.78 717 ARG A CA 1
ATOM 5608 C C . ARG A 1 717 ? 11.995 32.136 -2.869 1.00 56.78 717 ARG A C 1
ATOM 5610 O O . ARG A 1 717 ? 11.760 31.219 -3.652 1.00 56.78 717 ARG A O 1
ATOM 5617 N N . SER A 1 718 ? 11.035 32.902 -2.347 1.00 59.59 718 SER A N 1
ATOM 5618 C CA . SER A 1 718 ? 9.599 32.722 -2.611 1.00 59.59 718 SER A CA 1
ATOM 5619 C C . SER A 1 718 ? 9.196 32.987 -4.067 1.00 59.59 718 SER A C 1
ATOM 5621 O O . SER A 1 718 ? 8.091 32.629 -4.464 1.00 59.59 718 SER A O 1
ATOM 5623 N N . GLY A 1 719 ? 10.066 33.611 -4.870 1.00 64.94 719 GLY A N 1
ATOM 5624 C CA . GLY A 1 719 ? 9.751 34.032 -6.238 1.00 64.94 719 GLY A CA 1
ATOM 5625 C C . GLY A 1 719 ? 8.862 35.278 -6.316 1.00 64.94 719 GLY A C 1
ATOM 5626 O O . GLY A 1 719 ? 8.605 35.755 -7.417 1.00 64.94 719 GLY A O 1
ATOM 5627 N N . ASN A 1 720 ? 8.443 35.822 -5.168 1.00 70.06 720 ASN A N 1
ATOM 5628 C CA . ASN A 1 720 ? 7.670 37.052 -5.058 1.00 70.06 720 ASN A CA 1
ATOM 5629 C C . ASN A 1 720 ? 8.579 38.219 -4.649 1.00 70.06 720 ASN A C 1
ATOM 5631 O O . ASN A 1 720 ? 9.512 38.056 -3.856 1.00 70.06 720 ASN A O 1
ATOM 5635 N N . THR A 1 721 ? 8.279 39.403 -5.176 1.00 80.69 721 THR A N 1
ATOM 5636 C CA . THR A 1 721 ? 8.890 40.668 -4.755 1.00 80.69 721 THR A CA 1
ATOM 5637 C C . THR A 1 721 ? 7.935 41.382 -3.810 1.00 80.69 721 THR A C 1
ATOM 5639 O O . THR A 1 721 ? 6.731 41.444 -4.071 1.00 80.69 721 THR A O 1
ATOM 5642 N N . PHE A 1 722 ? 8.473 41.931 -2.725 1.00 86.62 722 PHE A N 1
ATOM 5643 C CA . PHE A 1 722 ? 7.718 42.732 -1.769 1.00 86.62 722 PHE A CA 1
ATOM 5644 C C . PHE A 1 722 ? 8.171 44.188 -1.854 1.00 86.62 722 PHE A C 1
ATOM 5646 O O . PHE A 1 722 ? 9.326 44.476 -2.178 1.00 86.62 722 PHE A O 1
ATOM 5653 N N . ALA A 1 723 ? 7.261 45.111 -1.575 1.00 87.81 723 ALA A N 1
ATOM 5654 C CA . ALA A 1 723 ? 7.560 46.533 -1.524 1.00 87.81 723 ALA A CA 1
ATOM 5655 C C . ALA A 1 723 ? 7.070 47.107 -0.199 1.00 87.81 723 ALA A C 1
ATOM 5657 O O . ALA A 1 723 ? 5.938 46.843 0.213 1.00 87.81 723 ALA A O 1
ATOM 5658 N N . TYR A 1 724 ? 7.926 47.900 0.442 1.00 90.31 724 TYR A N 1
ATOM 5659 C CA . TYR A 1 724 ? 7.520 48.773 1.528 1.00 90.31 724 TYR A CA 1
ATOM 5660 C C . TYR A 1 724 ? 7.018 50.084 0.921 1.00 90.31 724 TYR A C 1
ATOM 5662 O O . TYR A 1 724 ? 7.770 50.822 0.270 1.00 90.31 724 TYR A O 1
ATOM 5670 N N . LEU A 1 725 ? 5.726 50.340 1.093 1.00 91.00 725 LEU A N 1
ATOM 5671 C CA . LEU A 1 725 ? 5.009 51.459 0.495 1.00 91.00 725 LEU A CA 1
ATOM 5672 C C . LEU A 1 725 ? 4.619 52.475 1.565 1.00 91.00 725 LEU A C 1
ATOM 5674 O O . LEU A 1 725 ? 4.234 52.079 2.660 1.00 91.00 725 LEU A O 1
ATOM 5678 N N . GLN A 1 726 ? 4.640 53.759 1.205 1.00 91.56 726 GLN A N 1
ATOM 5679 C CA . GLN A 1 726 ? 4.034 54.853 1.965 1.00 91.56 726 GLN A CA 1
ATOM 5680 C C . GLN A 1 726 ? 3.139 55.684 1.038 1.00 91.56 726 GLN A C 1
ATOM 5682 O O . GLN A 1 726 ? 3.490 55.972 -0.111 1.00 91.56 726 GLN A O 1
ATOM 5687 N N . MET A 1 727 ? 1.973 56.093 1.528 1.00 91.31 727 MET A N 1
ATOM 5688 C CA . MET A 1 727 ? 1.046 56.947 0.791 1.00 91.31 727 MET A CA 1
ATOM 5689 C C . MET A 1 727 ? 0.233 57.855 1.707 1.00 91.31 727 MET A C 1
ATOM 5691 O O . MET A 1 727 ? 0.058 57.579 2.890 1.00 91.31 727 MET A O 1
ATOM 5695 N N . VAL A 1 728 ? -0.301 58.934 1.137 1.00 90.44 728 VAL A N 1
ATOM 5696 C CA . VAL A 1 728 ? -1.242 59.820 1.830 1.00 90.44 728 VAL A CA 1
ATOM 5697 C C . VAL A 1 728 ? -2.652 59.241 1.707 1.00 90.44 728 VAL A C 1
ATOM 5699 O O . VAL A 1 728 ? -3.107 58.950 0.599 1.00 90.44 728 VAL A O 1
ATOM 5702 N N . LEU A 1 729 ? -3.356 59.073 2.828 1.00 86.62 729 LEU A N 1
ATOM 5703 C CA . LEU A 1 729 ? -4.719 58.532 2.850 1.00 86.62 729 LEU A CA 1
ATOM 5704 C C . LEU A 1 729 ? -5.739 59.531 2.291 1.00 86.62 729 LEU A C 1
ATOM 5706 O O . LEU A 1 729 ? -6.684 59.126 1.609 1.00 86.62 729 LEU A O 1
ATOM 5710 N N . GLN A 1 730 ? -5.530 60.828 2.516 1.00 76.94 730 GLN A N 1
ATOM 5711 C CA . GLN A 1 730 ? -6.277 61.912 1.879 1.00 76.94 730 GLN A CA 1
ATOM 5712 C C . GLN A 1 730 ? -5.346 62.692 0.942 1.00 76.94 730 GLN A C 1
ATOM 5714 O O . GLN A 1 730 ? -4.427 63.345 1.430 1.00 76.94 730 GLN A O 1
ATOM 5719 N N . PRO A 1 731 ? -5.535 62.674 -0.391 1.00 55.66 731 PRO A N 1
ATOM 5720 C CA . PRO A 1 731 ? -4.805 63.615 -1.231 1.00 55.66 731 PRO A CA 1
ATOM 5721 C C . PRO A 1 731 ? -5.154 65.045 -0.779 1.00 55.66 731 PRO A C 1
ATOM 5723 O O . PRO A 1 731 ? -6.303 65.279 -0.386 1.00 55.66 731 PRO A O 1
ATOM 5726 N N . PRO A 1 732 ? -4.206 66.000 -0.807 1.00 45.00 732 PRO A N 1
ATOM 5727 C CA . PRO A 1 732 ? -4.525 67.386 -0.497 1.00 45.00 732 PRO A CA 1
ATOM 5728 C C . PRO A 1 732 ? -5.700 67.832 -1.374 1.00 45.00 732 PRO A C 1
ATOM 5730 O O . PRO A 1 732 ? -5.717 67.557 -2.576 1.00 45.00 732 PRO A O 1
ATOM 5733 N N . LEU A 1 733 ? -6.697 68.471 -0.755 1.00 40.91 733 LEU A N 1
ATOM 5734 C CA . LEU A 1 733 ? -7.775 69.146 -1.473 1.00 40.91 733 LEU A CA 1
ATOM 5735 C C . LEU A 1 733 ? -7.120 70.154 -2.428 1.00 40.91 733 LEU A C 1
ATOM 5737 O O . LEU A 1 733 ? -6.570 71.153 -1.966 1.00 40.91 733 LEU A O 1
ATOM 5741 N N . ASN A 1 734 ? -7.139 69.865 -3.728 1.00 34.50 734 ASN A N 1
ATOM 5742 C CA . ASN A 1 734 ? -6.936 70.885 -4.754 1.00 34.50 734 ASN A CA 1
ATOM 5743 C C . ASN A 1 734 ? -8.249 71.620 -4.995 1.00 34.50 734 ASN A C 1
ATOM 5745 O O . ASN A 1 734 ? -9.278 70.921 -5.159 1.00 34.50 734 ASN A O 1
#

Sequence (734 aa):
MATIETVVSRVAESLEHVSRLDARYRAGEMHAHVPDALADSERSLEDVVAQHLPASHAALEAASRSLFFSLPVAFDPAESVGPYLAAIDRDPDGQPYRFLDMGALIATQAFGENDPAMVRAVLDSLPFVTSRYAHSEYQTALSLRLKAELNRIAPAGAPRHFVVNTGAEAVENAIKSVLLNRVMTSQDGDGGFIVSFEGAFHGRTLGALAVTHRKKARLGFPTFDWPHIPFPVEEAGSPKVTARREERSLKQLWDLLVSGRLPHAEKSKDTYRREMDALDEYLAQPGQDVMAFVHAQRANLGPDVVRRSRRVAAVLVEPIQGEGGVRLASARFMRRLRLLTRIYDVPLVFDEVQTGWGMTGRLWAHELFDLPCPPDVVTWAKKAQNGVLFVSEELATFFQEEKKFNTTWEGDSVGMVRLLALLDKLDLDQVGRTGERARSGLEALAREYREILKNVRGAGVMLAFDVMRADWCEALRDRAFRRGLVLLPAGERSVRFYPRYDTEPSAIDEALTILRLAIEDLAGGRVAPEATTALKIRVGTLAIPLETIEIVDLTPASFETYKFQILAVEQERYAAAQYPPDVLRAGRRPLLQFPLETLEATVANPRAIGIALRDRVSGRFVGYALGSALENHDEEGIGLDPRVGENNTFYLQAMATLPTVQNAVELENHLLESLRERAIAAGFEFLSALIEDRLRDTGPAWFRGAAILERIDNYLRSGNTFAYLQMVLQPPLN